Protein 5N8B (pdb70)

Nearest PDB structures (foldseek):
  5n8b-assembly1_E  TM=1.091E+00  e=6.071E-01  synthetic construct
  5n8b-assembly1_F  TM=1.086E+00  e=6.071E-01  synthetic construct
  5n8b-assembly1_C  TM=1.079E+00  e=6.071E-01  synthetic construct
  5n8b-assembly1_H  TM=1.079E+00  e=6.071E-01  synthetic construct
  1nbx-assembly1_B  TM=9.968E-01  e=8.217E-20  Streptomyces avidinii

B-factor: mean 16.3, std 10.22, range [6.27, 87.44]

InterPro domains:
  IPR005468 Avidin/streptavidin [PF01382] (38-156)
  IPR005468 Avidin/streptavidin [PS51326] (37-159)
  IPR005469 Avidin [PR00709] (41-55)
  IPR005469 Avidin [PR00709] (61-69)
  IPR005469 Avidin [PR00709] (90-102)
  IPR005469 Avidin [PR00709] (112-122)
  IPR005469 Avidin [PR00709] (128-139)
  IPR005469 Avidin [PR00709] (144-160)
  IPR017889 Avidin-like, conserved site [PS00577] (142-156)
  IPR036896 Avidin-like superfamily [G3DSA:2.40.128.30] (25-167)
  IPR036896 Avidin-like superfamily [SSF50876] (41-161)
  IPR051764 Avidin/Streptavidin-related [PTHR34399] (16-161)

Secondary structure (DSSP, 8-state):
----EEEE-TT--EEEEEE-TTSEEEEEEE-SS--GGG-EEEEEEE-SS--SSS--EEEEEEEEEE-SS-EEEEEEEEEEEEE-SSS-EEEEEEEEEE---GGGGGG-EEEEEEEEESS--/---EEEE-TT--EEEEEE-TTSEEEEEEE-SS--GGG-EEEEEEE-SS--SSS--EEEEEEEEEE-SS-EEEEEEEEEEEEE-STT-EEEEEEEEEE---GGGGGG-EEEEEEEEESS--/---GGGTGGGT-/--S-EEEE-TT--EEEEEE-TTSEEEEEEE-SS--GGG-EEEEEEE-SS--SSS--EEEEEEEEEE-SS-EEEEEEEEEEEEE-SSS-EEEEEEEEEE---GGGGGG-EEEEEEEEESS-GGG--/---GGGTGGGT-/---GGGTGGGT-/--S-EEEE-TT--EEEEEE-TTSEEEEEEE-SS--GGG-EEEEEEE-SS--SSS--EEEEEEEEEE-SS-EEEEEEEEEEEEE-STT-EEEEEEEEEE---GGGGGG-EEEEEEEEESS--/---GGGTGGGT-

Structure (mmCIF, N/CA/C/O backbone):
data_5N8B
#
_entry.id   5N8B
#
_cell.length_a   51.319
_cell.length_b   65.763
_cell.length_c   78.133
_cell.angle_alpha   90.00
_cell.angle_beta   103.72
_cell.angle_gamma   90.00
#
_symmetry.space_group_name_H-M   'P 1 21 1'
#
loop_
_entity.id
_entity.type
_entity.pdbx_description
1 polymer Streptavidin
2 polymer ALA-PHE-PRO-ASP-TYR-LEU-ALA-GLU-TYR-HIS-GLY-GLY-NH2
3 water water
#
loop_
_atom_site.group_PDB
_atom_site.id
_atom_site.type_symbol
_atom_site.label_atom_id
_atom_site.label_alt_id
_atom_site.label_comp_id
_atom_site.label_asym_id
_atom_site.label_entity_id
_atom_site.label_seq_id
_atom_site.pdbx_PDB_ins_code
_atom_site.Cartn_x
_atom_site.Cartn_y
_atom_site.Cartn_z
_atom_site.occupancy
_atom_site.B_iso_or_equiv
_atom_site.auth_seq_id
_atom_site.auth_comp_id
_atom_site.auth_asym_id
_atom_site.auth_atom_id
_atom_site.pdbx_PDB_model_num
ATOM 1 N N . ALA A 1 39 ? 4.430 -2.945 22.450 1.00 29.22 15 ALA A N 1
ATOM 2 C CA . ALA A 1 39 ? 4.377 -1.515 22.006 1.00 26.34 15 ALA A CA 1
ATOM 3 C C . ALA A 1 39 ? 5.543 -1.105 21.099 1.00 21.04 15 ALA A C 1
ATOM 4 O O . ALA A 1 39 ? 5.392 -0.212 20.259 1.00 23.39 15 ALA A O 1
ATOM 6 N N . GLY A 1 40 ? 6.709 -1.728 21.293 0.50 13.76 16 GLY A N 1
ATOM 7 C CA . GLY A 1 40 ? 7.910 -1.421 20.507 1.00 14.77 16 GLY A CA 1
ATOM 8 C C . GLY A 1 40 ? 8.744 -0.274 21.049 1.00 13.30 16 GLY A C 1
ATOM 9 O O . GLY A 1 40 ? 9.860 -0.037 20.591 1.00 15.37 16 GLY A O 1
ATOM 10 N N . ILE A 1 41 ? 8.200 0.448 22.013 1.00 13.48 17 ILE A N 1
ATOM 11 C CA . ILE A 1 41 ? 8.873 1.613 22.585 1.00 12.53 17 ILE A CA 1
ATOM 12 C C . ILE A 1 41 ? 9.963 1.202 23.575 1.00 11.34 17 ILE A C 1
ATOM 13 O O . ILE A 1 41 ? 10.995 1.870 23.681 1.00 11.84 17 ILE A O 1
ATOM 18 N N . THR A 1 42 ? 9.757 0.107 24.307 1.00 11.24 18 THR A N 1
ATOM 19 C CA . THR A 1 42 ? 10.761 -0.338 25.271 1.00 11.11 18 THR A CA 1
ATOM 20 C C . THR A 1 42 ? 12.079 -0.614 24.556 1.00 11.24 18 THR A C 1
ATOM 21 O O . THR A 1 42 ? 12.101 -1.322 23.545 1.00 12.86 18 THR A O 1
ATOM 25 N N . GLY A 1 43 ? 13.163 -0.046 25.073 1.00 10.33 19 GLY A N 1
ATOM 26 C CA . GLY A 1 43 ? 14.466 -0.235 24.471 1.00 10.18 19 GLY A CA 1
ATOM 27 C C . GLY A 1 43 ? 15.372 0.950 24.676 1.00 9.75 19 GLY A C 1
ATOM 28 O O . GLY A 1 43 ? 15.108 1.838 25.500 1.00 10.20 19 GLY A O 1
ATOM 29 N N . THR A 1 44 ? 16.468 0.931 23.922 1.00 10.09 20 THR A N 1
ATOM 30 C CA . THR A 1 44 ? 17.499 1.956 23.977 1.00 10.37 20 THR A CA 1
ATOM 31 C C . THR A 1 44 ? 17.443 2.752 22.679 1.00 10.31 20 THR A C 1
ATOM 32 O O . THR A 1 44 ? 17.492 2.177 21.582 1.00 11.74 20 THR A O 1
ATOM 36 N N . TRP A 1 45 ? 17.324 4.074 22.815 1.00 9.68 21 TRP A N 1
ATOM 37 C CA . TRP A 1 45 ? 17.124 4.986 21.700 1.00 9.65 21 TRP A CA 1
ATOM 38 C C . TRP A 1 45 ? 18.248 6.011 21.670 1.00 9.46 21 TRP A C 1
ATOM 39 O O . TRP A 1 45 ? 18.779 6.370 22.717 1.00 10.62 21 TRP A O 1
ATOM 50 N N . TYR A 1 46 ? 18.545 6.497 20.469 1.00 9.28 22 TYR A N 1
ATOM 51 C CA A TYR A 1 46 ? 19.637 7.429 20.227 0.50 9.68 22 TYR A CA 1
ATOM 52 C CA B TYR A 1 46 ? 19.630 7.440 20.246 0.50 9.65 22 TYR A CA 1
ATOM 53 C C . TYR A 1 46 ? 19.196 8.535 19.302 1.00 8.94 22 TYR A C 1
ATOM 54 O O . TYR A 1 46 ? 18.497 8.265 18.328 1.00 9.50 22 TYR A O 1
ATOM 71 N N . ASN A 1 47 ? 19.652 9.760 19.552 1.00 9.24 23 ASN A N 1
ATOM 72 C CA . ASN A 1 47 ? 19.550 10.795 18.517 1.00 9.50 23 ASN A CA 1
ATOM 73 C C . ASN A 1 47 ? 20.829 10.800 17.676 1.00 10.83 23 ASN A C 1
ATOM 74 O O . ASN A 1 47 ? 21.730 9.973 17.886 1.00 11.99 23 ASN A O 1
ATOM 79 N N . GLN A 1 48 ? 20.904 11.721 16.716 1.00 12.29 24 GLN A N 1
ATOM 80 C CA . GLN A 1 48 ? 22.026 11.747 15.773 1.00 14.14 24 GLN A CA 1
ATOM 81 C C . GLN A 1 48 ? 23.357 12.077 16.422 1.00 14.53 24 GLN A C 1
ATOM 82 O O . GLN A 1 48 ? 24.415 11.739 15.888 1.00 18.13 24 GLN A O 1
ATOM 88 N N . LEU A 1 49 ? 23.301 12.730 17.574 1.00 13.24 25 LEU A N 1
ATOM 89 C CA . LEU A 1 49 ? 24.506 13.052 18.347 1.00 13.87 25 LEU A CA 1
ATOM 90 C C . LEU A 1 49 ? 24.922 11.965 19.321 1.00 13.01 25 LEU A C 1
ATOM 91 O O . LEU A 1 49 ? 25.959 12.073 19.964 1.00 14.95 25 LEU A O 1
ATOM 96 N N . GLY A 1 50 ? 24.122 10.908 19.414 1.00 12.00 26 GLY A N 1
ATOM 97 C CA . GLY A 1 50 ? 24.436 9.794 20.287 1.00 11.92 26 GLY A CA 1
ATOM 98 C C . GLY A 1 50 ? 23.925 9.942 21.709 1.00 11.05 26 GLY A C 1
ATOM 99 O O . GLY A 1 50 ? 24.174 9.065 22.521 1.00 11.63 26 GLY A O 1
ATOM 100 N N . SER A 1 51 ? 23.203 11.022 22.023 1.00 10.26 27 SER A N 1
ATOM 101 C CA . SER A 1 51 ? 22.519 11.084 23.305 1.00 10.21 27 SER A CA 1
ATOM 102 C C . SER A 1 51 ? 21.518 9.934 23.323 1.00 10.18 27 SER A C 1
ATOM 103 O O . SER A 1 51 ? 20.932 9.613 22.294 1.00 10.86 27 SER A O 1
ATOM 106 N N . THR A 1 52 ? 21.378 9.295 24.480 1.00 10.25 28 THR A N 1
ATOM 107 C CA A THR A 1 52 ? 20.648 8.052 24.507 0.50 10.60 28 THR A CA 1
ATOM 108 C CA B THR A 1 52 ? 20.759 7.960 24.580 0.50 11.05 28 THR A CA 1
ATOM 109 C C . THR A 1 52 ? 19.786 7.883 25.740 1.00 9.81 28 THR A C 1
ATOM 110 O O . THR A 1 52 ? 20.184 8.174 26.870 1.00 9.92 28 THR A O 1
ATOM 117 N N . PHE A 1 53 ? 18.557 7.441 25.491 1.00 9.55 29 PHE A N 1
ATOM 118 C CA . PHE A 1 53 ? 17.671 7.078 26.583 1.00 9.78 29 PHE A CA 1
ATOM 119 C C . PHE A 1 53 ? 17.320 5.620 26.520 1.00 9.97 29 PHE A C 1
ATOM 120 O O . PHE A 1 53 ? 17.228 5.020 25.449 1.00 11.00 29 PHE A O 1
ATOM 128 N N . ILE A 1 54 ? 17.184 5.055 27.707 1.00 10.13 30 ILE A N 1
ATOM 129 C CA A ILE A 1 54 ? 16.767 3.668 27.863 0.50 10.89 30 ILE A CA 1
ATOM 130 C CA B ILE A 1 54 ? 16.781 3.660 27.896 0.50 10.92 30 ILE A CA 1
ATOM 131 C C . ILE A 1 54 ? 15.457 3.712 28.644 1.00 10.09 30 ILE A C 1
ATOM 132 O O . ILE A 1 54 ? 15.388 4.294 29.734 1.00 11.02 30 ILE A O 1
ATOM 141 N N . VAL A 1 55 ? 14.413 3.148 28.046 1.00 9.80 31 VAL A N 1
ATOM 142 C CA . VAL A 1 55 ? 13.058 3.348 28.544 1.00 10.03 31 VAL A CA 1
ATOM 143 C C . VAL A 1 55 ? 12.267 2.061 28.527 1.00 9.79 31 VAL A C 1
ATOM 144 O O . VAL A 1 55 ? 12.429 1.221 27.634 1.00 9.88 31 VAL A O 1
ATOM 148 N N . THR A 1 56 ? 11.385 1.936 29.514 1.00 9.61 32 THR A N 1
ATOM 149 C CA . THR A 1 56 ? 10.365 0.898 29.544 1.00 10.25 32 THR A CA 1
ATOM 150 C C . THR A 1 56 ? 9.001 1.531 29.355 1.00 9.70 32 THR A C 1
ATOM 151 O O . THR A 1 56 ? 8.643 2.504 30.046 1.00 9.92 32 THR A O 1
ATOM 155 N N . ALA A 1 57 ? 8.252 0.965 28.408 1.00 10.10 33 ALA A N 1
ATOM 156 C CA . ALA A 1 57 ? 6.862 1.322 28.170 1.00 10.12 33 ALA A CA 1
ATOM 157 C C . ALA A 1 57 ? 6.006 0.288 28.881 1.00 10.98 33 ALA A C 1
ATOM 158 O O . ALA A 1 57 ? 5.877 -0.844 28.419 1.00 13.69 33 ALA A O 1
ATOM 160 N N . GLY A 1 58 ? 5.450 0.664 30.025 1.00 11.73 34 GLY A N 1
ATOM 161 C CA . GLY A 1 58 ? 4.684 -0.267 30.847 1.00 12.92 34 GLY A CA 1
ATOM 162 C C . GLY A 1 58 ? 3.294 -0.500 30.312 1.00 13.57 34 GLY A C 1
ATOM 163 O O . GLY A 1 58 ? 2.743 0.309 29.567 1.00 12.80 34 GLY A O 1
ATOM 164 N N . ALA A 1 59 ? 2.705 -1.611 30.733 1.00 15.19 35 ALA A N 1
ATOM 165 C CA . ALA A 1 59 ? 1.344 -1.946 30.322 1.00 16.18 35 ALA A CA 1
ATOM 166 C C . ALA A 1 59 ? 0.297 -0.902 30.767 1.00 18.44 35 ALA A C 1
ATOM 167 O O . ALA A 1 59 ? -0.770 -0.804 30.162 1.00 21.10 35 ALA A O 1
ATOM 169 N N . ASP A 1 60 ? 0.625 -0.142 31.815 1.00 18.31 36 ASP A N 1
ATOM 170 C CA . ASP A 1 60 ? -0.228 0.925 32.367 1.00 18.70 36 ASP A CA 1
ATOM 171 C C . ASP A 1 60 ? -0.111 2.281 31.650 1.00 17.67 36 ASP A C 1
ATOM 172 O O . ASP A 1 60 ? -0.676 3.265 32.143 1.00 20.58 36 ASP A O 1
ATOM 177 N N . GLY A 1 61 ? 0.628 2.356 30.534 1.00 13.82 37 GLY A N 1
ATOM 178 C CA . GLY A 1 61 ? 0.815 3.608 29.805 1.00 11.57 37 GLY A CA 1
ATOM 179 C C . GLY A 1 61 ? 1.999 4.437 30.257 1.00 10.35 37 GLY A C 1
ATOM 180 O O . GLY A 1 61 ? 2.198 5.522 29.738 1.00 10.27 37 GLY A O 1
ATOM 181 N N . ALA A 1 62 ? 2.769 3.938 31.221 1.00 10.60 38 ALA A N 1
ATOM 182 C CA . ALA A 1 62 ? 3.895 4.712 31.753 1.00 11.05 38 ALA A CA 1
ATOM 183 C C . ALA A 1 62 ? 5.150 4.553 30.901 1.00 10.09 38 ALA A C 1
ATOM 184 O O . ALA A 1 62 ? 5.424 3.461 30.377 1.00 11.88 38 ALA A O 1
ATOM 186 N N . LEU A 1 63 ? 5.930 5.626 30.815 1.00 9.31 39 LEU A N 1
ATOM 187 C CA . LEU A 1 63 ? 7.299 5.590 30.307 1.00 9.20 39 LEU A CA 1
ATOM 188 C C . LEU A 1 63 ? 8.202 5.892 31.491 1.00 9.25 39 LEU A C 1
ATOM 189 O O . LEU A 1 63 ? 7.991 6.881 32.201 1.00 9.59 39 LEU A O 1
ATOM 194 N N . THR A 1 64 ? 9.206 5.041 31.702 1.00 9.58 40 THR A N 1
ATOM 195 C CA A THR A 1 64 ? 10.186 5.239 32.777 0.50 9.91 40 THR A CA 1
ATOM 196 C CA B THR A 1 64 ? 10.155 5.177 32.799 0.50 9.86 40 THR A CA 1
ATOM 197 C C . THR A 1 64 ? 11.560 4.876 32.267 1.00 9.76 40 THR A C 1
ATOM 198 O O . THR A 1 64 ? 11.736 3.865 31.583 1.00 12.14 40 THR A O 1
ATOM 205 N N . GLY A 1 65 ? 12.557 5.675 32.623 1.00 9.58 41 GLY A N 1
ATOM 206 C CA . GLY A 1 65 ? 13.909 5.359 32.213 1.00 9.38 41 GLY A CA 1
ATOM 207 C C . GLY A 1 65 ? 14.897 6.434 32.545 1.00 8.64 41 GLY A C 1
ATOM 208 O O . GLY A 1 65 ? 14.668 7.248 33.448 1.00 8.88 41 GLY A O 1
ATOM 209 N N . THR A 1 66 ? 16.012 6.392 31.812 1.00 8.79 42 THR A N 1
ATOM 210 C CA . THR A 1 66 ? 17.173 7.244 32.044 1.00 9.20 42 THR A CA 1
ATOM 211 C C . THR A 1 66 ? 17.595 7.866 30.720 1.00 8.81 42 THR A C 1
ATOM 212 O O . THR A 1 66 ? 17.679 7.154 29.721 1.00 10.00 42 THR A O 1
ATOM 216 N N . TYR A 1 67 ? 17.904 9.160 30.726 1.00 8.76 43 TYR A N 1
ATOM 217 C CA . TYR A 1 67 ? 18.459 9.845 29.552 1.00 8.49 43 TYR A CA 1
ATOM 218 C C . TYR A 1 67 ? 19.885 10.276 29.897 1.00 8.97 43 TYR A C 1
ATOM 219 O O . TYR A 1 67 ? 20.119 10.871 30.950 1.00 9.65 43 TYR A O 1
ATOM 228 N N . GLU A 1 68 ? 20.846 9.960 29.028 1.00 9.32 44 GLU A N 1
ATOM 229 C CA . GLU A 1 68 ? 22.245 10.291 29.273 1.00 10.17 44 GLU A CA 1
ATOM 230 C C . GLU A 1 68 ? 22.917 10.807 28.018 1.00 9.68 44 GLU A C 1
ATOM 231 O O . GLU A 1 68 ? 22.396 10.712 26.917 1.00 9.53 44 GLU A O 1
ATOM 237 N N . SER A 1 69 ? 24.117 11.341 28.193 1.00 9.99 45 SER A N 1
ATOM 238 C CA . SER A 1 69 ? 24.891 11.846 27.062 1.00 10.62 45 SER A CA 1
ATOM 239 C C . SER A 1 69 ? 25.506 10.699 26.260 1.00 10.68 45 SER A C 1
ATOM 240 O O . SER A 1 69 ? 25.496 9.540 26.686 1.00 11.00 45 SER A O 1
ATOM 243 N N . ALA A 1 70 ? 26.066 11.047 25.111 1.00 11.25 46 ALA A N 1
ATOM 244 C CA . ALA A 1 70 ? 26.805 10.082 24.304 1.00 12.39 46 ALA A CA 1
ATOM 245 C C . ALA A 1 70 ? 27.960 9.445 25.080 1.00 13.00 46 ALA A C 1
ATOM 246 O O . ALA A 1 70 ? 28.198 8.249 24.945 1.00 15.49 46 ALA A O 1
ATOM 248 N N . VAL A 1 71 ? 28.650 10.224 25.912 1.00 13.11 47 VAL A N 1
ATOM 249 C CA . VAL A 1 71 ? 29.710 9.655 26.750 1.00 14.16 47 VAL A CA 1
ATOM 250 C C . VAL A 1 71 ? 29.086 8.758 27.831 1.00 14.10 47 VAL A C 1
ATOM 251 O O . VAL A 1 71 ? 29.581 7.666 28.117 1.00 16.20 47 VAL A O 1
ATOM 255 N N . GLY A 1 72 ? 28.000 9.227 28.437 1.00 13.47 48 GLY A N 1
ATOM 256 C CA . GLY A 1 72 ? 27.222 8.387 29.345 1.00 13.92 48 GLY A CA 1
ATOM 257 C C . GLY A 1 72 ? 27.759 8.238 30.762 1.00 13.72 48 GLY A C 1
ATOM 258 O O . GLY A 1 72 ? 27.325 7.342 31.502 1.00 16.12 48 GLY A O 1
ATOM 259 N N . ASN A 1 73 ? 28.665 9.129 31.163 1.00 13.36 49 ASN A N 1
ATOM 260 C CA . ASN A 1 73 ? 29.159 9.158 32.534 1.00 12.95 49 ASN A CA 1
ATOM 261 C C . ASN A 1 73 ? 28.023 9.488 33.504 1.00 12.63 49 ASN A C 1
ATOM 262 O O . ASN A 1 73 ? 26.990 10.050 33.122 1.00 11.83 49 ASN A O 1
ATOM 267 N N . ALA A 1 74 ? 28.211 9.135 34.766 1.00 13.52 50 ALA A N 1
ATOM 268 C CA . ALA A 1 74 ? 27.148 9.272 35.776 1.00 13.36 50 ALA A CA 1
ATOM 269 C C . ALA A 1 74 ? 26.599 10.693 35.892 1.00 11.81 50 ALA A C 1
ATOM 270 O O . ALA A 1 74 ? 25.390 10.856 36.078 1.00 12.65 50 ALA A O 1
ATOM 272 N N . GLU A 1 75 ? 27.460 11.710 35.742 1.00 12.13 51 GLU A N 1
ATOM 273 C CA . GLU A 1 75 ? 27.059 13.117 35.851 1.00 12.14 51 GLU A CA 1
ATOM 274 C C . GLU A 1 75 ? 26.109 13.532 34.731 1.00 11.40 51 GLU A C 1
ATOM 275 O O . GLU A 1 75 ? 25.456 14.577 34.831 1.00 12.31 51 GLU A O 1
ATOM 281 N N . SER A 1 76 ? 26.050 12.716 33.671 1.00 10.72 52 SER A N 1
ATOM 282 C CA . SER A 1 76 ? 25.250 13.004 32.483 1.00 10.40 52 SER A CA 1
ATOM 283 C C . SER A 1 76 ? 23.859 12.368 32.516 1.00 9.68 52 SER A C 1
ATOM 284 O O . SER A 1 76 ? 23.113 12.534 31.548 1.00 9.71 52 SER A O 1
ATOM 287 N N . ARG A 1 77 ? 23.532 11.613 33.564 1.00 9.20 53 ARG A N 1
ATOM 288 C CA . ARG A 1 77 ? 22.312 10.801 33.585 1.00 9.09 53 ARG A CA 1
ATOM 289 C C . ARG A 1 77 ? 21.201 11.490 34.347 1.00 8.43 53 ARG A C 1
ATOM 290 O O . ARG A 1 77 ? 21.416 11.998 35.449 1.00 8.97 53 ARG A O 1
ATOM 298 N N . TYR A 1 78 ? 20.001 11.444 33.764 1.00 8.16 54 TYR A N 1
ATOM 299 C CA . TYR A 1 78 ? 18.809 12.056 34.347 1.00 8.11 54 TYR A CA 1
ATOM 300 C C . TYR A 1 78 ? 17.634 11.116 34.274 1.00 8.26 54 TYR A C 1
ATOM 301 O O . TYR A 1 78 ? 17.510 10.332 33.324 1.00 8.89 54 TYR A O 1
ATOM 310 N N . VAL A 1 79 ? 16.734 11.256 35.237 1.00 8.42 55 VAL A N 1
ATOM 311 C CA . VAL A 1 79 ? 15.475 10.520 35.253 1.00 8.41 55 VAL A CA 1
ATOM 312 C C . VAL A 1 79 ? 14.533 11.051 34.171 1.00 8.11 55 VAL A C 1
ATOM 313 O O . VAL A 1 79 ? 14.371 12.264 34.006 1.00 8.37 55 VAL A O 1
ATOM 317 N N . LEU A 1 80 ? 13.895 10.121 33.454 1.00 8.84 56 LEU A N 1
ATOM 318 C CA . LEU A 1 80 ? 12.892 10.417 32.434 1.00 9.62 56 LEU A CA 1
ATOM 319 C C . LEU A 1 80 ? 11.586 9.756 32.856 1.00 9.55 56 LEU A C 1
ATOM 320 O O . LEU A 1 80 ? 11.595 8.599 33.280 1.00 10.44 56 LEU A O 1
ATOM 325 N N . THR A 1 81 ? 10.469 10.476 32.757 1.00 8.96 57 THR A N 1
ATOM 326 C CA A THR A 1 81 ? 9.146 9.904 33.005 0.50 8.65 57 THR A CA 1
ATOM 327 C CA B THR A 1 81 ? 9.146 9.891 32.995 0.50 9.06 57 THR A CA 1
ATOM 328 C C . THR A 1 81 ? 8.151 10.469 32.010 1.00 8.28 57 THR A C 1
ATOM 329 O O . THR A 1 81 ? 8.235 11.654 31.650 1.00 8.22 57 THR A O 1
ATOM 336 N N . GLY A 1 82 ? 7.211 9.638 31.569 1.00 8.35 58 GLY A N 1
ATOM 337 C CA . GLY A 1 82 ? 6.218 10.098 30.615 1.00 8.08 58 GLY A CA 1
ATOM 338 C C . GLY A 1 82 ? 5.060 9.137 30.493 1.00 8.03 58 GLY A C 1
ATOM 339 O O . GLY A 1 82 ? 4.860 8.262 31.344 1.00 8.69 58 GLY A O 1
ATOM 340 N N . ARG A 1 83 ? 4.307 9.323 29.418 1.00 7.89 59 ARG A N 1
ATOM 341 C CA . ARG A 1 83 ? 3.109 8.516 29.149 1.00 8.51 59 ARG A CA 1
ATOM 342 C C . ARG A 1 83 ? 3.036 8.220 27.669 1.00 8.73 59 ARG A C 1
ATOM 343 O O . ARG A 1 83 ? 3.542 8.998 26.844 1.00 8.90 59 ARG A O 1
ATOM 351 N N . TYR A 1 84 ? 2.389 7.111 27.312 1.00 8.68 60 TYR A N 1
ATOM 352 C CA . TYR A 1 84 ? 2.149 6.811 25.910 1.00 8.66 60 TYR A CA 1
ATOM 353 C C . TYR A 1 84 ? 0.801 6.132 25.773 1.00 9.00 60 TYR A C 1
ATOM 354 O O . TYR A 1 84 ? 0.279 5.583 26.732 1.00 9.80 60 TYR A O 1
ATOM 363 N N . ASP A 1 85 ? 0.276 6.140 24.553 1.00 9.05 61 ASP A N 1
ATOM 364 C CA . ASP A 1 85 ? -0.996 5.476 24.251 1.00 9.63 61 ASP A CA 1
ATOM 365 C C . ASP A 1 85 ? -0.748 3.973 24.170 1.00 10.27 61 ASP A C 1
ATOM 366 O O . ASP A 1 85 ? -0.129 3.491 23.215 1.00 10.27 61 ASP A O 1
ATOM 371 N N . SER A 1 86 ? -1.256 3.229 25.155 1.00 10.79 62 SER A N 1
ATOM 372 C CA . SER A 1 86 ? -1.036 1.784 25.225 1.00 11.68 62 SER A CA 1
ATOM 373 C C . SER A 1 86 ? -1.954 0.979 24.320 1.00 12.09 62 SER A C 1
ATOM 374 O O . SER A 1 86 ? -1.827 -0.242 24.266 1.00 14.14 62 SER A O 1
ATOM 377 N N . ALA A 1 87 ? -2.879 1.639 23.625 1.00 11.53 63 ALA A N 1
ATOM 378 C CA . ALA A 1 87 ? -3.756 0.951 22.672 1.00 12.45 63 ALA A CA 1
ATOM 379 C C . ALA A 1 87 ? -3.952 1.813 21.430 1.00 11.98 63 ALA A C 1
ATOM 380 O O . ALA A 1 87 ? -5.029 2.347 21.203 1.00 12.51 63 ALA A O 1
ATOM 382 N N . PRO A 1 88 ? -2.881 1.974 20.629 1.00 12.17 64 PRO A N 1
ATOM 383 C CA . PRO A 1 88 ? -2.973 2.849 19.464 1.00 12.17 64 PRO A CA 1
ATOM 384 C C . PRO A 1 88 ? -3.943 2.349 18.402 1.00 12.30 64 PRO A C 1
ATOM 385 O O . PRO A 1 88 ? -4.356 1.177 18.407 1.00 13.26 64 PRO A O 1
ATOM 389 N N . ALA A 1 89 ? -4.299 3.237 17.484 1.00 12.16 65 ALA A N 1
ATOM 390 C CA . ALA A 1 89 ? -5.133 2.854 16.360 1.00 13.29 65 ALA A CA 1
ATOM 391 C C . ALA A 1 89 ? -4.408 1.807 15.514 1.00 13.53 65 ALA A C 1
ATOM 392 O O . ALA A 1 89 ? -3.184 1.673 15.564 1.00 14.63 65 ALA A O 1
ATOM 394 N N . THR A 1 90 ? -5.182 1.062 14.737 1.00 14.56 66 THR A N 1
ATOM 395 C CA . THR A 1 90 ? -4.654 -0.006 13.881 1.00 15.11 66 THR A CA 1
ATOM 396 C C . THR A 1 90 ? -4.846 0.338 12.399 1.00 15.08 66 THR A C 1
ATOM 397 O O . THR A 1 90 ? -5.096 -0.529 11.576 1.00 17.15 66 THR A O 1
ATOM 401 N N . ASP A 1 91 ? -4.666 1.614 12.071 1.00 14.60 67 ASP A N 1
ATOM 402 C CA . ASP A 1 91 ? -4.890 2.127 10.722 1.00 14.61 67 ASP A CA 1
ATOM 403 C C . ASP A 1 91 ? -3.623 2.681 10.073 1.00 14.60 67 ASP A C 1
ATOM 404 O O . ASP A 1 91 ? -3.709 3.359 9.050 1.00 16.03 67 ASP A O 1
ATOM 409 N N . GLY A 1 92 ? -2.464 2.390 10.658 1.00 13.52 68 GLY A N 1
ATOM 410 C CA . GLY A 1 92 ? -1.194 2.941 10.205 1.00 12.98 68 GLY A CA 1
ATOM 411 C C . GLY A 1 92 ? -0.737 4.157 10.994 1.00 12.07 68 GLY A C 1
ATOM 412 O O . GLY A 1 92 ? 0.375 4.635 10.785 1.00 12.49 68 GLY A O 1
ATOM 413 N N . SER A 1 93 ? -1.577 4.671 11.887 1.00 11.22 69 SER A N 1
ATOM 414 C CA . SER A 1 93 ? -1.180 5.798 12.723 1.00 11.08 69 SER A CA 1
ATOM 415 C C . SER A 1 93 ? -0.072 5.412 13.688 1.00 10.05 69 SER A C 1
ATOM 416 O O . SER A 1 93 ? -0.001 4.271 14.152 1.00 10.66 69 SER A O 1
ATOM 419 N N . GLY A 1 94 ? 0.754 6.397 14.014 1.00 9.85 70 GLY A N 1
ATOM 420 C CA . GLY A 1 94 ? 1.743 6.265 15.065 1.00 9.12 70 GLY A CA 1
ATOM 421 C C . GLY A 1 94 ? 1.124 6.193 16.444 1.00 8.90 70 GLY A C 1
ATOM 422 O O . GLY A 1 94 ? -0.090 6.311 16.616 1.00 9.66 70 GLY A O 1
ATOM 423 N N . THR A 1 95 ? 1.992 6.025 17.440 1.00 8.85 71 THR A N 1
ATOM 424 C CA . THR A 1 95 ? 1.616 5.925 18.837 1.00 8.84 71 THR A CA 1
ATOM 425 C C . THR A 1 95 ? 2.013 7.203 19.566 1.00 8.19 71 THR A C 1
ATOM 426 O O . THR A 1 95 ? 3.201 7.506 19.693 1.00 8.58 71 THR A O 1
ATOM 430 N N . ALA A 1 96 ? 1.019 7.961 20.010 1.00 8.27 72 ALA A N 1
ATOM 431 C CA . ALA A 1 96 ? 1.272 9.234 20.707 1.00 7.92 72 ALA A CA 1
ATOM 432 C C . ALA A 1 96 ? 1.960 9.011 22.043 1.00 8.04 72 ALA A C 1
ATOM 433 O O . ALA A 1 96 ? 1.664 8.051 22.764 1.00 8.62 72 ALA A O 1
ATOM 435 N N . LEU A 1 97 ? 2.888 9.911 22.359 1.00 7.76 73 LEU A N 1
ATOM 436 C CA . LEU A 1 97 ? 3.641 9.817 23.598 1.00 7.73 73 LEU A CA 1
ATOM 437 C C . LEU A 1 97 ? 4.173 11.179 24.006 1.00 7.51 73 LEU A C 1
ATOM 438 O O . LEU A 1 97 ? 4.156 12.146 23.223 1.00 8.29 73 LEU A O 1
ATOM 443 N N . GLY A 1 98 ? 4.631 11.255 25.245 1.00 7.36 74 GLY A N 1
ATOM 444 C CA . GLY A 1 98 ? 5.376 12.412 25.723 1.00 7.12 74 GLY A CA 1
ATOM 445 C C . GLY A 1 98 ? 6.187 12.047 26.930 1.00 7.15 74 GLY A C 1
ATOM 446 O O . GLY A 1 98 ? 5.885 11.081 27.620 1.00 7.52 74 GLY A O 1
ATOM 447 N N . TRP A 1 99 ? 7.248 12.806 27.178 1.00 6.88 75 TRP A N 1
ATOM 448 C CA . TRP A 1 99 ? 8.011 12.606 28.400 1.00 6.83 75 TRP A CA 1
ATOM 449 C C . TRP A 1 99 ? 8.683 13.901 28.832 1.00 6.60 75 TRP A C 1
ATOM 450 O O . TRP A 1 99 ? 8.769 14.867 28.060 1.00 6.97 75 TRP A O 1
ATOM 461 N N . THR A 1 100 ? 9.139 13.897 30.083 1.00 6.65 76 THR A N 1
ATOM 462 C CA . THR A 1 100 ? 9.815 15.044 30.684 1.00 6.92 76 THR A CA 1
ATOM 463 C C . THR A 1 100 ? 11.138 14.592 31.289 1.00 6.95 76 THR A C 1
ATOM 464 O O . THR A 1 100 ? 11.223 13.505 31.861 1.00 7.47 76 THR A O 1
ATOM 468 N N . VAL A 1 101 ? 12.136 15.474 31.191 1.00 6.86 77 VAL A N 1
ATOM 469 C CA . VAL A 1 101 ? 13.371 15.381 31.977 1.00 7.07 77 VAL A CA 1
ATOM 470 C C . VAL A 1 101 ? 13.578 16.750 32.637 1.00 7.14 77 VAL A C 1
ATOM 471 O O . VAL A 1 101 ? 13.640 17.767 31.945 1.00 8.03 77 VAL A O 1
ATOM 475 N N . ALA A 1 102 ? 13.694 16.760 33.966 1.00 7.24 78 ALA A N 1
ATOM 476 C CA . ALA A 1 102 ? 14.193 17.936 34.686 1.00 7.56 78 ALA A CA 1
ATOM 477 C C . ALA A 1 102 ? 15.705 17.795 34.769 1.00 7.49 78 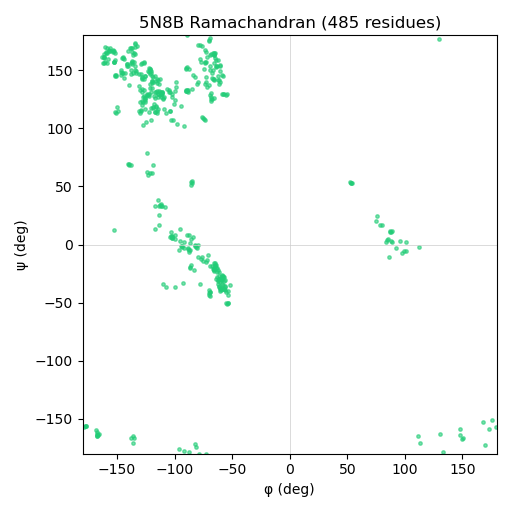ALA A C 1
ATOM 478 O O . ALA A 1 102 ? 16.223 16.745 35.172 1.00 8.31 78 ALA A O 1
ATOM 480 N N . TRP A 1 103 ? 16.407 18.869 34.423 1.00 7.36 79 TRP A N 1
ATOM 481 C CA . TRP A 1 103 ? 17.867 18.841 34.264 1.00 7.55 79 TRP A CA 1
ATOM 482 C C . TRP A 1 103 ? 18.583 19.039 35.596 1.00 8.05 79 TRP A C 1
ATOM 483 O O . TRP A 1 103 ? 19.461 19.906 35.746 1.00 8.56 79 TRP A O 1
ATOM 494 N N . LYS A 1 104 ? 18.204 18.203 36.562 1.00 8.47 80 LYS A N 1
ATOM 495 C CA A LYS A 1 104 ? 18.832 18.132 37.879 0.50 8.61 80 LYS A CA 1
ATOM 496 C CA B LYS A 1 104 ? 18.850 18.132 37.864 0.50 8.62 80 LYS A CA 1
ATOM 497 C C . LYS A 1 104 ? 19.190 16.685 38.152 1.00 8.47 80 LYS A C 1
ATOM 498 O O . LYS A 1 104 ? 18.355 15.786 37.986 1.00 8.56 80 LYS A O 1
ATOM 509 N N . ASN A 1 105 ? 20.429 16.462 38.574 1.00 8.46 81 ASN A N 1
ATOM 510 C CA . ASN A 1 105 ? 20.809 15.202 39.189 1.00 9.03 81 ASN A CA 1
ATOM 511 C C . ASN A 1 105 ? 21.666 15.571 40.407 1.00 9.49 81 ASN A C 1
ATOM 512 O O . ASN A 1 105 ? 21.740 16.750 40.759 1.00 9.98 81 ASN A O 1
ATOM 517 N N . ASN A 1 106 ? 22.304 14.613 41.067 1.00 10.17 82 ASN A N 1
ATOM 518 C CA . ASN A 1 106 ? 23.034 14.982 42.285 1.00 10.93 82 ASN A CA 1
ATOM 519 C C . ASN A 1 106 ? 24.313 15.750 41.988 1.00 11.32 82 ASN A C 1
ATOM 520 O O . ASN A 1 106 ? 24.869 16.390 42.889 1.00 14.10 82 ASN A O 1
ATOM 525 N N . TYR A 1 107 ? 24.758 15.724 40.737 1.00 10.73 83 TYR A N 1
ATOM 526 C CA . TYR A 1 107 ? 26.010 16.343 40.349 1.00 11.29 83 TYR A CA 1
ATOM 527 C C . TYR A 1 107 ? 25.856 17.773 39.854 1.00 11.31 83 TYR A C 1
ATOM 528 O O . TYR A 1 107 ? 26.763 18.583 40.057 1.00 13.26 83 TYR A O 1
ATOM 537 N N . ARG A 1 108 ? 24.742 18.086 39.193 1.00 11.10 84 ARG A N 1
ATOM 538 C CA . ARG A 1 108 ? 24.584 19.380 38.559 1.00 11.09 84 ARG A CA 1
ATOM 539 C C . ARG A 1 108 ? 23.114 19.688 38.365 1.00 9.86 84 ARG A C 1
ATOM 540 O O . ARG A 1 108 ? 22.267 18.795 38.372 1.00 9.96 84 ARG A O 1
ATOM 548 N N . ASN A 1 109 ? 22.831 20.971 38.192 1.00 9.59 85 ASN A N 1
ATOM 549 C CA . ASN A 1 109 ? 21.459 21.434 38.083 1.00 9.19 85 ASN A CA 1
ATOM 550 C C . ASN A 1 109 ? 21.416 22.656 37.186 1.00 9.25 85 ASN A C 1
ATOM 551 O O . ASN A 1 109 ? 21.998 23.696 37.521 1.00 11.03 85 ASN A O 1
ATOM 556 N N . ALA A 1 110 ? 20.760 22.518 36.038 1.00 8.65 86 ALA A N 1
ATOM 557 C CA . ALA A 1 110 ? 20.611 23.610 35.085 1.00 8.63 86 ALA A CA 1
ATOM 558 C C . ALA A 1 110 ? 19.410 24.495 35.368 1.00 8.75 86 ALA A C 1
ATOM 559 O O . ALA A 1 110 ? 19.221 25.478 34.670 1.00 9.96 86 ALA A O 1
ATOM 561 N N . HIS A 1 111 ? 18.583 24.145 36.355 1.00 8.29 87 HIS A N 1
ATOM 562 C CA . HIS A 1 111 ? 17.359 24.908 36.668 1.00 8.32 87 HIS A CA 1
ATOM 563 C C . HIS A 1 111 ? 16.492 25.060 35.433 1.00 8.33 87 HIS A C 1
ATOM 564 O O . HIS A 1 111 ? 16.098 26.166 35.043 1.00 9.80 87 HIS A O 1
ATOM 571 N N . SER A 1 112 ? 16.219 23.921 34.816 1.00 7.94 88 SER A N 1
ATOM 572 C CA . SER A 1 112 ? 15.424 23.848 33.609 1.00 7.79 88 SER A CA 1
ATOM 573 C C . SER A 1 112 ? 14.879 22.432 33.449 1.00 7.32 88 SER A C 1
ATOM 574 O O . SER A 1 112 ? 15.326 21.500 34.112 1.00 7.74 88 SER A O 1
ATOM 577 N N . ALA A 1 113 ? 13.894 22.306 32.561 1.00 7.02 89 ALA A N 1
ATOM 578 C CA . ALA A 1 113 ? 13.273 21.020 32.292 1.00 7.02 89 ALA A CA 1
ATOM 579 C C . ALA A 1 113 ? 12.766 21.025 30.875 1.00 6.65 89 ALA A C 1
ATOM 580 O O . ALA A 1 113 ? 12.286 22.063 30.399 1.00 7.06 89 ALA A O 1
ATOM 582 N N . THR A 1 114 ? 12.814 19.860 30.220 1.00 6.46 90 THR A N 1
ATOM 583 C CA . THR A 1 114 ? 12.364 19.717 28.842 1.00 6.50 90 THR A CA 1
ATOM 584 C C . THR A 1 114 ? 11.232 18.715 28.767 1.00 6.55 90 THR A C 1
ATOM 585 O O . THR A 1 114 ? 11.297 17.671 29.424 1.00 7.18 90 THR A O 1
ATOM 589 N N . THR A 1 115 ? 10.240 19.015 27.918 1.00 6.29 91 THR A N 1
ATOM 590 C CA . THR A 1 115 ? 9.234 18.036 27.547 1.00 6.82 91 THR A CA 1
ATOM 591 C C . THR A 1 115 ? 9.334 17.738 26.068 1.00 6.70 91 THR A C 1
ATOM 592 O O . THR A 1 115 ? 9.536 18.649 25.263 1.00 7.99 91 THR A O 1
ATOM 596 N N . TRP A 1 116 ? 9.151 16.465 25.720 1.00 6.73 92 TRP A N 1
ATOM 597 C CA . TRP A 1 116 ? 9.086 16.020 24.333 1.00 6.72 92 TRP A CA 1
ATOM 598 C C . TRP A 1 116 ? 7.690 15.489 24.086 1.00 6.85 92 TRP A C 1
ATOM 599 O O . TRP A 1 116 ? 7.200 14.652 24.846 1.00 7.28 92 TRP A O 1
ATOM 610 N N . SER A 1 117 ? 7.097 15.926 22.978 1.00 6.77 93 SER A N 1
ATOM 611 C CA . SER A 1 117 ? 5.776 15.488 22.548 1.00 7.25 93 SER A CA 1
ATOM 612 C C . SER A 1 117 ? 5.908 14.911 21.151 1.00 7.38 93 SER A C 1
ATOM 613 O O . SER A 1 117 ? 6.485 15.558 20.264 1.00 7.83 93 SER A O 1
ATOM 616 N N . GLY A 1 118 ? 5.408 13.703 20.915 1.00 7.31 94 GLY A N 1
ATOM 617 C CA . GLY A 1 118 ? 5.615 13.128 19.600 1.00 7.60 94 GLY A CA 1
ATOM 618 C C . GLY A 1 118 ? 4.938 11.802 19.426 1.00 7.71 94 GLY A C 1
ATOM 619 O O . GLY A 1 118 ? 3.940 11.506 20.085 1.00 7.89 94 GLY A O 1
ATOM 620 N N . GLN A 1 119 ? 5.462 11.014 18.491 1.00 7.94 95 GLN A N 1
ATOM 621 C CA . GLN A 1 119 ? 4.888 9.705 18.235 1.00 8.59 95 GLN A CA 1
ATOM 622 C C . GLN A 1 119 ? 5.967 8.713 17.870 1.00 8.24 95 GLN A C 1
ATOM 623 O O . GLN A 1 119 ? 6.979 9.050 17.262 1.00 8.68 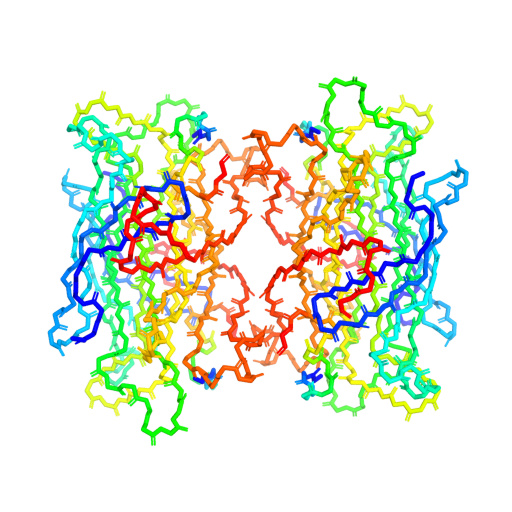95 GLN A O 1
ATOM 629 N N . TYR A 1 120 ? 5.708 7.474 18.271 1.00 8.08 96 TYR A N 1
ATOM 630 C CA . TYR A 1 120 ? 6.452 6.308 17.835 1.00 8.36 96 TYR A CA 1
ATOM 631 C C . TYR A 1 120 ? 5.873 5.807 16.516 1.00 8.26 96 TYR A C 1
ATOM 632 O O . TYR A 1 120 ? 4.660 5.682 16.382 1.00 8.63 96 TYR A O 1
ATOM 641 N N A VAL A 1 121 ? 6.768 5.516 15.583 1.00 8.24 97 VAL A N 1
ATOM 642 C CA A VAL A 1 121 ? 6.421 5.073 14.243 1.00 8.96 97 VAL A CA 1
ATOM 643 C C A VAL A 1 121 ? 7.051 3.695 14.068 1.00 8.94 97 VAL A C 1
ATOM 644 O O A VAL A 1 121 ? 8.265 3.565 13.912 1.00 9.57 97 VAL A O 1
ATOM 648 N N . GLY A 1 122 ? 6.223 2.653 14.078 1.00 9.63 98 GLY A N 1
ATOM 649 C CA . GLY A 1 122 ? 6.715 1.301 13.913 1.00 10.39 98 GLY A CA 1
ATOM 650 C C . GLY A 1 122 ? 7.117 1.032 12.479 1.00 10.32 98 GLY A C 1
ATOM 651 O O . GLY A 1 122 ? 6.651 1.682 11.538 1.00 11.07 98 GLY A O 1
ATOM 652 N N . GLY A 1 123 ? 8.000 0.069 12.309 1.00 10.87 99 GLY A N 1
ATOM 653 C CA . GLY A 1 123 ? 8.461 -0.290 10.976 1.00 11.18 99 GLY A CA 1
ATOM 654 C C . GLY A 1 123 ? 9.634 -1.229 11.065 1.00 12.21 99 GLY A C 1
ATOM 655 O O . GLY A 1 123 ? 9.985 -1.707 12.154 1.00 14.07 99 GLY A O 1
ATOM 656 N N . ALA A 1 124 ? 10.234 -1.504 9.911 1.00 12.94 100 ALA A N 1
ATOM 657 C CA . ALA A 1 124 ? 11.478 -2.263 9.881 1.00 14.12 100 ALA A CA 1
ATOM 658 C C . ALA A 1 124 ? 12.537 -1.585 10.743 1.00 14.42 100 ALA A C 1
ATOM 659 O O . ALA A 1 124 ? 13.293 -2.269 11.419 1.00 17.47 100 ALA A O 1
ATOM 661 N N . GLU A 1 125 ? 12.570 -0.255 10.703 1.00 12.42 101 GLU A N 1
ATOM 662 C CA . GLU A 1 125 ? 13.401 0.546 11.596 1.00 14.91 101 GLU A CA 1
ATOM 663 C C . GLU A 1 125 ? 12.499 1.539 12.322 1.00 14.34 101 GLU A C 1
ATOM 664 O O . GLU A 1 125 ? 12.034 2.518 11.723 1.00 15.95 101 GLU A O 1
ATOM 670 N N . ALA A 1 126 ? 12.230 1.273 13.593 1.00 12.63 102 ALA A N 1
ATOM 671 C CA . ALA A 1 126 ? 11.326 2.132 14.362 1.00 11.94 102 ALA A CA 1
ATOM 672 C C . ALA A 1 126 ? 11.962 3.503 14.619 1.00 10.76 102 ALA A C 1
ATOM 673 O O . ALA A 1 126 ? 13.185 3.642 14.666 1.00 11.26 102 ALA A O 1
ATOM 675 N N . ARG A 1 127 ? 11.118 4.508 14.802 1.00 9.68 103 ARG A N 1
ATOM 676 C CA . ARG A 1 127 ? 11.569 5.875 15.012 1.00 9.30 103 ARG A CA 1
ATOM 677 C C . ARG A 1 127 ? 10.613 6.553 15.971 1.00 8.87 103 ARG A C 1
ATOM 678 O O . ARG A 1 127 ? 9.413 6.252 15.998 1.00 10.31 103 ARG A O 1
ATOM 686 N N . ILE A 1 128 ? 11.142 7.472 16.775 1.00 8.44 104 ILE A N 1
ATOM 687 C CA . ILE A 1 128 ? 10.308 8.379 17.567 1.00 8.24 104 ILE A CA 1
ATOM 688 C C . ILE A 1 128 ? 10.603 9.798 17.093 1.00 8.23 104 ILE A C 1
ATOM 689 O O . ILE A 1 128 ? 11.756 10.238 17.132 1.00 9.03 104 ILE A O 1
ATOM 694 N N . ASN A 1 129 ? 9.566 10.488 16.623 1.00 7.94 105 ASN A N 1
ATOM 695 C CA . ASN A 1 129 ? 9.698 11.866 16.169 1.00 8.01 105 ASN A CA 1
ATOM 696 C C . ASN A 1 129 ? 9.071 12.786 17.196 1.00 7.54 105 ASN A C 1
ATOM 697 O O . ASN A 1 129 ? 7.959 12.521 17.663 1.00 8.83 105 ASN A O 1
ATOM 702 N N . THR A 1 130 ? 9.768 13.867 17.545 1.00 7.73 106 THR A N 1
ATOM 703 C CA . THR A 1 130 ? 9.340 14.765 18.613 1.00 7.55 106 THR A CA 1
ATOM 704 C C . THR A 1 130 ? 9.498 16.237 18.284 1.00 7.50 106 THR A C 1
ATOM 705 O O . THR A 1 130 ? 10.332 16.641 17.460 1.00 8.10 106 THR A O 1
ATOM 709 N N . GLN A 1 131 ? 8.692 17.012 19.006 1.00 7.34 107 GLN A N 1
ATOM 710 C CA A GLN A 1 131 ? 8.846 18.460 19.216 0.50 7.11 107 GLN A CA 1
ATOM 711 C CA B GLN A 1 131 ? 8.961 18.422 19.203 0.50 7.32 107 GLN A CA 1
ATOM 712 C C . GLN A 1 131 ? 9.132 18.609 20.697 1.00 6.95 107 GLN A C 1
ATOM 713 O O . GLN A 1 131 ? 8.545 17.875 21.497 1.00 8.12 107 GLN A O 1
ATOM 724 N N . TRP A 1 132 ? 9.993 19.551 21.076 1.00 6.56 108 TRP A N 1
ATOM 725 C CA . TRP A 1 132 ? 10.309 19.757 22.480 1.00 6.53 108 TRP A CA 1
ATOM 726 C C . TRP A 1 132 ? 10.159 21.204 22.894 1.00 6.27 108 TRP A C 1
ATOM 727 O O . TRP A 1 132 ? 10.248 22.134 22.079 1.00 6.86 108 TRP A O 1
ATOM 738 N N . LEU A 1 133 ? 9.946 21.370 24.198 1.00 6.49 109 LEU A N 1
ATOM 739 C CA . LEU A 1 133 ? 9.911 22.670 24.890 1.00 6.80 109 LEU A CA 1
ATOM 740 C C . LEU A 1 133 ? 10.870 22.566 26.057 1.00 6.81 109 LEU A C 1
ATOM 741 O O . LEU A 1 133 ? 10.781 21.641 26.851 1.00 8.08 109 LEU A O 1
ATOM 746 N N . LEU A 1 134 ? 11.799 23.510 26.148 1.00 6.85 110 LEU A N 1
ATOM 747 C CA . LEU A 1 134 ? 12.802 23.575 27.215 1.00 7.29 110 LEU A CA 1
ATOM 748 C C . LEU A 1 134 ? 12.555 24.860 27.990 1.00 7.43 110 LEU A C 1
ATOM 749 O O . LEU A 1 134 ? 12.719 25.959 27.440 1.00 7.83 110 LEU A O 1
ATOM 754 N N . THR A 1 135 ? 12.149 24.723 29.252 1.00 7.55 111 THR A N 1
ATOM 755 C CA . THR A 1 135 ? 11.841 25.878 30.092 1.00 7.46 111 THR A CA 1
ATOM 756 C C . THR A 1 135 ? 12.825 26.006 31.233 1.00 7.55 111 THR A C 1
ATOM 757 O O . THR A 1 135 ? 13.095 25.050 31.951 1.00 8.25 111 THR A O 1
ATOM 761 N N . SER A 1 136 ? 13.324 27.231 31.394 1.00 7.90 112 SER A N 1
ATOM 762 C CA A SER A 1 136 ? 14.149 27.608 32.545 0.50 8.54 112 SER A CA 1
ATOM 763 C CA B SER A 1 136 ? 14.175 27.613 32.509 0.50 8.19 112 SER A CA 1
ATOM 764 C C . SER A 1 136 ? 13.341 28.239 33.639 1.00 8.72 112 SER A C 1
ATOM 765 O O . SER A 1 136 ? 12.363 28.950 33.383 1.00 9.58 112 SER A O 1
ATOM 770 N N . GLY A 1 137 ? 13.773 28.021 34.885 1.00 9.18 113 GLY A N 1
ATOM 771 C CA . GLY A 1 137 ? 13.285 28.858 35.972 1.00 9.75 113 GLY A CA 1
ATOM 772 C C . GLY A 1 137 ? 13.859 30.257 35.791 1.00 10.15 113 GLY A C 1
ATOM 773 O O . GLY A 1 137 ? 15.059 30.418 35.623 1.00 12.76 113 GLY A O 1
ATOM 774 N N . THR A 1 138 ? 13.002 31.265 35.816 1.00 10.07 114 THR A N 1
ATOM 775 C CA . THR A 1 138 ? 13.392 32.661 35.590 1.00 10.53 114 THR A CA 1
ATOM 776 C C . THR A 1 138 ? 12.684 33.543 36.601 1.00 10.58 114 THR A C 1
ATOM 777 O O . THR A 1 138 ? 11.680 33.160 37.200 1.00 10.64 114 THR A O 1
ATOM 781 N N . THR A 1 139 ? 13.152 34.775 36.722 1.00 10.39 115 THR A N 1
ATOM 782 C CA . THR A 1 139 ? 12.360 35.795 37.392 1.00 11.00 115 THR A CA 1
ATOM 783 C C . THR A 1 139 ? 11.104 36.071 36.577 1.00 10.50 115 THR A C 1
ATOM 784 O O . THR A 1 139 ? 11.048 35.741 35.379 1.00 9.95 115 THR A O 1
ATOM 788 N N . GLU A 1 140 ? 10.104 36.708 37.186 1.00 11.51 116 GLU A N 1
ATOM 789 C CA . GLU A 1 140 ? 8.918 37.110 36.425 1.00 12.83 116 GLU A CA 1
ATOM 790 C C . GLU A 1 140 ? 9.301 38.036 35.283 1.00 10.93 116 GLU A C 1
ATOM 791 O O . GLU A 1 140 ? 8.762 37.917 34.191 1.00 11.59 116 GLU A O 1
ATOM 797 N N . ALA A 1 141 ? 10.263 38.934 35.509 1.00 10.42 117 ALA A N 1
ATOM 798 C CA . ALA A 1 141 ? 10.660 39.857 34.455 1.00 10.41 117 ALA A CA 1
ATOM 799 C C . ALA A 1 141 ? 11.246 39.164 33.234 1.00 9.23 117 ALA A C 1
ATOM 800 O O . ALA A 1 141 ? 11.121 39.673 32.127 1.00 9.76 117 ALA A O 1
ATOM 802 N N . ASN A 1 142 ? 11.853 37.994 33.424 1.00 9.06 118 ASN A N 1
ATOM 803 C CA . ASN A 1 142 ? 12.455 37.246 32.324 1.00 9.01 118 ASN A CA 1
ATOM 804 C C . ASN A 1 142 ? 11.609 36.076 31.836 1.00 8.76 118 ASN A C 1
ATOM 805 O O . ASN A 1 142 ? 12.045 35.326 30.966 1.00 9.09 118 ASN A O 1
ATOM 810 N N . ALA A 1 143 ? 10.387 35.931 32.338 1.00 8.55 119 ALA A N 1
ATOM 811 C CA . ALA A 1 143 ? 9.573 34.754 32.019 1.00 9.01 119 ALA A CA 1
ATOM 812 C C . ALA A 1 143 ? 9.218 34.685 30.535 1.00 8.58 119 ALA A C 1
ATOM 813 O O . ALA A 1 143 ? 9.054 33.598 29.978 1.00 9.32 119 ALA A O 1
ATOM 815 N N . TRP A 1 144 ? 9.102 35.839 29.880 1.00 8.84 120 TRP A N 1
ATOM 816 C CA . TRP A 1 144 ? 8.811 35.874 28.452 1.00 9.05 120 TRP A CA 1
ATOM 817 C C . TRP A 1 144 ? 9.838 35.117 27.626 1.00 8.81 120 TRP A C 1
ATOM 818 O O . TRP A 1 144 ? 9.491 34.635 26.549 1.00 9.48 120 TRP A O 1
ATOM 829 N N . LYS A 1 145 ? 11.077 35.031 28.117 1.00 8.66 121 LYS A N 1
ATOM 830 C CA . LYS A 1 145 ? 12.151 34.338 27.428 1.00 9.13 121 LYS A CA 1
ATOM 831 C C . LYS A 1 145 ? 12.575 33.071 28.165 1.00 8.70 121 LYS A C 1
ATOM 832 O O . LYS A 1 145 ? 13.728 32.648 28.082 1.00 9.76 121 LYS A O 1
ATOM 838 N N . SER A 1 146 ? 11.612 32.428 28.816 1.00 8.36 122 SER A N 1
ATOM 839 C CA . SER A 1 146 ? 11.877 31.213 29.585 1.00 9.01 122 SER A CA 1
ATOM 840 C C . SER A 1 146 ? 11.843 29.914 28.793 1.00 7.68 122 SER A C 1
ATOM 841 O O . SER A 1 146 ? 12.359 28.925 29.300 1.00 8.07 122 SER A O 1
ATOM 844 N N . THR A 1 147 ? 11.238 29.899 27.598 1.00 7.32 123 THR A N 1
ATOM 845 C CA . THR A 1 147 ? 10.916 28.634 26.936 1.00 7.22 123 THR A CA 1
ATOM 846 C C . THR A 1 147 ? 11.377 28.605 25.491 1.00 7.00 123 THR A C 1
ATOM 847 O O . THR A 1 147 ? 10.875 29.344 24.646 1.00 7.83 123 THR A O 1
ATOM 851 N N . LEU A 1 148 ? 12.332 27.714 25.230 1.00 7.15 124 LEU A N 1
ATOM 852 C CA . LEU A 1 148 ? 12.805 27.413 23.888 1.00 7.43 124 LEU A CA 1
ATOM 853 C C . LEU A 1 148 ? 12.004 26.279 23.256 1.00 7.13 124 LEU A C 1
ATOM 854 O O . LEU A 1 148 ? 11.504 25.404 23.960 1.00 7.82 124 LEU A O 1
ATOM 859 N N . VAL A 1 149 ? 11.917 26.293 21.931 1.00 7.42 125 VAL A N 1
ATOM 860 C CA . VAL A 1 149 ? 11.255 25.228 21.186 1.00 7.41 125 VAL A CA 1
ATOM 861 C C . VAL A 1 149 ? 12.232 24.597 20.195 1.00 7.02 125 VAL A C 1
ATOM 862 O O . VAL A 1 149 ? 13.148 25.258 19.682 1.00 7.63 125 VAL A O 1
ATOM 866 N N . GLY A 1 150 ? 12.032 23.313 19.930 1.00 6.94 126 GLY A N 1
ATOM 867 C CA . GLY A 1 150 ? 12.838 22.613 18.955 1.00 7.52 126 GLY A CA 1
ATOM 868 C C . GLY A 1 150 ? 12.239 21.274 18.619 1.00 7.36 126 GLY A C 1
ATOM 869 O O . GLY A 1 150 ? 11.063 21.009 18.890 1.00 7.53 126 GLY A O 1
ATOM 870 N N . HIS A 1 151 ? 13.059 20.421 18.024 1.00 7.60 127 HIS A N 1
ATOM 871 C CA . HIS A 1 151 ? 12.599 19.124 17.542 1.00 8.12 127 HIS A CA 1
ATOM 872 C C . HIS A 1 151 ? 13.768 18.160 17.544 1.00 8.10 127 HIS A C 1
ATOM 873 O O . HIS A 1 151 ? 14.934 18.562 17.475 1.00 9.16 127 HIS A O 1
ATOM 880 N N . ASP A 1 152 ? 13.457 16.871 17.598 1.00 7.94 128 ASP A N 1
ATOM 881 C CA . ASP A 1 152 ? 14.484 15.841 17.495 1.00 8.19 128 ASP A CA 1
ATOM 882 C C . ASP A 1 152 ? 13.836 14.522 17.120 1.00 8.36 128 ASP A C 1
ATOM 883 O O . ASP A 1 152 ? 12.636 14.327 17.318 1.00 9.10 128 ASP A O 1
ATOM 888 N N . THR A 1 153 ? 14.657 13.604 16.630 1.00 8.74 129 THR A N 1
ATOM 889 C CA A THR A 1 153 ? 14.206 12.293 16.245 0.50 8.65 129 THR A CA 1
ATOM 890 C CA B THR A 1 153 ? 14.219 12.282 16.203 0.50 9.02 129 THR A CA 1
ATOM 891 C C . THR A 1 153 ? 15.185 11.246 16.776 1.00 8.58 129 THR A C 1
ATOM 892 O O . THR A 1 153 ? 16.386 11.485 16.851 1.00 9.29 129 THR A O 1
ATOM 899 N N . PHE A 1 154 ? 14.647 10.091 17.152 1.00 8.60 130 PHE A N 1
ATOM 900 C CA . PHE A 1 154 ? 15.403 9.027 17.793 1.00 8.63 130 PHE A CA 1
ATOM 901 C C . PHE A 1 154 ? 15.157 7.717 17.063 1.00 9.00 130 PHE A C 1
ATOM 902 O O . PHE A 1 154 ? 14.057 7.461 16.560 1.00 9.20 130 PHE A O 1
ATOM 910 N N . THR A 1 155 ? 16.191 6.878 17.027 1.00 9.72 131 THR A N 1
ATOM 911 C CA . THR A 1 155 ? 16.075 5.502 16.529 1.00 10.60 131 THR A CA 1
ATOM 912 C C . THR A 1 155 ? 16.772 4.548 17.485 1.00 10.71 131 THR A C 1
ATOM 913 O O . THR A 1 155 ? 17.445 4.977 18.408 1.00 10.76 131 THR A O 1
ATOM 917 N N . LYS A 1 156 ? 16.624 3.244 17.267 1.00 12.32 132 LYS A N 1
ATOM 918 C CA . LYS A 1 156 ? 17.328 2.245 18.085 1.00 13.63 132 LYS A CA 1
ATOM 919 C C . LYS A 1 156 ? 18.741 1.893 17.573 1.00 15.09 132 LYS A C 1
ATOM 920 O O . LYS A 1 156 ? 19.367 0.978 18.099 1.00 16.24 132 LYS A O 1
ATOM 926 N N . VAL A 1 157 ? 19.243 2.629 16.580 1.00 15.01 133 VAL A N 1
ATOM 927 C CA . VAL A 1 157 ? 20.567 2.382 16.005 1.00 17.75 133 VAL A CA 1
ATOM 928 C C . VAL A 1 157 ? 21.563 3.380 16.596 1.00 17.95 133 VAL A C 1
ATOM 929 O O . VAL A 1 157 ? 21.380 4.594 16.477 1.00 18.84 133 VAL A O 1
ATOM 933 N N . LYS A 1 158 ? 22.605 2.864 17.246 1.00 19.54 134 LYS A N 1
ATOM 934 C CA . LYS A 1 158 ? 23.662 3.712 17.795 1.00 22.42 134 LYS A CA 1
ATOM 935 C C . LYS A 1 158 ? 24.450 4.341 16.643 1.00 23.63 134 LYS A C 1
ATOM 936 O O . LYS A 1 158 ? 24.940 3.612 15.781 1.00 25.90 134 LYS A O 1
ATOM 942 N N . PRO A 1 159 ? 24.567 5.686 16.611 1.00 23.44 135 PRO A N 1
ATOM 943 C CA . PRO A 1 159 ? 25.335 6.327 15.531 1.00 26.17 135 PRO A CA 1
ATOM 944 C C . PRO A 1 159 ? 26.851 6.175 15.699 1.00 29.79 135 PRO A C 1
ATOM 945 O O . PRO A 1 159 ? 27.338 5.978 16.815 1.00 31.36 135 PRO A O 1
ATOM 949 N N . ALA B 2 1 ? 18.454 27.759 33.384 1.00 11.54 1 ALA E N 1
ATOM 950 C CA . ALA B 2 1 ? 19.506 28.083 32.377 1.00 11.46 1 ALA E CA 1
ATOM 951 C C . ALA B 2 1 ? 19.524 27.078 31.241 1.00 10.44 1 ALA E C 1
ATOM 952 O O . ALA B 2 1 ? 18.943 25.994 31.346 1.00 10.68 1 ALA E O 1
ATOM 954 N N . PHE B 2 2 ? 20.238 27.440 30.171 1.00 10.55 2 PHE E N 1
ATOM 955 C CA . PHE B 2 2 ? 20.364 26.618 28.970 1.00 10.84 2 PHE E CA 1
ATOM 956 C C . PHE B 2 2 ? 21.862 26.363 28.696 1.00 10.93 2 PHE E C 1
ATOM 957 O O . PHE B 2 2 ? 22.411 26.774 27.663 1.00 11.82 2 PHE E O 1
ATOM 965 N N . PRO B 2 3 ? 22.554 25.688 29.625 1.00 11.03 3 PRO E N 1
ATOM 966 C CA . PRO B 2 3 ? 24.002 25.521 29.437 1.00 11.25 3 PRO E CA 1
ATOM 967 C C . PRO B 2 3 ? 24.365 24.664 28.234 1.00 11.18 3 PRO E C 1
ATOM 968 O O . PRO B 2 3 ? 23.588 23.810 27.804 1.00 11.23 3 PRO E O 1
ATOM 972 N N . ASP B 2 4 ? 25.575 24.876 27.732 1.00 12.11 4 ASP E N 1
ATOM 973 C CA . ASP B 2 4 ? 26.018 24.211 26.516 1.00 13.00 4 ASP E CA 1
ATOM 974 C C . ASP B 2 4 ? 26.008 22.687 26.609 1.00 11.84 4 ASP E C 1
ATOM 975 O O . ASP B 2 4 ? 25.764 22.031 25.600 1.00 12.07 4 ASP E O 1
ATOM 980 N N . TYR B 2 5 ? 26.223 22.120 27.800 1.00 11.57 5 TYR E N 1
ATOM 981 C CA . TYR B 2 5 ? 26.226 20.662 27.928 1.00 11.83 5 TYR E CA 1
ATOM 982 C C . TYR B 2 5 ? 24.851 20.061 27.625 1.00 10.75 5 TYR E C 1
ATOM 983 O O . TYR B 2 5 ? 24.769 18.872 27.333 1.00 11.59 5 TYR E O 1
ATOM 992 N N . LEU B 2 6 ? 23.787 20.868 27.669 1.00 9.69 6 LEU E N 1
ATOM 993 C CA . LEU B 2 6 ? 22.474 20.363 27.287 1.00 9.52 6 LEU E CA 1
ATOM 994 C C . LEU B 2 6 ? 22.259 20.245 25.785 1.00 8.86 6 LEU E C 1
ATOM 995 O O . LEU B 2 6 ? 21.291 19.614 25.365 1.00 8.85 6 LEU E O 1
ATOM 1000 N N . ALA B 2 7 ? 23.134 20.831 24.971 1.00 9.09 7 ALA E N 1
ATOM 1001 C CA . ALA B 2 7 ? 22.860 20.897 23.538 1.00 9.00 7 ALA E CA 1
ATOM 1002 C C . ALA B 2 7 ? 22.593 19.527 22.924 1.00 9.01 7 ALA E C 1
ATOM 1003 O O . ALA B 2 7 ? 21.608 19.323 22.208 1.00 8.99 7 ALA E O 1
ATOM 1005 N N . GLU B 2 8 ? 23.480 18.565 23.191 1.00 9.09 8 GLU E N 1
ATOM 1006 C CA . GLU B 2 8 ? 23.342 17.249 22.546 1.00 9.18 8 GLU E CA 1
ATOM 1007 C C . GLU B 2 8 ? 21.999 16.581 22.848 1.00 8.63 8 GLU E C 1
ATOM 1008 O O . GLU B 2 8 ? 21.401 15.965 21.966 1.00 9.12 8 GLU E O 1
ATOM 1014 N N . TYR B 2 9 ? 21.521 16.755 24.077 1.00 8.43 9 TYR E N 1
ATOM 1015 C CA . TYR B 2 9 ? 20.271 16.124 24.507 1.00 8.16 9 TYR E CA 1
ATOM 1016 C C . TYR B 2 9 ? 19.068 16.666 23.745 1.00 7.86 9 TYR E C 1
ATOM 1017 O O . TYR B 2 9 ? 18.010 16.032 23.744 1.00 8.41 9 TYR E O 1
ATOM 1026 N N . HIS B 2 10 ? 19.234 17.858 23.165 1.00 7.92 10 HIS E N 1
ATOM 1027 C CA . HIS B 2 10 ? 18.214 18.545 22.383 1.00 7.87 10 HIS E CA 1
ATOM 1028 C C . HIS B 2 10 ? 18.430 18.437 20.878 1.00 8.45 10 HIS E C 1
ATOM 1029 O O . HIS B 2 10 ? 17.725 19.065 20.105 1.00 9.32 10 HIS E O 1
ATOM 1036 N N . GLY B 2 11 ? 19.430 17.652 20.469 1.00 8.87 11 GLY E N 1
ATOM 1037 C CA . GLY B 2 11 ? 19.712 17.431 19.050 1.00 9.62 11 GLY E CA 1
ATOM 1038 C C . GLY B 2 11 ? 20.669 18.427 18.418 1.00 10.79 11 GLY E C 1
ATOM 1039 O O . GLY B 2 11 ? 20.778 18.454 17.194 1.00 12.21 11 GLY E O 1
ATOM 1040 N N . GLY B 2 12 ? 21.344 19.251 19.218 1.00 10.83 12 GLY E N 1
ATOM 1041 C CA . GLY B 2 12 ? 22.200 20.319 18.690 1.00 12.36 12 GLY E CA 1
ATOM 1042 C C . GLY B 2 12 ? 23.576 20.396 19.292 1.00 12.42 12 GLY E C 1
ATOM 1043 O O . GLY B 2 12 ? 24.284 21.379 19.079 1.00 14.92 12 GLY E O 1
ATOM 1045 N N . GLY C 1 40 ? -11.658 45.595 9.490 0.50 22.50 16 GLY B N 1
ATOM 1046 C CA . GLY C 1 40 ? -11.541 45.227 10.930 1.00 20.46 16 GLY B CA 1
ATOM 1047 C C . GLY C 1 40 ? -10.126 45.234 11.479 1.00 17.33 16 GLY B C 1
ATOM 1048 O O . GLY C 1 40 ? -9.866 45.761 12.562 1.00 18.08 16 GLY B O 1
ATOM 1049 N N . ILE C 1 41 ? -9.210 44.621 10.744 1.00 15.10 17 ILE B N 1
ATOM 1050 C CA . ILE C 1 41 ? -7.819 44.522 11.173 1.00 14.09 17 ILE B CA 1
ATOM 1051 C C . ILE C 1 41 ? -7.115 45.876 11.150 1.00 13.14 17 ILE B C 1
ATOM 1052 O O . ILE C 1 41 ? -6.331 46.178 12.048 1.00 13.73 17 ILE B O 1
ATOM 1057 N N . THR C 1 42 ? -7.363 46.675 10.122 1.00 12.39 18 THR B N 1
ATOM 1058 C CA . THR C 1 42 ? -6.696 47.962 10.013 1.00 12.23 18 THR B CA 1
ATOM 1059 C C . THR C 1 42 ? -6.953 48.826 11.237 1.00 12.54 18 THR B C 1
ATOM 1060 O O . THR C 1 42 ? -8.100 49.017 11.653 1.00 13.76 18 THR B O 1
ATOM 1064 N N . GLY C 1 43 ? -5.882 49.363 11.806 1.00 12.68 19 GLY B N 1
ATOM 1065 C CA . GLY C 1 43 ? -5.998 50.247 12.944 1.00 12.83 19 GLY B CA 1
ATOM 1066 C C . GLY C 1 43 ? -4.824 50.152 13.880 1.00 12.39 19 GLY B C 1
ATOM 1067 O O . GLY C 1 43 ? -3.732 49.711 13.494 1.00 13.43 19 GLY B O 1
ATOM 1068 N N . THR C 1 44 ? -5.062 50.583 15.115 1.00 12.71 20 THR B N 1
ATOM 1069 C CA . THR C 1 44 ? -4.032 50.668 16.136 1.00 12.62 20 THR B CA 1
ATOM 1070 C C . THR C 1 44 ? -4.350 49.680 17.237 1.00 12.61 20 THR B C 1
ATOM 1071 O O . THR C 1 44 ? -5.452 49.674 17.787 1.00 13.63 20 THR B O 1
ATOM 1075 N N . TRP C 1 45 ? -3.367 48.837 17.542 1.00 11.74 21 TRP B N 1
ATOM 1076 C CA . TRP C 1 45 ? -3.524 47.719 18.467 1.00 11.74 21 TRP B CA 1
ATOM 1077 C C . TRP C 1 45 ? -2.533 47.834 19.620 1.00 11.68 21 TRP B C 1
ATOM 1078 O O . TRP C 1 45 ? -1.437 48.365 19.437 1.00 12.39 21 TRP B O 1
ATOM 1089 N N . TYR C 1 46 ? -2.914 47.287 20.778 1.00 11.26 22 TYR B N 1
ATOM 1090 C CA A TYR C 1 46 ? -2.110 47.345 21.994 0.50 11.55 22 TYR B CA 1
ATOM 1091 C CA B TYR C 1 46 ? -2.107 47.336 21.997 0.50 11.42 22 TYR B CA 1
ATOM 1092 C C . TYR C 1 46 ? -2.095 45.992 22.676 1.00 10.76 22 TYR B C 1
ATOM 1093 O O . TYR C 1 46 ? -3.103 45.299 22.678 1.00 11.82 22 TYR B O 1
ATOM 1110 N N . ASN C 1 47 ? -0.978 45.643 23.302 1.00 10.68 23 ASN B N 1
ATOM 1111 C CA . ASN C 1 47 ? -1.001 44.530 24.248 1.00 10.65 23 ASN B CA 1
ATOM 1112 C C . ASN C 1 47 ? -1.163 45.089 25.670 1.00 11.52 23 ASN B C 1
ATOM 1113 O O . ASN C 1 47 ? -1.311 46.309 25.841 1.00 12.73 23 ASN B O 1
ATOM 1118 N N . GLN C 1 48 ? -1.123 44.219 26.675 1.00 12.77 24 GLN B N 1
ATOM 1119 C CA . GLN C 1 48 ? -1.397 44.636 28.057 1.00 14.75 24 GLN B CA 1
ATOM 1120 C C . GLN C 1 48 ? -0.309 45.528 28.647 1.00 14.43 24 GLN B C 1
ATOM 1121 O O . GLN C 1 48 ? -0.543 46.191 29.665 1.00 17.58 24 GLN B O 1
ATOM 1127 N N . LEU C 1 49 ? 0.881 45.519 28.039 1.00 13.25 25 LEU B N 1
ATOM 1128 C CA A LEU C 1 49 ? 1.951 46.410 28.474 0.50 13.84 25 LEU B CA 1
ATOM 1129 C CA B LEU C 1 49 ? 2.006 46.386 28.432 0.50 13.78 25 LEU B CA 1
ATOM 1130 C C . LEU C 1 49 ? 1.954 47.752 27.743 1.00 13.39 25 LEU B C 1
ATOM 1131 O O . LEU C 1 49 ? 2.763 48.630 28.045 1.00 14.52 25 LEU B O 1
ATOM 1140 N N . GLY C 1 50 ? 1.036 47.929 26.793 1.00 12.43 26 GLY B N 1
ATOM 1141 C CA . GLY C 1 50 ? 0.964 49.167 26.037 1.00 12.89 26 GLY B CA 1
ATOM 1142 C C . GLY C 1 50 ? 1.882 49.231 24.828 1.00 12.23 26 GLY B C 1
ATOM 1143 O O . GLY C 1 50 ? 1.927 50.263 24.161 1.00 13.18 26 GLY B O 1
ATOM 1144 N N . SER C 1 51 ? 2.593 48.151 24.502 1.00 11.71 27 SER B N 1
ATOM 1145 C CA . SER C 1 51 ? 3.296 48.083 23.222 1.00 10.97 27 SER B CA 1
ATOM 1146 C C . SER C 1 51 ? 2.219 48.160 22.148 1.00 11.15 27 SER B C 1
ATOM 1147 O O . SER C 1 51 ? 1.114 47.633 22.343 1.00 11.93 27 SER B O 1
ATOM 1150 N N . THR C 1 52 ? 2.510 48.868 21.068 1.00 11.26 28 THR B N 1
ATOM 1151 C CA A THR C 1 52 ? 1.477 49.307 20.133 0.50 11.98 28 THR B CA 1
ATOM 1152 C CA B THR C 1 52 ? 1.473 49.218 20.130 0.50 11.68 28 THR B CA 1
ATOM 1153 C C . THR C 1 52 ? 1.946 49.145 18.699 1.00 11.06 28 THR B C 1
ATOM 1154 O O . THR C 1 52 ? 3.034 49.603 18.363 1.00 11.31 28 THR B O 1
ATOM 1161 N N . PHE C 1 53 ? 1.122 48.536 17.851 1.00 11.53 29 PHE B N 1
ATOM 1162 C CA . PHE C 1 53 ? 1.392 48.594 16.418 1.00 11.99 29 PHE B CA 1
ATOM 1163 C C . PHE C 1 53 ? 0.249 49.222 15.672 1.00 12.25 29 PHE B C 1
ATOM 1164 O O . PHE C 1 53 ? -0.914 49.105 16.084 1.00 13.35 29 PHE B O 1
ATOM 1172 N N . ILE C 1 54 ? 0.604 49.926 14.605 1.00 13.07 30 ILE B N 1
ATOM 1173 C CA . ILE C 1 54 ? -0.348 50.335 13.597 1.00 13.33 30 ILE B CA 1
ATOM 1174 C C . ILE C 1 54 ? -0.217 49.335 12.470 1.00 12.45 30 ILE B C 1
ATOM 1175 O O . ILE C 1 54 ? 0.887 48.908 12.133 1.00 13.27 30 ILE B O 1
ATOM 1180 N N . VAL C 1 55 ? -1.342 48.941 11.897 1.00 12.45 31 VAL B N 1
ATOM 1181 C CA . VAL C 1 55 ? -1.323 47.989 10.797 1.00 12.17 31 VAL B CA 1
ATOM 1182 C C . VAL C 1 55 ? -2.407 48.352 9.811 1.00 12.27 31 VAL B C 1
ATOM 1183 O O . VAL C 1 55 ? -3.504 48.759 10.188 1.00 12.64 31 VAL B O 1
ATOM 1187 N N . THR C 1 56 ? -2.084 48.159 8.543 1.00 12.65 32 THR B N 1
ATOM 1188 C CA . THR C 1 56 ? -3.050 48.272 7.477 1.00 12.96 32 THR B CA 1
ATOM 1189 C C . THR C 1 56 ? -3.182 46.910 6.816 1.00 12.94 32 THR B C 1
ATOM 1190 O O . THR C 1 56 ? -2.177 46.309 6.418 1.00 13.36 32 THR B O 1
ATOM 1194 N N . ALA C 1 57 ? -4.423 46.435 6.733 1.00 13.12 33 ALA B N 1
ATOM 1195 C CA . ALA C 1 57 ? -4.785 45.216 6.024 1.00 13.36 33 ALA B CA 1
ATOM 1196 C C . ALA C 1 57 ? -5.158 45.628 4.601 1.00 13.60 33 ALA B C 1
ATOM 1197 O O . ALA C 1 57 ? -6.235 46.188 4.368 1.00 16.78 33 ALA B O 1
ATOM 1199 N N . GLY C 1 58 ? -4.215 45.401 3.686 1.00 13.34 34 GLY B N 1
ATOM 1200 C CA . GLY C 1 58 ? -4.322 45.816 2.297 1.00 15.20 34 GLY B CA 1
ATOM 1201 C C . GLY C 1 58 ? -5.309 45.001 1.506 1.00 15.45 34 GLY B C 1
ATOM 1202 O O . GLY C 1 58 ? -5.735 43.910 1.913 1.00 15.07 34 GLY B O 1
ATOM 1203 N N . ALA C 1 59 ? -5.654 45.514 0.331 1.00 17.46 35 ALA B N 1
ATOM 1204 C CA . ALA C 1 59 ? -6.734 44.931 -0.463 1.00 18.76 35 ALA B CA 1
ATOM 1205 C C . ALA C 1 59 ? -6.490 43.479 -0.897 1.00 19.09 35 ALA B C 1
ATOM 1206 O O . ALA C 1 59 ? -7.437 42.703 -1.025 1.00 22.26 35 ALA B O 1
ATOM 1208 N N . ASP C 1 60 ? -5.219 43.121 -1.075 1.00 16.68 36 ASP B N 1
ATOM 1209 C CA . ASP C 1 60 ? -4.811 41.831 -1.608 1.00 17.12 36 ASP B CA 1
ATOM 1210 C C . ASP C 1 60 ? -4.003 41.012 -0.591 1.00 16.05 36 ASP B C 1
ATOM 1211 O O . ASP C 1 60 ? -3.108 40.251 -0.973 1.00 18.81 36 ASP B O 1
ATOM 1216 N N . GLY C 1 61 ? -4.326 41.154 0.700 1.00 13.86 37 GLY B N 1
ATOM 1217 C CA . GLY C 1 61 ? -3.841 40.251 1.727 1.00 11.95 37 GLY B CA 1
ATOM 1218 C C . GLY C 1 61 ? -2.606 40.697 2.481 1.00 10.82 37 GLY B C 1
ATOM 1219 O O . GLY C 1 61 ? -2.131 39.973 3.337 1.00 10.79 37 GLY B O 1
ATOM 1220 N N . ALA C 1 62 ? -2.097 41.888 2.188 1.00 11.25 38 ALA B N 1
ATOM 1221 C CA . ALA C 1 62 ? -0.894 42.356 2.852 1.00 12.58 38 ALA B CA 1
ATOM 1222 C C . ALA C 1 62 ? -1.198 42.955 4.216 1.00 11.60 38 ALA B C 1
ATOM 1223 O O . ALA C 1 62 ? -2.229 43.597 4.408 1.00 12.43 38 ALA B O 1
ATOM 1225 N N . LEU C 1 63 ? -0.291 42.731 5.161 1.00 10.84 39 LEU B N 1
ATOM 1226 C CA . LEU C 1 63 ? -0.242 43.490 6.409 1.00 10.81 39 LEU B CA 1
ATOM 1227 C C . LEU C 1 63 ? 1.016 44.326 6.386 1.00 10.76 39 LEU B C 1
ATOM 1228 O O . LEU C 1 63 ? 2.096 43.801 6.118 1.00 11.78 39 LEU B O 1
ATOM 1233 N N . THR C 1 64 ? 0.879 45.628 6.654 1.00 11.02 40 THR B N 1
ATOM 1234 C CA A THR C 1 64 ? 2.019 46.542 6.709 0.50 11.41 40 THR B CA 1
ATOM 1235 C CA B THR C 1 64 ? 2.020 46.540 6.701 0.50 11.56 40 THR B CA 1
ATOM 1236 C C . THR C 1 64 ? 1.835 47.498 7.866 1.00 11.27 40 THR B C 1
ATOM 1237 O O . THR C 1 64 ? 0.732 48.023 8.082 1.00 12.90 40 THR B O 1
ATOM 1244 N N . GLY C 1 65 ? 2.903 47.760 8.595 1.00 11.09 41 GLY B N 1
ATOM 1245 C CA . GLY C 1 65 ? 2.791 48.699 9.683 1.00 11.50 41 GLY B CA 1
ATOM 1246 C C . GLY C 1 65 ? 4.073 48.890 10.446 1.00 10.71 41 GLY B C 1
ATOM 1247 O O . GLY C 1 65 ? 5.177 48.623 9.939 1.00 10.74 41 GLY B O 1
ATOM 1248 N N . THR C 1 66 ? 3.906 49.345 11.680 1.00 11.24 42 THR B N 1
ATOM 1249 C CA A THR C 1 66 ? 5.002 49.734 12.564 0.50 11.98 42 THR B CA 1
ATOM 1250 C CA B THR C 1 66 ? 5.033 49.628 12.554 0.50 12.26 42 THR B CA 1
ATOM 1251 C C . THR C 1 66 ? 4.652 49.275 13.968 1.00 11.98 42 THR B C 1
ATOM 1252 O O . THR C 1 66 ? 3.538 49.557 14.406 1.00 14.18 42 THR B O 1
ATOM 1259 N N . TYR C 1 67 ? 5.593 48.646 14.665 1.00 10.63 43 TYR B N 1
ATOM 1260 C CA . TYR C 1 67 ? 5.414 48.209 16.048 1.00 10.42 43 TYR B CA 1
ATOM 1261 C C . TYR C 1 67 ? 6.369 49.010 16.921 1.00 10.95 43 TYR B C 1
ATOM 1262 O O . TYR C 1 67 ? 7.566 49.111 16.608 1.00 11.45 43 TYR B O 1
ATOM 1271 N N . GLU C 1 68 ? 5.850 49.590 17.993 1.00 11.36 44 GLU B N 1
ATOM 1272 C CA . GLU C 1 68 ? 6.663 50.422 18.882 1.00 11.60 44 GLU B CA 1
ATOM 1273 C C . GLU C 1 68 ? 6.370 50.129 20.348 1.00 11.20 44 GLU B C 1
ATOM 1274 O O . GLU C 1 68 ? 5.387 49.466 20.696 1.00 11.12 44 GLU B O 1
ATOM 1280 N N . SER C 1 69 ? 7.213 50.666 21.218 1.00 11.45 45 SER B N 1
ATOM 1281 C CA . SER C 1 69 ? 7.050 50.457 22.646 1.00 11.96 45 SER B CA 1
ATOM 1282 C C . SER C 1 69 ? 5.976 51.372 23.204 1.00 12.48 45 SER B C 1
ATOM 1283 O O . SER C 1 69 ? 5.477 52.274 22.517 1.00 13.57 45 SER B O 1
ATOM 1286 N N . ALA C 1 70 ? 5.644 51.136 24.467 1.00 12.87 46 ALA B N 1
ATOM 1287 C CA . ALA C 1 70 ? 4.738 52.013 25.184 1.00 14.29 46 ALA B CA 1
ATOM 1288 C C . ALA C 1 70 ? 5.252 53.462 25.234 1.00 15.08 46 ALA B C 1
ATOM 1289 O O . ALA C 1 70 ? 4.451 54.392 25.159 1.00 18.13 46 ALA B O 1
ATOM 1291 N N . VAL C 1 71 ? 6.568 53.655 25.329 1.00 16.03 47 VAL B N 1
ATOM 1292 C CA . VAL C 1 71 ? 7.155 55.009 25.283 1.00 17.56 47 VAL B CA 1
ATOM 1293 C C . VAL C 1 71 ? 7.032 55.573 23.866 1.00 17.83 47 VAL B C 1
ATOM 1294 O O . VAL C 1 71 ? 6.705 56.738 23.688 1.00 19.49 47 VAL B O 1
ATOM 1298 N N . GLY C 1 72 ? 7.280 54.745 22.856 1.00 17.36 48 GLY B N 1
ATOM 1299 C CA . GLY C 1 72 ? 7.018 55.116 21.466 1.00 17.99 48 GLY B CA 1
ATOM 1300 C C . GLY C 1 72 ? 8.011 56.086 20.855 1.00 19.26 48 GLY B C 1
ATOM 1301 O O . GLY C 1 72 ? 7.703 56.730 19.845 1.00 22.85 48 GLY B O 1
ATOM 1302 N N . ASN C 1 73 ? 9.201 56.173 21.453 1.00 18.74 49 ASN B N 1
ATOM 1303 C CA . ASN C 1 73 ? 10.307 56.980 20.897 1.00 20.75 49 ASN B CA 1
ATOM 1304 C C . ASN C 1 73 ? 10.842 56.348 19.609 1.00 19.94 49 ASN B C 1
ATOM 1305 O O . ASN C 1 73 ? 10.583 55.176 19.338 1.00 18.50 49 ASN B O 1
ATOM 1310 N N . ALA C 1 74 ? 11.588 57.120 18.821 1.00 21.34 50 ALA B N 1
ATOM 1311 C CA . ALA C 1 74 ? 12.082 56.676 17.500 1.00 21.22 50 ALA B CA 1
ATOM 1312 C C . ALA C 1 74 ? 12.849 55.355 17.548 1.00 19.53 50 ALA B C 1
ATOM 1313 O O . ALA C 1 74 ? 12.661 54.464 16.701 1.00 18.81 50 ALA B O 1
ATOM 1315 N N . GLU C 1 75 ? 13.660 55.216 18.590 1.00 18.35 51 GLU B N 1
ATOM 1316 C CA . GLU C 1 75 ? 14.511 54.055 18.802 1.00 18.50 51 GLU B CA 1
ATOM 1317 C C . GLU C 1 75 ? 13.688 52.773 19.005 1.00 15.69 51 GLU B C 1
ATOM 1318 O O . GLU C 1 75 ? 14.212 51.677 18.863 1.00 16.30 51 GLU B O 1
ATOM 1324 N N . SER C 1 76 ? 12.418 52.932 19.382 1.00 14.64 52 SER B N 1
ATOM 1325 C CA . SER C 1 76 ? 11.536 51.822 19.708 1.00 13.65 52 SER B CA 1
ATOM 1326 C C . SER C 1 76 ? 10.685 51.327 18.546 1.00 12.60 52 SER B C 1
ATOM 1327 O O . SER C 1 76 ? 9.941 50.362 18.738 1.00 12.30 52 SER B O 1
ATOM 1330 N N . ARG C 1 77 ? 10.778 51.949 17.373 1.00 12.70 53 ARG B N 1
ATOM 1331 C CA . ARG C 1 77 ? 9.863 51.681 16.267 1.00 12.82 53 ARG B CA 1
ATOM 1332 C C . ARG C 1 77 ? 10.487 50.737 15.271 1.00 11.99 53 ARG B C 1
ATOM 1333 O O . ARG C 1 77 ? 11.624 50.950 14.849 1.00 12.93 53 ARG B O 1
ATOM 1341 N N . TYR C 1 78 ? 9.739 49.710 14.872 1.00 11.29 54 TYR B N 1
ATOM 1342 C CA . TYR C 1 78 ? 10.214 48.713 13.922 1.00 10.91 54 TYR B CA 1
ATOM 1343 C C . TYR C 1 78 ? 9.155 48.446 12.856 1.00 11.04 54 TYR B C 1
ATOM 1344 O O . TYR C 1 78 ? 7.952 48.479 13.129 1.00 11.37 54 TYR B O 1
ATOM 1353 N N . VAL C 1 79 ? 9.618 48.132 11.656 1.00 11.15 55 VAL B N 1
ATOM 1354 C CA . VAL C 1 79 ? 8.744 47.758 10.553 1.00 10.90 55 VAL B CA 1
ATOM 1355 C C . VAL C 1 79 ? 8.122 46.380 10.797 1.00 10.64 55 VAL B C 1
ATOM 1356 O O . VAL C 1 79 ? 8.797 45.442 11.232 1.00 10.11 55 VAL B O 1
ATOM 1360 N N . LEU C 1 80 ? 6.834 46.259 10.498 1.00 10.38 56 LEU B N 1
ATOM 1361 C CA . LEU C 1 80 ? 6.080 45.010 10.586 1.00 11.08 56 LEU B CA 1
ATOM 1362 C C . LEU C 1 80 ? 5.526 44.714 9.189 1.00 10.71 56 LEU B C 1
ATOM 1363 O O . LEU C 1 80 ? 4.975 45.597 8.535 1.00 11.65 56 LEU B O 1
ATOM 1368 N N . THR C 1 81 ? 5.655 43.460 8.738 1.00 10.62 57 THR B N 1
ATOM 1369 C CA A THR C 1 81 ? 5.069 43.037 7.481 0.50 10.57 57 THR B CA 1
ATOM 1370 C CA B THR C 1 81 ? 4.988 43.042 7.483 0.50 10.46 57 THR B CA 1
ATOM 1371 C C . THR C 1 81 ? 4.502 41.620 7.619 1.00 9.74 57 THR B C 1
ATOM 1372 O O . THR C 1 81 ? 5.119 40.786 8.289 1.00 9.39 57 THR B O 1
ATOM 1379 N N . GLY C 1 82 ? 3.367 41.354 6.983 1.00 9.38 58 GLY B N 1
ATOM 1380 C CA . GLY C 1 82 ? 2.788 40.034 7.033 1.00 9.31 58 GLY B CA 1
ATOM 1381 C C . GLY C 1 82 ? 1.673 39.861 6.035 1.00 9.32 58 GLY B C 1
ATOM 1382 O O . GLY C 1 82 ? 1.590 40.578 5.028 1.00 9.74 58 GLY B O 1
ATOM 1383 N N . ARG C 1 83 ? 0.837 38.862 6.306 1.00 9.41 59 ARG B N 1
ATOM 1384 C CA . ARG C 1 83 ? -0.249 38.473 5.410 1.00 9.30 59 ARG B CA 1
ATOM 1385 C C . ARG C 1 83 ? -1.471 38.105 6.229 1.00 9.12 59 ARG B C 1
ATOM 1386 O O . ARG C 1 83 ? -1.347 37.650 7.379 1.00 9.54 59 ARG B O 1
ATOM 1394 N N . TYR C 1 84 ? -2.651 38.231 5.616 1.00 9.62 60 TYR B N 1
ATOM 1395 C CA . TYR C 1 84 ? -3.887 37.793 6.265 1.00 9.94 60 TYR B CA 1
ATOM 1396 C C . TYR C 1 84 ? -4.834 37.235 5.208 1.00 10.22 60 TYR B C 1
ATOM 1397 O O . TYR C 1 84 ? -4.706 37.559 4.023 1.00 10.66 60 TYR B O 1
ATOM 1406 N N . ASP C 1 85 ? -5.801 36.437 5.649 1.00 10.47 61 ASP B N 1
ATOM 1407 C CA . ASP C 1 85 ? -6.850 35.904 4.776 1.00 10.73 61 ASP B CA 1
ATOM 1408 C C . ASP C 1 85 ? -7.837 37.019 4.484 1.00 11.54 61 ASP B C 1
ATOM 1409 O O . ASP C 1 85 ? -8.605 37.424 5.352 1.00 11.83 61 ASP B O 1
ATOM 1414 N N . SER C 1 86 ? -7.837 37.508 3.244 1.00 12.36 62 SER B N 1
ATOM 1415 C CA . SER C 1 86 ? -8.706 38.630 2.862 1.00 13.89 62 SER B CA 1
ATOM 1416 C C . SER C 1 86 ? -10.133 38.216 2.525 1.00 14.84 62 SER B C 1
ATOM 1417 O O . SER C 1 86 ? -10.960 39.078 2.219 1.00 17.11 62 SER B O 1
ATOM 1420 N N . ALA C 1 87 ? -10.424 36.918 2.583 1.00 13.92 63 ALA B N 1
ATOM 1421 C CA . ALA C 1 87 ? -11.791 36.428 2.395 1.00 15.00 63 ALA B CA 1
ATOM 1422 C C . ALA C 1 87 ? -12.069 35.304 3.386 1.00 15.17 63 ALA B C 1
ATOM 1423 O O . ALA C 1 87 ? -12.211 34.142 2.991 1.00 15.47 63 ALA B O 1
ATOM 1425 N N . PRO C 1 88 ? -12.155 35.648 4.684 1.00 15.24 64 PRO B N 1
ATOM 1426 C CA . PRO C 1 88 ? -12.359 34.613 5.699 1.00 14.99 64 PRO B CA 1
ATOM 1427 C C . PRO C 1 88 ? -13.735 33.965 5.617 1.00 15.30 64 PRO B C 1
ATOM 1428 O O . PRO C 1 88 ? -14.645 34.490 4.964 1.00 16.97 64 PRO B O 1
ATOM 1432 N N . ALA C 1 89 ? -13.863 32.818 6.275 1.00 16.35 65 ALA B N 1
ATOM 1433 C CA . ALA C 1 89 ? -15.160 32.157 6.410 1.00 17.85 65 ALA B CA 1
ATOM 1434 C C . ALA C 1 89 ? -16.147 33.056 7.151 1.00 19.93 65 ALA B C 1
ATOM 1435 O O . ALA C 1 89 ? -15.759 33.916 7.940 1.00 20.74 65 ALA B O 1
ATOM 1437 N N . THR C 1 90 ? -17.430 32.834 6.872 1.00 22.56 66 THR B N 1
ATOM 1438 C CA . THR C 1 90 ? -18.540 33.633 7.410 1.00 24.46 66 THR B CA 1
ATOM 1439 C C . THR C 1 90 ? -19.283 32.920 8.548 1.00 24.49 66 THR B C 1
ATOM 1440 O O . THR C 1 90 ? -20.334 33.383 8.997 1.00 28.78 66 THR B O 1
ATOM 1444 N N . ASP C 1 91 ? -18.722 31.818 9.036 1.00 22.82 67 ASP B N 1
ATOM 1445 C CA . ASP C 1 91 ? -19.390 30.925 9.987 1.00 23.10 67 ASP B CA 1
ATOM 1446 C C . ASP C 1 91 ? -19.057 31.191 11.463 1.00 20.02 67 ASP B C 1
ATOM 1447 O O . ASP C 1 91 ? -19.372 30.365 12.325 1.00 23.40 67 ASP B O 1
ATOM 1452 N N . GLY C 1 92 ? -18.439 32.335 11.764 1.00 17.15 68 GLY B N 1
ATOM 1453 C CA . GLY C 1 92 ? -18.011 32.640 13.119 1.00 16.62 68 GLY B CA 1
ATOM 1454 C C . GLY C 1 92 ? -16.522 32.398 13.318 1.00 15.79 68 GLY B C 1
ATOM 1455 O O . GLY C 1 92 ? -15.987 32.709 14.378 1.00 16.60 68 GLY B O 1
ATOM 1456 N N . SER C 1 93 ? -15.847 31.845 12.312 1.00 14.70 69 SER B N 1
ATOM 1457 C CA . SER C 1 93 ? -14.407 31.657 12.382 1.00 13.99 69 SER B CA 1
ATOM 1458 C C . SER C 1 93 ? -13.663 32.980 12.380 1.00 13.11 69 SER B C 1
ATOM 1459 O O . SER C 1 93 ? -14.077 33.936 11.718 1.00 13.50 69 SER B O 1
ATOM 1462 N N . GLY C 1 94 ? -12.529 33.010 13.072 1.00 11.82 70 GLY B N 1
ATOM 1463 C CA . GLY C 1 94 ? -11.616 34.134 12.987 1.00 11.57 70 GLY B CA 1
ATOM 1464 C C . GLY C 1 94 ? -10.916 34.201 11.640 1.00 10.95 70 GLY B C 1
ATOM 1465 O O . GLY C 1 94 ? -11.088 33.330 10.768 1.00 11.39 70 GLY B O 1
ATOM 1466 N N . THR C 1 95 ? -10.133 35.265 11.478 1.00 10.52 71 THR B N 1
ATOM 1467 C CA . THR C 1 95 ? -9.374 35.528 10.259 1.00 10.20 71 THR B CA 1
ATOM 1468 C C . THR C 1 95 ? -7.907 35.197 10.491 1.00 9.42 71 THR B C 1
ATOM 1469 O O . THR C 1 95 ? -7.243 35.847 11.304 1.00 9.86 71 THR B O 1
ATOM 1473 N N . ALA C 1 96 ? -7.411 34.190 9.783 1.00 9.29 72 ALA B N 1
ATOM 1474 C CA . ALA C 1 96 ? -6.014 33.782 9.933 1.00 9.03 72 ALA B CA 1
ATOM 1475 C C . ALA C 1 96 ? -5.058 34.863 9.445 1.00 8.85 72 ALA B C 1
ATOM 1476 O O . ALA C 1 96 ? -5.297 35.519 8.424 1.00 9.56 72 ALA B O 1
ATOM 1478 N N . LEU C 1 97 ? -3.939 35.010 10.158 1.00 8.73 73 LEU B N 1
ATOM 1479 C CA . LEU C 1 97 ? -2.952 36.013 9.808 1.00 9.10 73 LEU B CA 1
ATOM 1480 C C . LEU C 1 97 ? -1.593 35.643 10.399 1.00 8.61 73 LEU B C 1
ATOM 1481 O O . LEU C 1 97 ? -1.456 34.719 11.218 1.00 9.04 73 LEU B O 1
ATOM 1486 N N . GLY C 1 98 ? -0.582 36.367 9.948 1.00 8.31 74 GLY B N 1
ATOM 1487 C CA . GLY C 1 98 ? 0.749 36.296 10.547 1.00 8.12 74 GLY B CA 1
ATOM 1488 C C . GLY C 1 98 ? 1.553 37.520 10.173 1.00 7.93 74 GLY B C 1
ATOM 1489 O O . GLY C 1 98 ? 1.274 38.160 9.155 1.00 8.67 74 GLY B O 1
ATOM 1490 N N . TRP C 1 99 ? 2.555 37.842 10.980 1.00 7.78 75 TRP B N 1
ATOM 1491 C CA . TRP C 1 99 ? 3.461 38.916 10.612 1.00 7.85 75 TRP B CA 1
ATOM 1492 C C . TRP C 1 99 ? 4.818 38.704 11.253 1.00 7.58 75 TRP B C 1
ATOM 1493 O O . TRP C 1 99 ? 4.972 37.883 12.154 1.00 7.52 75 TRP B O 1
ATOM 1504 N N . THR C 1 100 ? 5.792 39.462 10.759 1.00 7.84 76 THR B N 1
ATOM 1505 C CA . THR C 1 100 ? 7.175 39.412 11.212 1.00 7.79 76 THR B CA 1
ATOM 1506 C C . THR C 1 100 ? 7.660 40.811 11.558 1.00 7.74 76 THR B C 1
ATOM 1507 O O . THR C 1 100 ? 7.345 41.768 10.857 1.00 8.72 76 THR B O 1
ATOM 1511 N N . VAL C 1 101 ? 8.460 40.893 12.618 1.00 7.84 77 VAL B N 1
ATOM 1512 C CA . VAL C 1 101 ? 9.277 42.071 12.904 1.00 8.38 77 VAL B CA 1
ATOM 1513 C C . VAL C 1 101 ? 10.718 41.585 13.060 1.00 8.54 77 VAL B C 1
ATOM 1514 O O . VAL C 1 101 ? 10.991 40.718 13.902 1.00 9.16 77 VAL B O 1
ATOM 1518 N N . ALA C 1 102 ? 11.639 42.125 12.258 1.00 8.98 78 ALA B N 1
ATOM 1519 C CA . ALA C 1 102 ? 13.076 41.984 12.516 1.00 9.47 78 ALA B CA 1
ATOM 1520 C C . ALA C 1 102 ? 13.492 43.134 13.433 1.00 9.57 78 ALA B C 1
ATOM 1521 O O . ALA C 1 102 ? 13.166 44.293 13.158 1.00 10.08 78 ALA B O 1
ATOM 1523 N N . TRP C 1 103 ? 14.209 42.813 14.507 1.00 9.33 79 TRP B N 1
ATOM 1524 C CA . TRP C 1 103 ? 14.495 43.779 15.575 1.00 9.67 79 TRP B CA 1
ATOM 1525 C C . TRP C 1 103 ? 15.735 44.620 15.252 1.00 10.17 79 TRP B C 1
ATOM 1526 O O . TRP C 1 103 ? 16.666 44.747 16.059 1.00 10.74 79 TRP B O 1
ATOM 1537 N N . LYS C 1 104 ? 15.696 45.230 14.065 1.00 10.71 80 LYS B N 1
ATOM 1538 C CA . LYS C 1 104 ? 16.684 46.193 13.615 1.00 11.99 80 LYS B CA 1
ATOM 1539 C C . LYS C 1 104 ? 15.939 47.432 13.156 1.00 12.34 80 LYS B C 1
ATOM 1540 O O . LYS C 1 104 ? 14.978 47.339 12.395 1.00 12.33 80 LYS B O 1
ATOM 1546 N N . ASN C 1 105 ? 16.425 48.594 13.584 1.00 13.05 81 ASN B N 1
ATOM 1547 C CA . ASN C 1 105 ? 15.998 49.865 13.002 1.00 14.30 81 ASN B CA 1
ATOM 1548 C C . ASN C 1 105 ? 17.247 50.730 12.838 1.00 15.89 81 ASN B C 1
ATOM 1549 O O . ASN C 1 105 ? 18.362 50.207 12.939 1.00 16.32 81 ASN B O 1
ATOM 1554 N N . ASN C 1 106 ? 17.093 52.030 12.583 1.00 16.79 82 ASN B N 1
ATOM 1555 C CA . ASN C 1 106 ? 18.265 52.890 12.390 1.00 18.65 82 ASN B CA 1
ATOM 1556 C C . ASN C 1 106 ? 19.062 53.164 13.673 1.00 19.58 82 ASN B C 1
ATOM 1557 O O . ASN C 1 106 ? 20.153 53.745 13.600 1.00 22.18 82 ASN B O 1
ATOM 1562 N N . TYR C 1 107 ? 18.519 52.770 14.826 1.00 18.35 83 TYR B N 1
ATOM 1563 C CA . TYR C 1 107 ? 19.086 53.081 16.139 1.00 19.37 83 TYR B CA 1
ATOM 1564 C C . TYR C 1 107 ? 19.681 51.892 16.882 1.00 18.65 83 TYR B C 1
ATOM 1565 O O . TYR C 1 107 ? 20.656 52.048 17.624 1.00 20.66 83 TYR B O 1
ATOM 1574 N N . ARG C 1 108 ? 19.102 50.706 16.714 1.00 17.73 84 ARG B N 1
ATOM 1575 C CA . ARG C 1 108 ? 19.637 49.533 17.382 1.00 17.89 84 ARG B CA 1
ATOM 1576 C C . ARG C 1 108 ? 19.313 48.268 16.622 1.00 15.51 84 ARG B C 1
ATOM 1577 O O . ARG C 1 108 ? 18.515 48.270 15.675 1.00 14.56 84 ARG B O 1
ATOM 1585 N N . ASN C 1 109 ? 19.981 47.197 17.020 1.00 13.89 85 ASN B N 1
ATOM 1586 C CA . ASN C 1 109 ? 19.856 45.924 16.323 1.00 12.85 85 ASN B CA 1
ATOM 1587 C C . ASN C 1 109 ? 20.094 44.785 17.297 1.00 12.28 85 ASN B C 1
ATOM 1588 O O . ASN C 1 109 ? 21.197 44.622 17.816 1.00 13.89 85 ASN B O 1
ATOM 1593 N N . ALA C 1 110 ? 19.049 44.014 17.564 1.00 11.34 86 ALA B N 1
ATOM 1594 C CA . ALA C 1 110 ? 19.139 42.877 18.479 1.00 11.07 86 ALA B CA 1
ATOM 1595 C C . ALA C 1 110 ? 19.587 41.580 17.800 1.00 11.05 86 ALA B C 1
ATOM 1596 O O . ALA C 1 110 ? 19.735 40.563 18.477 1.00 12.14 86 ALA B O 1
ATOM 1598 N N . HIS C 1 111 ? 19.740 41.594 16.474 1.00 10.70 87 HIS B N 1
ATOM 1599 C CA . HIS C 1 111 ? 20.086 40.395 15.694 1.00 10.94 87 HIS B CA 1
ATOM 1600 C C . HIS C 1 111 ? 19.122 39.258 15.979 1.00 10.40 87 HIS B C 1
ATOM 1601 O O . HIS C 1 111 ? 19.505 38.146 16.375 1.00 11.00 87 HIS B O 1
ATOM 1608 N N . SER C 1 112 ? 17.846 39.586 15.823 1.00 9.86 88 SER B N 1
ATOM 1609 C CA . SER C 1 112 ? 16.761 38.652 16.073 1.00 9.14 88 SER B CA 1
ATOM 1610 C C . SER C 1 112 ? 15.518 39.107 15.342 1.00 8.86 88 SER B C 1
ATOM 1611 O O . SER C 1 112 ? 15.447 40.260 14.887 1.00 9.34 88 SER B O 1
ATOM 1614 N N . ALA C 1 113 ? 14.555 38.199 15.222 1.00 8.64 89 ALA B N 1
ATOM 1615 C CA . ALA C 1 113 ? 13.307 38.488 14.533 1.00 8.63 89 ALA B CA 1
ATOM 1616 C C . ALA C 1 113 ? 12.211 37.634 15.134 1.00 7.79 89 ALA B C 1
ATOM 1617 O O . ALA C 1 113 ? 12.456 36.479 15.486 1.00 8.09 89 ALA B O 1
ATOM 1619 N N . THR C 1 114 ? 11.006 38.183 15.203 1.00 7.64 90 THR B N 1
ATOM 1620 C CA . THR C 1 114 ? 9.841 37.480 15.753 1.00 7.36 90 THR B CA 1
ATOM 1621 C C . THR C 1 114 ? 8.759 37.354 14.706 1.00 7.45 90 THR B C 1
ATOM 1622 O O . THR C 1 114 ? 8.508 38.294 13.946 1.00 7.74 90 THR B O 1
ATOM 1626 N N . THR C 1 115 ? 8.128 36.177 14.680 1.00 7.06 91 THR B N 1
ATOM 1627 C CA . THR C 1 115 ? 6.911 35.968 13.910 1.00 7.13 91 THR B CA 1
ATOM 1628 C C . THR C 1 115 ? 5.736 35.702 14.843 1.00 7.09 91 THR B C 1
ATOM 1629 O O . THR C 1 115 ? 5.876 34.956 15.813 1.00 8.40 91 THR B O 1
ATOM 1633 N N . TRP C 1 116 ? 4.598 36.302 14.533 1.00 7.14 92 TRP B N 1
ATOM 1634 C CA . TRP C 1 116 ? 3.341 36.069 15.228 1.00 7.10 92 TRP B CA 1
ATOM 1635 C C . TRP C 1 116 ? 2.399 35.363 14.262 1.00 7.23 92 TRP B C 1
ATOM 1636 O O . TRP C 1 116 ? 2.214 35.816 13.135 1.00 7.86 92 TRP B O 1
ATOM 1647 N N . SER C 1 117 ? 1.789 34.274 14.735 1.00 7.40 93 SER B N 1
ATOM 1648 C CA . SER C 1 117 ? 0.822 33.493 13.981 1.00 7.63 93 SER B CA 1
ATOM 1649 C C . SER C 1 117 ? -0.472 33.455 14.789 1.00 7.54 93 SER B C 1
ATOM 1650 O O . SER C 1 117 ? -0.438 33.119 15.969 1.00 8.17 93 SER B O 1
ATOM 1653 N N . GLY C 1 118 ? -1.604 33.808 14.190 1.00 8.16 94 GLY B N 1
ATOM 1654 C CA . GLY C 1 118 ? -2.819 33.840 14.964 1.00 8.44 94 GLY B CA 1
ATOM 1655 C C . GLY C 1 118 ? -4.031 34.193 14.153 1.00 8.28 94 GLY B C 1
ATOM 1656 O O . GLY C 1 118 ? -4.070 33.976 12.934 1.00 8.65 94 GLY B O 1
ATOM 1657 N N . GLN C 1 119 ? -5.043 34.709 14.845 1.00 9.16 95 GLN B N 1
ATOM 1658 C CA . GLN C 1 119 ? -6.269 35.093 14.192 1.00 9.98 95 GLN B CA 1
ATOM 1659 C C . GLN C 1 119 ? -6.856 36.343 14.798 1.00 9.93 95 GLN B C 1
ATOM 1660 O O . GLN C 1 119 ? -6.742 36.605 15.997 1.00 10.67 95 GLN B O 1
ATOM 1666 N N . TYR C 1 120 ? -7.494 37.096 13.913 1.00 9.99 96 TYR B N 1
ATOM 1667 C CA . TYR C 1 120 ? -8.316 38.239 14.263 1.00 10.03 96 TYR B CA 1
ATOM 1668 C C . TYR C 1 120 ? -9.748 37.770 14.513 1.00 10.51 96 TYR B C 1
ATOM 1669 O O . TYR C 1 120 ? -10.306 37.008 13.717 1.00 11.18 96 TYR B O 1
ATOM 1678 N N A VAL C 1 121 ? -10.318 38.247 15.611 1.00 11.76 97 VAL B N 1
ATOM 1679 C CA A VAL C 1 121 ? -11.686 37.962 16.005 1.00 14.52 97 VAL B CA 1
ATOM 1680 C C A VAL C 1 121 ? -12.364 39.326 16.112 1.00 14.79 97 VAL B C 1
ATOM 1681 O O A VAL C 1 121 ? -11.981 40.147 16.945 1.00 15.32 97 VAL B O 1
ATOM 1685 N N . GLY C 1 122 ? -13.336 39.587 15.244 1.00 16.48 98 GLY B N 1
ATOM 1686 C CA . GLY C 1 122 ? -13.988 40.891 15.197 1.00 18.13 98 GLY B CA 1
ATOM 1687 C C . GLY C 1 122 ? -15.072 41.083 16.240 1.00 20.34 98 GLY B C 1
ATOM 1688 O O . GLY C 1 122 ? -15.282 40.235 17.111 1.00 22.29 98 GLY B O 1
ATOM 1689 N N . GLY C 1 123 ? -15.753 42.220 16.137 1.00 23.70 99 GLY B N 1
ATOM 1690 C CA . GLY C 1 123 ? -16.859 42.571 17.021 1.00 24.62 99 GLY B CA 1
ATOM 1691 C C . GLY C 1 123 ? -16.525 43.753 17.905 1.00 25.91 99 GLY B C 1
ATOM 1692 O O . GLY C 1 123 ? -15.500 44.420 17.718 1.00 26.04 99 GLY B O 1
ATOM 1693 N N . ALA C 1 124 ? -17.408 44.006 18.867 1.00 27.44 100 ALA B N 1
ATOM 1694 C CA . ALA C 1 124 ? -17.308 45.171 19.752 1.00 28.12 100 ALA B CA 1
ATOM 1695 C C . ALA C 1 124 ? -16.005 45.214 20.541 1.00 28.61 100 ALA B C 1
ATOM 1696 O O . ALA C 1 124 ? -15.480 46.300 20.815 1.00 32.26 100 ALA B O 1
ATOM 1698 N N . GLU C 1 125 ? -15.500 44.037 20.910 1.00 26.52 101 GLU B N 1
ATOM 1699 C CA . GLU C 1 125 ? -14.198 43.905 21.568 1.00 25.18 101 GLU B CA 1
ATOM 1700 C C . GLU C 1 125 ? -13.264 43.058 20.706 1.00 22.58 101 GLU B C 1
ATOM 1701 O O . GLU C 1 125 ? -12.881 41.937 21.066 1.00 23.69 101 GLU B O 1
ATOM 1707 N N . ALA C 1 126 ? -12.893 43.631 19.566 1.00 18.20 102 ALA B N 1
ATOM 1708 C CA . ALA C 1 126 ? -12.031 42.952 18.598 1.00 15.93 102 ALA B CA 1
ATOM 1709 C C . ALA C 1 126 ? -10.697 42.582 19.234 1.00 14.13 102 ALA B C 1
ATOM 1710 O O . ALA C 1 126 ? -10.172 43.306 20.080 1.00 15.68 102 ALA B O 1
ATOM 1712 N N . ARG C 1 127 ? -10.150 41.454 18.816 1.00 13.05 103 ARG B N 1
ATOM 1713 C CA . ARG C 1 127 ? -8.915 40.947 19.402 1.00 12.56 103 ARG B CA 1
ATOM 1714 C C . ARG C 1 127 ? -8.095 40.234 18.350 1.00 11.34 103 ARG B C 1
ATOM 1715 O O . ARG C 1 127 ? -8.652 39.693 17.387 1.00 12.29 103 ARG B O 1
ATOM 1723 N N . ILE C 1 128 ? -6.775 40.263 18.508 1.00 10.54 104 ILE B N 1
ATOM 1724 C CA . ILE C 1 128 ? -5.896 39.395 17.735 1.00 10.23 104 ILE B CA 1
ATOM 1725 C C . ILE C 1 128 ? -5.173 38.508 18.729 1.00 9.89 104 ILE B C 1
ATOM 1726 O O . ILE C 1 128 ? -4.447 39.007 19.591 1.00 10.64 104 ILE B O 1
ATOM 1731 N N . ASN C 1 129 ? -5.402 37.197 18.619 1.00 9.81 105 ASN B N 1
ATOM 1732 C CA . ASN C 1 129 ? -4.770 36.205 19.496 1.00 10.03 105 ASN B CA 1
ATOM 1733 C C . ASN C 1 129 ? -3.640 35.542 18.748 1.00 9.10 105 ASN B C 1
ATOM 1734 O O . ASN C 1 129 ? -3.839 35.107 17.614 1.00 9.85 105 ASN B O 1
ATOM 1739 N N . THR C 1 130 ? -2.452 35.485 19.363 1.00 8.86 106 THR B N 1
ATOM 1740 C CA . THR C 1 130 ? -1.264 35.007 18.685 1.00 8.65 106 THR B CA 1
ATOM 1741 C C . THR C 1 130 ? -0.444 34.049 19.513 1.00 8.18 106 THR B C 1
ATOM 1742 O O . THR C 1 130 ? -0.453 34.051 20.753 1.00 8.43 106 THR B O 1
ATOM 1746 N N . GLN C 1 131 ? 0.331 33.260 18.769 1.00 7.99 107 GLN B N 1
ATOM 1747 C CA A GLN C 1 131 ? 1.510 32.510 19.242 0.50 8.06 107 GLN B CA 1
ATOM 1748 C CA B GLN C 1 131 ? 1.511 32.609 19.317 0.50 8.09 107 GLN B CA 1
ATOM 1749 C C . GLN C 1 131 ? 2.697 33.117 18.512 1.00 7.53 107 GLN B C 1
ATOM 1750 O O . GLN C 1 131 ? 2.556 33.449 17.335 1.00 8.48 107 GLN B O 1
ATOM 1761 N N . TRP C 1 132 ? 3.847 33.259 19.175 1.00 7.16 108 TRP B N 1
ATOM 1762 C CA . TRP C 1 132 ? 5.022 33.807 18.524 1.00 6.94 108 TRP B CA 1
ATOM 1763 C C . TRP C 1 132 ? 6.238 32.924 18.649 1.00 6.85 108 TRP B C 1
ATOM 1764 O O . TRP C 1 132 ? 6.344 32.111 19.578 1.00 6.96 108 TRP B O 1
ATOM 1775 N N . LEU C 1 133 ? 7.157 33.118 17.705 1.00 7.07 109 LEU B N 1
ATOM 1776 C CA . LEU C 1 133 ? 8.492 32.529 17.701 1.00 7.17 109 LEU B CA 1
ATOM 1777 C C . LEU C 1 133 ? 9.489 33.654 17.548 1.00 7.11 109 LEU B C 1
ATOM 1778 O O . LEU C 1 133 ? 9.361 34.457 16.633 1.00 8.25 109 LEU B O 1
ATOM 1783 N N . LEU C 1 134 ? 10.475 33.705 18.441 1.00 7.36 110 LEU B N 1
ATOM 1784 C CA . LEU C 1 134 ? 11.519 34.730 18.425 1.00 7.53 110 LEU B CA 1
ATOM 1785 C C . LEU C 1 134 ? 12.833 34.003 18.187 1.00 7.91 110 LEU B C 1
ATOM 1786 O O . LEU C 1 134 ? 13.259 33.207 19.034 1.00 8.19 110 LEU B O 1
ATOM 1791 N N . THR C 1 135 ? 13.460 34.261 17.041 1.00 8.12 111 THR B N 1
ATOM 1792 C CA . THR C 1 135 ? 14.723 33.619 16.684 1.00 8.19 111 THR B CA 1
ATOM 1793 C C . THR C 1 135 ? 15.860 34.628 16.668 1.00 8.53 111 THR B C 1
ATOM 1794 O O . THR C 1 135 ? 15.768 35.679 16.052 1.00 9.43 111 THR B O 1
ATOM 1798 N N . SER C 1 136 ? 16.937 34.255 17.362 1.00 9.08 112 SER B N 1
ATOM 1799 C CA A SER C 1 136 ? 18.209 34.980 17.314 0.50 9.99 112 SER B CA 1
ATOM 1800 C CA B SER C 1 136 ? 18.184 35.000 17.329 0.50 9.55 112 SER B CA 1
ATOM 1801 C C . SER C 1 136 ? 19.115 34.438 16.239 1.00 10.34 112 SER B C 1
ATOM 1802 O O . SER C 1 136 ? 19.139 33.241 15.983 1.00 11.49 112 SER B O 1
ATOM 1807 N N . GLY C 1 137 ? 19.902 35.322 15.630 1.00 10.89 113 GLY B N 1
ATOM 1808 C CA . GLY C 1 137 ? 21.042 34.881 14.853 1.00 11.41 113 GLY B CA 1
ATOM 1809 C C . GLY C 1 137 ? 22.041 34.277 15.822 1.00 11.86 113 GLY B C 1
ATOM 1810 O O . GLY C 1 137 ? 22.413 34.917 16.793 1.00 14.50 113 GLY B O 1
ATOM 1811 N N . THR C 1 138 ? 22.458 33.039 15.577 1.00 11.61 114 THR B N 1
ATOM 1812 C CA . THR C 1 138 ? 23.395 32.331 16.457 1.00 11.98 114 THR B CA 1
ATOM 1813 C C . THR C 1 138 ? 24.449 31.645 15.625 1.00 12.67 114 THR B C 1
ATOM 1814 O O . THR C 1 138 ? 24.291 31.443 14.417 1.00 13.25 114 THR B O 1
ATOM 1818 N N . THR C 1 139 ? 25.517 31.239 16.292 1.00 13.44 115 THR B N 1
ATOM 1819 C CA . THR C 1 139 ? 26.433 30.286 15.697 1.00 13.96 115 THR B CA 1
ATOM 1820 C C . THR C 1 139 ? 25.729 28.937 15.513 1.00 13.37 115 THR B C 1
ATOM 1821 O O . THR C 1 139 ? 24.680 28.667 16.121 1.00 13.14 115 THR B O 1
ATOM 1825 N N . GLU C 1 140 ? 26.308 28.079 14.686 1.00 15.04 116 GLU B N 1
ATOM 1826 C CA . GLU C 1 140 ? 25.758 26.738 14.502 1.00 16.09 116 GLU B CA 1
ATOM 1827 C C . GLU C 1 140 ? 25.730 25.961 15.819 1.00 14.68 116 GLU B C 1
ATOM 1828 O O . GLU C 1 140 ? 24.752 25.266 16.103 1.00 15.25 116 GLU B O 1
ATOM 1834 N N . ALA C 1 141 ? 26.770 26.111 16.637 1.00 14.15 117 ALA B N 1
ATOM 1835 C CA . ALA C 1 141 ? 26.824 25.434 17.930 1.00 14.21 117 ALA B CA 1
ATOM 1836 C C . ALA C 1 141 ? 25.669 25.820 18.857 1.00 13.43 117 ALA B C 1
ATOM 1837 O O . ALA C 1 141 ? 25.269 25.027 19.692 1.00 14.02 117 ALA B O 1
ATOM 1839 N N . ASN C 1 142 ? 25.162 27.042 18.719 1.00 12.32 118 ASN B N 1
ATOM 1840 C CA . ASN C 1 142 ? 24.085 27.534 19.573 1.00 11.79 118 ASN B CA 1
ATOM 1841 C C . ASN C 1 142 ? 22.716 27.523 18.913 1.00 11.09 118 ASN B C 1
ATOM 1842 O O . ASN C 1 142 ? 21.755 27.986 19.514 1.00 10.90 118 ASN B O 1
ATOM 1847 N N . ALA C 1 143 ? 22.606 26.980 17.701 1.00 10.92 119 ALA B N 1
ATOM 1848 C CA . ALA C 1 143 ? 21.345 27.048 16.956 1.00 11.20 119 ALA B CA 1
ATOM 1849 C C . ALA C 1 143 ? 20.215 26.330 17.663 1.00 10.33 119 ALA B C 1
ATOM 1850 O O . ALA C 1 143 ? 19.060 26.727 17.539 1.00 10.36 119 ALA B O 1
ATOM 1852 N N . TRP C 1 144 ? 20.533 25.275 18.406 1.00 10.25 120 TRP B N 1
ATOM 1853 C CA . TRP C 1 144 ? 19.512 24.533 19.152 1.00 10.39 120 TRP B CA 1
ATOM 1854 C C . TRP C 1 144 ? 18.746 25.413 20.137 1.00 9.39 120 TRP B C 1
ATOM 1855 O O . TRP C 1 144 ? 17.585 25.118 20.445 1.00 9.81 120 TRP B O 1
ATOM 1866 N N . LYS C 1 145 ? 19.390 26.484 20.619 1.00 9.59 121 LYS B N 1
ATOM 1867 C CA . LYS C 1 145 ? 18.773 27.416 21.557 1.00 9.48 121 LYS B CA 1
ATOM 1868 C C . LYS C 1 145 ? 18.543 28.790 20.914 1.00 9.13 121 LYS B C 1
ATOM 1869 O O . LYS C 1 145 ? 18.556 29.810 21.590 1.00 10.47 121 LYS B O 1
ATOM 1875 N N . SER C 1 146 ? 18.231 28.797 19.621 1.00 9.36 122 SER B N 1
ATOM 1876 C CA . SER C 1 146 ? 18.015 30.034 18.885 1.00 9.81 122 SER B CA 1
ATOM 1877 C C . SER C 1 146 ? 16.594 30.569 18.956 1.00 8.29 122 SER B C 1
ATOM 1878 O O . SER C 1 146 ? 16.399 31.747 18.640 1.00 8.82 122 SER B O 1
ATOM 1881 N N . THR C 1 147 ? 15.603 29.737 19.306 1.00 7.86 123 THR B N 1
ATOM 1882 C CA . THR C 1 147 ? 14.200 30.101 19.102 1.00 7.82 123 THR B CA 1
ATOM 1883 C C . THR C 1 147 ? 13.353 29.910 20.351 1.00 7.54 123 THR B C 1
ATOM 1884 O O . THR C 1 147 ? 13.138 28.786 20.807 1.00 7.93 123 THR B O 1
ATOM 1888 N N . LEU C 1 148 ? 12.857 31.036 20.855 1.00 7.37 124 LEU B N 1
ATOM 1889 C CA . LEU C 1 148 ? 11.889 31.080 21.941 1.00 7.47 124 LEU B CA 1
ATOM 1890 C C . LEU C 1 148 ? 10.474 31.026 21.417 1.00 6.96 124 LEU B C 1
ATOM 1891 O O . LEU C 1 148 ? 10.205 31.500 20.315 1.00 7.76 124 LEU B O 1
ATOM 1896 N N . VAL C 1 149 ? 9.565 30.503 22.229 1.00 7.44 125 VAL B N 1
ATOM 1897 C CA . VAL C 1 149 ? 8.139 30.467 21.915 1.00 7.57 125 VAL B CA 1
ATOM 1898 C C . VAL C 1 149 ? 7.361 31.196 23.003 1.00 7.19 125 VAL B C 1
ATOM 1899 O O . VAL C 1 149 ? 7.732 31.189 24.190 1.00 7.42 125 VAL B O 1
ATOM 1903 N N . GLY C 1 150 ? 6.256 31.810 22.596 1.00 7.31 126 GLY B N 1
ATOM 1904 C CA . GLY C 1 150 ? 5.375 32.468 23.537 1.00 7.62 126 GLY B CA 1
ATOM 1905 C C . GLY C 1 150 ? 4.050 32.809 22.890 1.00 7.62 126 GLY B C 1
ATOM 1906 O O . GLY C 1 150 ? 3.695 32.272 21.836 1.00 7.68 126 GLY B O 1
ATOM 1907 N N . HIS C 1 151 ? 3.309 33.692 23.550 1.00 8.19 127 HIS B N 1
ATOM 1908 C CA . HIS C 1 151 ? 1.968 34.066 23.101 1.00 8.50 127 HIS B CA 1
ATOM 1909 C C . HIS C 1 151 ? 1.646 35.468 23.560 1.00 8.57 127 HIS B C 1
ATOM 1910 O O . HIS C 1 151 ? 2.221 35.963 24.516 1.00 9.52 127 HIS B O 1
ATOM 1917 N N . ASP C 1 152 ? 0.709 36.098 22.858 1.00 8.55 128 ASP B N 1
ATOM 1918 C CA . ASP C 1 152 ? 0.230 37.413 23.272 1.00 8.94 128 ASP B CA 1
ATOM 1919 C C . ASP C 1 152 ? -1.115 37.677 22.608 1.00 9.17 128 ASP B C 1
ATOM 1920 O O . ASP C 1 152 ? -1.442 37.079 21.585 1.00 9.87 128 ASP B O 1
ATOM 1925 N N . THR C 1 153 ? -1.860 38.616 23.188 1.00 9.74 129 THR B N 1
ATOM 1926 C CA A THR C 1 153 ? -3.143 39.037 22.645 0.50 10.25 129 THR B CA 1
ATOM 1927 C CA B THR C 1 153 ? -3.152 39.058 22.667 0.50 10.19 129 THR B CA 1
ATOM 1928 C C . THR C 1 153 ? -3.163 40.564 22.576 1.00 9.84 129 THR B C 1
ATOM 1929 O O . THR C 1 153 ? -2.655 41.255 23.478 1.00 10.85 129 THR B O 1
ATOM 1936 N N . PHE C 1 154 ? -3.737 41.062 21.492 1.00 10.22 130 PHE B N 1
ATOM 1937 C CA . PHE C 1 154 ? -3.820 42.488 21.218 1.00 10.31 130 PHE B CA 1
ATOM 1938 C C . PHE C 1 154 ? -5.276 42.917 21.121 1.00 10.94 130 PHE B C 1
ATOM 1939 O O . PHE C 1 154 ? -6.116 42.160 20.641 1.00 11.34 130 PHE B O 1
ATOM 1947 N N . THR C 1 155 ? -5.558 44.129 21.579 1.00 11.61 131 THR B N 1
ATOM 1948 C CA . THR C 1 155 ? -6.890 44.734 21.407 1.00 13.18 131 THR B CA 1
ATOM 1949 C C . THR C 1 155 ? -6.728 46.158 20.905 1.00 13.59 131 THR B C 1
ATOM 1950 O O . THR C 1 155 ? -5.630 46.704 20.876 1.00 13.49 131 THR B O 1
ATOM 1954 N N . LYS C 1 156 ? -7.841 46.768 20.519 1.00 15.72 132 LYS B N 1
ATOM 1955 C CA . LYS C 1 156 ? -7.827 48.179 20.106 1.00 17.12 132 LYS B CA 1
ATOM 1956 C C . LYS C 1 156 ? -7.975 49.182 21.276 1.00 18.95 132 LYS B C 1
ATOM 1957 O O . LYS C 1 156 ? -8.050 50.382 21.034 1.00 19.92 132 LYS B O 1
ATOM 1963 N N . VAL C 1 157 ? -8.005 48.708 22.526 1.00 20.44 133 VAL B N 1
ATOM 1964 C CA . VAL C 1 157 ? -8.129 49.584 23.712 1.00 23.74 133 VAL B CA 1
ATOM 1965 C C . VAL C 1 157 ? -6.774 49.758 24.408 1.00 25.17 133 VAL B C 1
ATOM 1966 O O . VAL C 1 157 ? -6.109 48.774 24.737 1.00 25.28 133 VAL B O 1
ATOM 1970 N N . LYS C 1 158 ? -6.375 51.017 24.615 1.00 27.58 134 LYS B N 1
ATOM 1971 C CA . LYS C 1 158 ? -5.210 51.365 25.443 1.00 30.75 134 LYS B CA 1
ATOM 1972 C C . LYS C 1 158 ? -5.348 50.832 26.872 1.00 30.25 134 LYS B C 1
ATOM 1973 O O . LYS C 1 158 ? -6.367 51.104 27.512 1.00 32.14 134 LYS B O 1
ATOM 1979 N N . PRO C 1 159 ? -4.323 50.123 27.393 1.00 30.26 135 PRO B N 1
ATOM 1980 C CA . PRO C 1 159 ? -4.372 49.715 28.808 1.00 30.93 135 PRO B CA 1
ATOM 1981 C C . PRO C 1 159 ? -4.236 50.890 29.781 1.00 32.17 135 PRO B C 1
ATOM 1982 O O . PRO C 1 159 ? -3.649 51.914 29.432 1.00 36.82 135 PRO B O 1
ATOM 1986 N N . ALA D 2 1 ? 20.232 38.141 19.578 1.00 13.46 1 ALA C N 1
ATOM 1987 C CA . ALA D 2 1 ? 20.108 38.269 21.059 1.00 12.99 1 ALA C CA 1
ATOM 1988 C C . ALA D 2 1 ? 18.659 38.485 21.468 1.00 12.02 1 ALA C C 1
ATOM 1989 O O . ALA D 2 1 ? 17.812 38.828 20.636 1.00 12.72 1 ALA C O 1
ATOM 1991 N N . PHE D 2 2 ? 18.417 38.352 22.772 1.00 12.05 2 PHE C N 1
ATOM 1992 C CA . PHE D 2 2 ? 17.088 38.531 23.369 1.00 11.97 2 PHE C CA 1
ATOM 1993 C C . PHE D 2 2 ? 17.161 39.618 24.456 1.00 12.35 2 PHE C C 1
ATOM 1994 O O . PHE D 2 2 ? 16.911 39.345 25.631 1.00 12.68 2 PHE C O 1
ATOM 2002 N N . PRO D 2 3 ? 17.552 40.853 24.089 1.00 12.31 3 PRO C N 1
ATOM 2003 C CA . PRO D 2 3 ? 17.718 41.880 25.130 1.00 12.81 3 PRO C CA 1
ATOM 2004 C C . PRO D 2 3 ? 16.423 42.217 25.864 1.00 12.31 3 PRO C C 1
ATOM 2005 O O . PRO D 2 3 ? 15.312 42.050 25.330 1.00 12.46 3 PRO C O 1
ATOM 2009 N N . ASP D 2 4 ? 16.585 42.683 27.098 1.00 13.13 4 ASP C N 1
ATOM 2010 C CA . ASP D 2 4 ? 15.446 42.933 27.975 1.00 12.82 4 ASP C CA 1
ATOM 2011 C C . ASP D 2 4 ? 14.444 43.958 27.428 1.00 12.16 4 ASP C C 1
ATOM 2012 O O . ASP D 2 4 ? 13.245 43.858 27.717 1.00 12.76 4 ASP C O 1
ATOM 2017 N N . TYR D 2 5 ? 14.896 44.919 26.619 1.00 12.53 5 TYR C N 1
ATOM 2018 C CA . TYR D 2 5 ? 13.960 45.890 26.040 1.00 12.13 5 TYR C CA 1
ATOM 2019 C C . TYR D 2 5 ? 12.947 45.253 25.090 1.00 11.44 5 TYR C C 1
ATOM 2020 O O . TYR D 2 5 ? 11.914 45.861 24.796 1.00 12.40 5 TYR C O 1
ATOM 2029 N N . LEU D 2 6 ? 13.212 44.033 24.616 1.00 10.65 6 LEU C N 1
ATOM 2030 C CA . LEU D 2 6 ? 12.221 43.321 23.801 1.00 10.48 6 LEU C CA 1
ATOM 2031 C C . LEU D 2 6 ? 11.055 42.740 24.581 1.00 9.66 6 LEU C C 1
ATOM 2032 O O . LEU D 2 6 ? 10.060 42.348 23.969 1.00 9.56 6 LEU C O 1
ATOM 2037 N N . ALA D 2 7 ? 11.160 42.663 25.906 1.00 9.10 7 ALA C N 1
ATOM 2038 C CA . ALA D 2 7 ? 10.147 41.960 26.691 1.00 8.98 7 ALA C CA 1
ATOM 2039 C C . ALA D 2 7 ? 8.729 42.436 26.423 1.00 8.77 7 ALA C C 1
ATOM 2040 O O . ALA D 2 7 ? 7.838 41.630 26.138 1.00 9.18 7 ALA C O 1
ATOM 2042 N N . GLU D 2 8 ? 8.524 43.746 26.481 1.00 9.08 8 GLU C N 1
ATOM 2043 C CA . GLU D 2 8 ? 7.169 44.268 26.359 1.00 9.05 8 GLU C CA 1
ATOM 2044 C C . GLU D 2 8 ? 6.538 43.902 25.031 1.00 9.11 8 GLU C C 1
ATOM 2045 O O . GLU D 2 8 ? 5.343 43.596 24.964 1.00 9.46 8 GLU C O 1
ATOM 2051 N N . TYR D 2 9 ? 7.334 43.907 23.972 1.00 8.88 9 TYR C N 1
ATOM 2052 C CA . TYR D 2 9 ? 6.827 43.623 22.635 1.00 9.09 9 TYR C CA 1
ATOM 2053 C C . TYR D 2 9 ? 6.339 42.179 22.516 1.00 8.43 9 TYR C C 1
ATOM 2054 O O . TYR D 2 9 ? 5.582 41.863 21.602 1.00 9.22 9 TYR C O 1
ATOM 2063 N N . HIS D 2 10 ? 6.841 41.323 23.405 1.00 8.36 10 HIS C N 1
ATOM 2064 C CA . HIS D 2 10 ? 6.486 39.910 23.465 1.00 8.44 10 HIS C CA 1
ATOM 2065 C C . HIS D 2 10 ? 5.450 39.589 24.534 1.00 8.75 10 HIS C C 1
ATOM 2066 O O . HIS D 2 10 ? 5.169 38.417 24.787 1.00 9.44 10 HIS C O 1
ATOM 2073 N N . GLY D 2 11 ? 4.877 40.618 25.158 1.00 8.76 11 GLY C N 1
ATOM 2074 C CA . GLY D 2 11 ? 3.812 40.423 26.134 1.00 9.62 11 GLY C CA 1
ATOM 2075 C C . GLY D 2 11 ? 4.301 40.201 27.549 1.00 10.06 11 GLY C C 1
ATOM 2076 O O . GLY D 2 11 ? 3.505 39.842 28.409 1.00 11.94 11 GLY C O 1
ATOM 2077 N N . GLY D 2 12 ? 5.585 40.423 27.813 1.00 9.57 12 GLY C N 1
ATOM 2078 C CA . GLY D 2 12 ? 6.130 40.206 29.151 1.00 10.22 12 GLY C CA 1
ATOM 2079 C C . GLY D 2 12 ? 7.088 41.257 29.635 1.00 10.41 12 GLY C C 1
ATOM 2080 O O . GLY D 2 12 ? 7.882 41.008 30.566 1.00 11.83 12 GLY C O 1
ATOM 2082 N N . ALA E 1 39 ? 2.113 25.786 51.010 1.00 33.03 15 ALA D N 1
ATOM 2083 C CA . ALA E 1 39 ? 2.759 26.394 49.802 1.00 31.21 15 ALA D CA 1
ATOM 2084 C C . ALA E 1 39 ? 3.648 25.383 49.082 1.00 28.96 15 ALA D C 1
ATOM 2085 O O . ALA E 1 39 ? 4.330 24.584 49.724 1.00 32.72 15 ALA D O 1
ATOM 2087 N N . GLY E 1 40 ? 3.636 25.436 47.752 0.50 21.10 16 GLY D N 1
ATOM 2088 C CA . GLY E 1 40 ? 4.444 24.556 46.915 1.00 18.27 16 GLY D CA 1
ATOM 2089 C C . GLY E 1 40 ? 3.634 23.948 45.783 1.00 15.91 16 GLY D C 1
ATOM 2090 O O . GLY E 1 40 ? 2.442 24.221 45.622 1.00 16.43 16 GLY D O 1
ATOM 2091 N N . ILE E 1 41 ? 4.288 23.106 44.992 1.00 14.56 17 ILE D N 1
ATOM 2092 C CA . ILE E 1 41 ? 3.642 22.482 43.830 1.00 13.42 17 ILE D CA 1
ATOM 2093 C C . ILE E 1 41 ? 2.566 21.469 44.229 1.00 13.15 17 ILE D C 1
ATOM 2094 O O . ILE E 1 41 ? 1.513 21.402 43.602 1.00 13.35 17 ILE D O 1
ATOM 2099 N N . THR E 1 42 ? 2.833 20.672 45.259 1.00 13.16 18 THR D N 1
ATOM 2100 C CA . THR E 1 42 ? 1.865 19.687 45.706 1.00 13.21 18 THR D CA 1
ATOM 2101 C C . THR E 1 42 ? 0.542 20.362 46.021 1.00 13.15 18 THR D C 1
ATOM 2102 O O . THR E 1 42 ? 0.504 21.345 46.765 1.00 14.43 18 THR D O 1
ATOM 2106 N N . GLY E 1 43 ? -0.536 19.843 45.451 1.00 12.94 19 GLY D N 1
ATOM 2107 C CA . GLY E 1 43 ? -1.866 20.367 45.719 1.00 13.06 19 GLY D CA 1
ATOM 2108 C C . GLY E 1 43 ? -2.800 20.177 44.557 1.00 12.47 19 GLY D C 1
ATOM 2109 O O . GLY E 1 43 ? -2.525 19.410 43.633 1.00 12.75 19 GLY D O 1
ATOM 2110 N N . THR E 1 44 ? -3.922 20.880 44.626 1.00 12.88 20 THR D N 1
ATOM 2111 C CA . THR E 1 44 ? -4.957 20.829 43.611 1.00 13.16 20 THR D CA 1
ATOM 2112 C C . THR E 1 44 ? -4.983 22.153 42.866 1.00 12.89 20 THR D C 1
ATOM 2113 O O . THR E 1 44 ? -5.096 23.221 43.472 1.00 13.97 20 THR D O 1
ATOM 2117 N N . TRP E 1 45 ? -4.861 22.061 41.548 1.00 12.36 21 TRP D N 1
ATOM 2118 C CA . TRP E 1 45 ? -4.724 23.205 40.667 1.00 12.18 21 TRP D CA 1
ATOM 2119 C C . TRP E 1 45 ? -5.849 23.212 39.650 1.00 12.13 21 TRP D C 1
ATOM 2120 O O . TRP E 1 45 ? -6.360 22.151 39.264 1.00 13.00 21 TRP D O 1
ATOM 2131 N N . TYR E 1 46 ? -6.210 24.417 39.213 1.00 11.98 22 TYR D N 1
ATOM 2132 C CA A TYR E 1 46 ? -7.307 24.624 38.274 0.50 12.18 22 TYR D CA 1
ATOM 2133 C CA B TYR E 1 46 ? -7.308 24.623 38.277 0.50 12.14 22 TYR D CA 1
ATOM 2134 C C . TYR E 1 46 ? -6.886 25.561 37.166 1.00 11.77 22 TYR D C 1
ATOM 2135 O O . TYR E 1 46 ? -6.195 26.548 37.422 1.00 12.08 22 TYR D O 1
ATOM 2152 N N . ASN E 1 47 ? -7.328 25.287 35.945 1.00 11.87 23 ASN D N 1
ATOM 2153 C CA . ASN E 1 47 ? -7.281 26.328 34.918 1.00 12.21 23 ASN D CA 1
ATOM 2154 C C . ASN E 1 47 ? -8.588 27.145 34.962 1.00 13.30 23 ASN D C 1
ATOM 2155 O O . ASN E 1 47 ? -9.476 26.900 35.796 1.00 15.01 23 ASN D O 1
ATOM 2160 N N . GLN E 1 48 ? -8.700 28.139 34.082 1.00 14.54 24 GLN D N 1
ATOM 2161 C CA . GLN E 1 48 ? -9.851 29.044 34.114 1.00 16.67 24 GLN D CA 1
ATOM 2162 C C . GLN E 1 48 ? -11.172 28.372 33.789 1.00 17.26 24 GLN D C 1
ATOM 2163 O O . GLN E 1 48 ? -12.228 28.891 34.157 1.00 20.04 24 GLN D O 1
ATOM 2169 N N . LEU E 1 49 ? -11.120 27.226 33.116 1.00 16.11 25 LEU D N 1
ATOM 2170 C CA . LEU E 1 49 ? -12.314 26.446 32.804 1.00 17.73 25 LEU D CA 1
ATOM 2171 C C . LEU E 1 49 ? -12.644 25.394 33.856 1.00 16.95 25 LEU D C 1
ATOM 2172 O O . LEU E 1 49 ? -13.626 24.665 33.717 1.00 19.63 25 LEU D O 1
ATOM 2177 N N . GLY E 1 50 ? -11.853 25.343 34.922 1.00 15.25 26 GLY D N 1
ATOM 2178 C CA . GLY E 1 50 ? -12.091 24.438 36.026 1.00 15.46 26 GLY D CA 1
ATOM 2179 C C . GLY E 1 50 ? -11.533 23.044 35.842 1.00 14.53 26 GLY D C 1
ATOM 2180 O O . GLY E 1 50 ? -11.748 22.204 36.710 1.00 14.89 26 GLY D O 1
ATOM 2181 N N . SER E 1 51 ? -10.807 22.776 34.750 1.00 13.76 27 SER D N 1
ATOM 2182 C CA . SER E 1 51 ? -10.093 21.507 34.643 1.00 13.37 27 SER D CA 1
ATOM 2183 C C . SER E 1 51 ? -9.103 21.454 35.806 1.00 12.65 27 SER D C 1
ATOM 2184 O O . SER E 1 51 ? -8.495 22.465 36.152 1.00 13.31 27 SER D O 1
ATOM 2187 N N . THR E 1 52 ? -8.970 20.284 36.418 1.00 12.44 28 THR D N 1
ATOM 2188 C CA . THR E 1 52 ? -8.423 20.159 37.762 1.00 13.66 28 THR D CA 1
ATOM 2189 C C . THR E 1 52 ? -7.323 19.129 37.769 1.00 12.38 28 THR D C 1
ATOM 2190 O O . THR E 1 52 ? -7.575 17.974 37.428 1.00 12.84 28 THR D O 1
ATOM 2194 N N . PHE E 1 53 ? -6.103 19.515 38.140 1.00 12.66 29 PHE D N 1
ATOM 2195 C CA . PHE E 1 53 ? -5.101 18.491 38.405 1.00 14.47 29 PHE D CA 1
ATOM 2196 C C . PHE E 1 53 ? -4.652 18.470 39.828 1.00 14.04 29 PHE D C 1
ATOM 2197 O O . PHE E 1 53 ? -4.464 19.500 40.483 1.00 15.30 29 PHE D O 1
ATOM 2205 N N . ILE E 1 54 ? -4.521 17.245 40.288 1.00 13.90 30 ILE D N 1
ATOM 2206 C CA . ILE E 1 54 ? -4.182 16.953 41.634 1.00 14.50 30 ILE D CA 1
ATOM 2207 C C . ILE E 1 54 ? -2.815 16.309 41.526 1.00 13.85 30 ILE D C 1
ATOM 2208 O O . ILE E 1 54 ? -2.669 15.272 40.890 1.00 15.24 30 ILE D O 1
ATOM 2213 N N . VAL E 1 55 ? -1.811 16.953 42.111 1.00 13.21 31 VAL D N 1
ATOM 2214 C CA . VAL E 1 55 ? -0.426 16.554 41.915 1.00 12.94 31 VAL D CA 1
ATOM 2215 C C . VAL E 1 55 ? 0.306 16.442 43.241 1.00 12.55 31 VAL D C 1
ATOM 2216 O O . VAL E 1 55 ? 0.038 17.187 44.190 1.00 12.62 31 VAL D O 1
ATOM 2220 N N . THR E 1 56 ? 1.240 15.496 43.279 1.00 12.55 32 THR D N 1
ATOM 2221 C CA . THR E 1 56 ? 2.196 15.375 44.358 1.00 13.18 32 THR D CA 1
ATOM 2222 C C . THR E 1 56 ? 3.585 15.574 43.777 1.00 12.02 32 THR D C 1
ATOM 2223 O O . THR E 1 56 ? 3.953 14.918 42.803 1.00 12.72 32 THR D O 1
ATOM 2227 N N . ALA E 1 57 ? 4.332 16.491 44.384 1.00 11.72 33 ALA D N 1
ATOM 2228 C CA . ALA E 1 57 ? 5.708 16.777 44.004 1.00 12.08 33 ALA D CA 1
ATOM 2229 C C . ALA E 1 57 ? 6.600 16.075 45.016 1.00 12.61 33 ALA D C 1
ATOM 2230 O O . ALA E 1 57 ? 6.684 16.504 46.168 1.00 15.77 33 ALA D O 1
ATOM 2232 N N . GLY E 1 58 ? 7.250 14.991 44.591 1.00 13.09 34 GLY D N 1
ATOM 2233 C CA . GLY E 1 58 ? 8.126 14.201 45.460 1.00 14.23 34 GLY D CA 1
ATOM 2234 C C . GLY E 1 58 ? 9.423 14.938 45.732 1.00 14.23 34 GLY D C 1
ATOM 2235 O O . GLY E 1 58 ? 9.813 15.801 44.955 1.00 13.92 34 GLY D O 1
ATOM 2236 N N . ALA E 1 59 ? 10.105 14.604 46.826 1.00 15.71 35 ALA D N 1
ATOM 2237 C CA . ALA E 1 59 ? 11.267 15.397 47.270 1.00 16.86 35 ALA D CA 1
ATOM 2238 C C . ALA E 1 59 ? 12.455 15.430 46.303 1.00 17.08 35 ALA D C 1
ATOM 2239 O O . ALA E 1 59 ? 13.279 16.356 46.359 1.00 19.81 35 ALA D O 1
ATOM 2241 N N . ASP E 1 60 ? 12.560 14.428 45.436 1.00 16.86 36 ASP D N 1
ATOM 2242 C CA . ASP E 1 60 ? 13.667 14.362 44.486 1.00 17.11 36 ASP D CA 1
ATOM 2243 C C . ASP E 1 60 ? 13.220 14.512 43.033 1.00 15.43 36 ASP D C 1
ATOM 2244 O O . ASP E 1 60 ? 13.894 14.018 42.129 1.00 18.08 36 ASP D O 1
ATOM 2249 N N . GLY E 1 61 ? 12.088 15.172 42.810 1.00 12.47 37 GLY D N 1
ATOM 2250 C CA . GLY E 1 61 ? 11.766 15.672 41.504 1.00 10.63 37 GLY D CA 1
ATOM 2251 C C . GLY E 1 61 ? 10.608 15.056 40.751 1.00 9.81 37 GLY D C 1
ATOM 2252 O O . GLY E 1 61 ? 10.317 15.500 39.661 1.00 9.79 37 GLY D O 1
ATOM 2253 N N . ALA E 1 62 ? 9.937 14.046 41.294 1.00 10.08 38 ALA D N 1
ATOM 2254 C CA . ALA E 1 62 ? 8.808 13.446 40.594 1.00 10.26 38 ALA D CA 1
ATOM 2255 C C . ALA E 1 62 ? 7.531 14.270 40.733 1.00 9.91 38 ALA D C 1
ATOM 2256 O O . ALA E 1 62 ? 7.240 14.790 41.812 1.00 12.14 38 ALA D O 1
ATOM 2258 N N . LEU E 1 63 ? 6.775 14.366 39.639 1.00 9.24 39 LEU D N 1
ATOM 2259 C CA . LEU E 1 63 ? 5.385 14.805 39.684 1.00 9.39 39 LEU D CA 1
ATOM 2260 C C . LEU E 1 63 ? 4.505 13.613 39.349 1.00 9.79 39 LEU D C 1
ATOM 2261 O O . LEU E 1 63 ? 4.727 12.944 38.342 1.00 9.70 39 LEU D O 1
ATOM 2266 N N . THR E 1 64 ? 3.485 13.380 40.182 1.00 10.06 40 THR D N 1
ATOM 2267 C CA A THR E 1 64 ? 2.517 12.303 39.961 0.50 10.64 40 THR D CA 1
ATOM 2268 C CA B THR E 1 64 ? 2.545 12.280 40.000 0.50 10.70 40 THR D CA 1
ATOM 2269 C C . THR E 1 64 ? 1.142 12.788 40.325 1.00 10.77 40 THR D C 1
ATOM 2270 O O . THR E 1 64 ? 0.970 13.514 41.298 1.00 13.56 40 THR D O 1
ATOM 2277 N N . GLY E 1 65 ? 0.145 12.364 39.564 1.00 10.43 41 GLY D N 1
ATOM 2278 C CA . GLY E 1 65 ? -1.216 12.712 39.910 1.00 11.14 41 GLY D CA 1
ATOM 2279 C C . GLY E 1 65 ? -2.192 12.413 38.807 1.00 10.40 41 GLY D C 1
ATOM 2280 O O . GLY E 1 65 ? -2.008 11.485 38.015 1.00 10.26 41 GLY D O 1
ATOM 2281 N N . THR E 1 66 ? -3.275 13.186 38.797 1.00 11.07 42 THR D N 1
ATOM 2282 C CA . THR E 1 66 ? -4.370 12.991 37.862 1.00 11.90 42 THR D CA 1
ATOM 2283 C C . THR E 1 66 ? -4.840 14.343 37.350 1.00 11.63 42 THR D C 1
ATOM 2284 O O . THR E 1 66 ? -4.734 15.359 38.039 1.00 14.05 42 THR D O 1
ATOM 2288 N N . TYR E 1 67 ? -5.344 14.348 36.129 1.00 10.69 43 TYR D N 1
ATOM 2289 C CA . TYR E 1 67 ? -5.940 15.540 35.522 1.00 10.84 43 TYR D CA 1
ATOM 2290 C C . TYR E 1 67 ? -7.343 15.176 35.096 1.00 11.18 43 TYR D C 1
ATOM 2291 O O . TYR E 1 67 ? -7.545 14.155 34.445 1.00 11.72 43 TYR D O 1
ATOM 2300 N N . GLU E 1 68 ? -8.318 15.987 35.490 1.00 12.01 44 GLU D N 1
ATOM 2301 C CA . GLU E 1 68 ? -9.720 15.680 35.231 1.00 12.59 44 GLU D CA 1
ATOM 2302 C C . GLU E 1 68 ? -10.467 16.941 34.819 1.00 12.36 44 GLU D C 1
ATOM 2303 O O . GLU E 1 68 ? -9.955 18.059 34.949 1.00 12.14 44 GLU D O 1
ATOM 2309 N N . SER E 1 69 ? -11.692 16.762 34.336 1.00 13.06 45 SER D N 1
ATOM 2310 C CA . SER E 1 69 ? -12.519 17.892 33.931 1.00 14.09 45 SER D CA 1
ATOM 2311 C C . SER E 1 69 ? -13.113 18.573 35.153 1.00 14.05 45 SER D C 1
ATOM 2312 O O . SER E 1 69 ? -13.027 18.069 36.283 1.00 14.97 45 SER D O 1
ATOM 2315 N N . ALA E 1 70 ? -13.748 19.718 34.912 1.00 15.77 46 ALA D N 1
ATOM 2316 C CA . ALA E 1 70 ? -14.490 20.425 35.958 1.00 16.98 46 ALA D CA 1
ATOM 2317 C C . ALA E 1 70 ? -15.600 19.546 36.561 1.00 17.30 46 ALA D C 1
ATOM 2318 O O . ALA E 1 70 ? -15.916 19.672 37.745 1.00 19.87 46 ALA D O 1
ATOM 2320 N N . VAL E 1 71 ? -16.171 18.643 35.768 1.00 17.19 47 VAL D N 1
ATOM 2321 C CA . VAL E 1 71 ? -17.169 17.694 36.299 1.00 17.80 47 VAL D CA 1
ATOM 2322 C C . VAL E 1 71 ? -16.486 16.681 37.232 1.00 18.01 47 VAL D C 1
ATOM 2323 O O . VAL E 1 71 ? -16.992 16.389 38.306 1.00 19.98 47 VAL D O 1
ATOM 2327 N N . GLY E 1 72 ? -15.333 16.161 36.820 1.00 16.79 48 GLY D N 1
ATOM 2328 C CA . GLY E 1 72 ? -14.504 15.324 37.684 1.00 18.15 48 GLY D CA 1
ATOM 2329 C C . GLY E 1 72 ? -14.963 13.889 37.833 1.00 18.20 48 GLY D C 1
ATOM 2330 O O . GLY E 1 72 ? -14.529 13.201 38.759 1.00 21.52 48 GLY D O 1
ATOM 2331 N N . ASN E 1 73 ? -15.825 13.434 36.927 1.00 17.48 49 ASN D N 1
ATOM 2332 C CA . ASN E 1 73 ? -16.241 12.021 36.893 1.00 17.51 49 ASN D CA 1
ATOM 2333 C C . ASN E 1 73 ? -15.108 11.138 36.383 1.00 16.89 49 ASN D C 1
ATOM 2334 O O . ASN E 1 73 ? -14.182 11.620 35.729 1.00 16.87 49 ASN D O 1
ATOM 2339 N N . ALA E 1 74 ? -15.189 9.840 36.652 1.00 16.84 50 ALA D N 1
ATOM 2340 C CA . ALA E 1 74 ? -14.110 8.910 36.318 1.00 16.72 50 ALA D CA 1
ATOM 2341 C C . ALA E 1 74 ? -13.712 8.940 34.845 1.00 15.30 50 ALA D C 1
ATOM 2342 O O . ALA E 1 74 ? -12.526 8.896 34.524 1.00 15.18 50 ALA D O 1
ATOM 2344 N N . GLU E 1 75 ? -14.689 9.030 33.944 1.00 15.31 51 GLU D N 1
ATOM 2345 C CA . GLU E 1 75 ? -14.401 9.063 32.510 1.00 15.39 51 GLU D CA 1
ATOM 2346 C C . GLU E 1 75 ? -13.565 10.288 32.102 1.00 14.27 51 GLU D C 1
ATOM 2347 O O . GLU E 1 75 ? -12.887 10.262 31.072 1.00 14.12 51 GLU D O 1
ATOM 2353 N N . SER E 1 76 ? -13.597 11.333 32.927 1.00 13.45 52 SER D N 1
ATOM 2354 C CA . SER E 1 76 ? -12.863 12.569 32.663 1.00 13.23 52 SER D CA 1
ATOM 2355 C C . SER E 1 76 ? -11.433 12.563 33.189 1.00 12.75 52 SER D C 1
ATOM 2356 O O . SER E 1 76 ? -10.707 13.530 32.953 1.00 12.97 52 SER D O 1
ATOM 2359 N N . ARG E 1 77 ? -11.052 11.521 33.933 1.00 12.87 53 ARG D N 1
ATOM 2360 C CA A ARG E 1 77 ? -9.797 11.532 34.680 0.50 12.73 53 ARG D CA 1
ATOM 2361 C CA B ARG E 1 77 ? -9.795 11.502 34.698 0.50 12.81 53 ARG D CA 1
ATOM 2362 C C . ARG E 1 77 ? -8.689 10.767 33.961 1.00 11.35 53 ARG D C 1
ATOM 2363 O O . ARG E 1 77 ? -8.910 9.659 33.457 1.00 11.79 53 ARG D O 1
ATOM 2378 N N . TYR E 1 78 ? -7.497 11.365 33.927 1.00 10.47 54 TYR D N 1
ATOM 2379 C CA . TYR E 1 78 ? -6.338 10.784 33.250 1.00 10.15 54 TYR D CA 1
ATOM 2380 C C . TYR E 1 78 ? -5.113 10.869 34.139 1.00 10.09 54 TYR D C 1
ATOM 2381 O O . TYR E 1 78 ? -4.968 11.806 34.915 1.00 11.20 54 TYR D O 1
ATOM 2390 N N . VAL E 1 79 ? -4.219 9.903 33.990 1.00 9.93 55 VAL D N 1
ATOM 2391 C CA . VAL E 1 79 ? -2.964 9.879 34.732 1.00 10.03 55 VAL D CA 1
ATOM 2392 C C . VAL E 1 79 ? -1.994 10.940 34.203 1.00 9.52 55 VAL D C 1
ATOM 2393 O O . VAL E 1 79 ? -1.875 11.132 32.996 1.00 9.87 55 VAL D O 1
ATOM 2397 N N . LEU E 1 80 ? -1.301 11.591 35.135 1.00 10.51 56 LEU D N 1
ATOM 2398 C CA . LEU E 1 80 ? -0.290 12.616 34.866 1.00 11.58 56 LEU D CA 1
ATOM 2399 C C . LEU E 1 80 ? 1.037 12.159 35.489 1.00 11.40 56 LEU D C 1
ATOM 2400 O O . LEU E 1 80 ? 1.063 11.676 36.627 1.00 12.79 56 LEU D O 1
ATOM 2405 N N . THR E 1 81 ? 2.146 12.342 34.775 1.00 10.53 57 THR D N 1
ATOM 2406 C CA A THR E 1 81 ? 3.489 12.138 35.362 0.50 9.69 57 THR D CA 1
ATOM 2407 C CA B THR E 1 81 ? 3.472 12.096 35.307 0.50 9.94 57 THR D CA 1
ATOM 2408 C C . THR E 1 81 ? 4.438 13.156 34.769 1.00 8.47 57 THR D C 1
ATOM 2409 O O . THR E 1 81 ? 4.329 13.522 33.600 1.00 8.27 57 THR D O 1
ATOM 2416 N N . GLY E 1 82 ? 5.384 13.614 35.587 1.00 8.21 58 GLY D N 1
ATOM 2417 C CA . GLY E 1 82 ? 6.337 14.599 35.143 1.00 7.95 58 GLY D CA 1
ATOM 2418 C C . GLY E 1 82 ? 7.487 14.752 36.106 1.00 7.93 58 GLY D C 1
ATOM 2419 O O . GLY E 1 82 ? 7.724 13.883 36.964 1.00 8.17 58 GLY D O 1
ATOM 2420 N N . ARG E 1 83 ? 8.225 15.842 35.920 1.00 7.95 59 ARG D N 1
ATOM 2421 C CA . ARG E 1 83 ? 9.425 16.119 36.706 1.00 8.11 59 ARG D CA 1
ATOM 2422 C C . ARG E 1 83 ? 9.482 17.609 37.009 1.00 8.12 59 ARG D C 1
ATOM 2423 O O . ARG E 1 83 ? 8.943 18.427 36.255 1.00 8.30 59 ARG D O 1
ATOM 2431 N N . TYR E 1 84 ? 10.173 17.954 38.088 1.00 8.40 60 TYR D N 1
ATOM 2432 C CA . TYR E 1 84 ? 10.405 19.357 38.404 1.00 8.47 60 TYR D CA 1
ATOM 2433 C C . TYR E 1 84 ? 11.773 19.513 39.048 1.00 8.68 60 TYR D C 1
ATOM 2434 O O . TYR E 1 84 ? 12.350 18.541 39.549 1.00 9.34 60 TYR D O 1
ATOM 2443 N N . ASP E 1 85 ? 12.278 20.742 39.024 1.00 8.37 61 ASP D N 1
ATOM 2444 C CA . ASP E 1 85 ? 13.545 21.080 39.684 1.00 8.79 61 ASP D CA 1
ATOM 2445 C C . ASP E 1 85 ? 13.302 21.129 41.199 1.00 9.45 61 ASP D C 1
ATOM 2446 O O . ASP E 1 85 ? 12.668 22.055 41.707 1.00 10.21 61 ASP D O 1
ATOM 2451 N N . SER E 1 86 ? 13.816 20.132 41.914 1.00 9.94 62 SER D N 1
ATOM 2452 C CA . SER E 1 86 ? 13.621 20.043 43.352 1.00 10.79 62 SER D CA 1
ATOM 2453 C C . SER E 1 86 ? 14.591 20.903 44.161 1.00 11.61 62 SER D C 1
ATOM 2454 O O . SER E 1 86 ? 14.522 20.914 45.388 1.00 13.87 62 SER D O 1
ATOM 2457 N N . ALA E 1 87 ? 15.500 21.625 43.495 1.00 11.47 63 ALA D N 1
ATOM 2458 C CA . ALA E 1 87 ? 16.382 22.579 44.175 1.00 12.36 63 ALA D CA 1
ATOM 2459 C C . ALA E 1 87 ? 16.533 23.852 43.335 1.00 12.13 63 ALA D C 1
ATOM 2460 O O . ALA E 1 87 ? 17.612 24.135 42.813 1.00 13.14 63 ALA D O 1
ATOM 2462 N N . PRO E 1 88 ? 15.444 24.628 43.214 1.00 12.27 64 PRO D N 1
ATOM 2463 C CA . PRO E 1 88 ? 15.483 25.823 42.364 1.00 12.30 64 PRO D CA 1
ATOM 2464 C C . PRO E 1 88 ? 16.453 26.879 42.882 1.00 12.02 64 PRO D C 1
ATOM 2465 O O . PRO E 1 88 ? 16.855 26.859 44.045 1.00 12.86 64 PRO D O 1
ATOM 2469 N N . ALA E 1 89 ? 16.842 2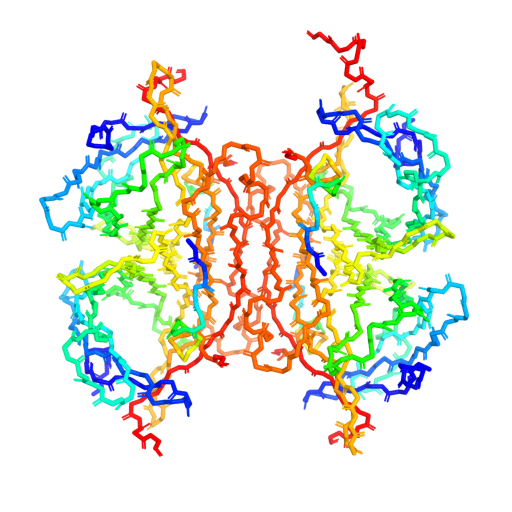7.786 42.000 1.00 11.63 65 ALA D N 1
ATOM 2470 C CA . ALA E 1 89 ? 17.757 28.863 42.361 1.00 11.94 65 ALA D CA 1
ATOM 2471 C C . ALA E 1 89 ? 17.139 29.764 43.429 1.00 12.27 65 ALA D C 1
ATOM 2472 O O . ALA E 1 89 ? 15.935 30.030 43.424 1.00 15.55 65 ALA D O 1
ATOM 2474 N N . THR E 1 90 ? 17.977 30.259 44.329 1.00 11.89 66 THR D N 1
ATOM 2475 C CA A THR E 1 90 ? 17.540 31.111 45.436 0.50 12.40 66 THR D CA 1
ATOM 2476 C CA B THR E 1 90 ? 17.539 31.106 45.433 0.50 12.00 66 THR D CA 1
ATOM 2477 C C . THR E 1 90 ? 17.803 32.567 45.063 1.00 11.49 66 THR D C 1
ATOM 2478 O O . THR E 1 90 ? 18.683 33.228 45.630 1.00 12.02 66 THR D O 1
ATOM 2485 N N . ASP E 1 91 ? 17.045 33.068 44.095 1.00 10.73 67 ASP D N 1
ATOM 2486 C CA . ASP E 1 91 ? 17.330 34.407 43.555 1.00 11.72 67 ASP D CA 1
ATOM 2487 C C . ASP E 1 91 ? 16.126 35.140 42.987 1.00 11.95 67 ASP D C 1
ATOM 2488 O O . ASP E 1 91 ? 16.290 36.183 42.347 1.00 12.26 67 ASP D O 1
ATOM 2493 N N . GLY E 1 92 ? 14.925 34.634 43.268 1.00 11.73 68 GLY D N 1
ATOM 2494 C CA . GLY E 1 92 ? 13.699 35.185 42.708 1.00 12.22 68 GLY D CA 1
ATOM 2495 C C . GLY E 1 92 ? 13.173 34.424 41.514 1.00 12.31 68 GLY D C 1
ATOM 2496 O O . GLY E 1 92 ? 12.090 34.736 41.026 1.00 15.09 68 GLY D O 1
ATOM 2497 N N . SER E 1 93 ? 13.919 33.422 41.036 1.00 11.22 69 SER D N 1
ATOM 2498 C CA . SER E 1 93 ? 13.484 32.620 39.913 1.00 11.06 69 SER D CA 1
ATOM 2499 C C . SER E 1 93 ? 12.385 31.633 40.308 1.00 10.52 69 SER D C 1
ATOM 2500 O O . SER E 1 93 ? 12.336 31.141 41.440 1.00 11.76 69 SER D O 1
ATOM 2503 N N . GLY E 1 94 ? 11.539 31.317 39.336 1.00 10.14 70 GLY D N 1
ATOM 2504 C CA . GLY E 1 94 ? 10.575 30.241 39.461 1.00 10.11 70 GLY D CA 1
ATOM 2505 C C . GLY E 1 94 ? 11.202 28.857 39.390 1.00 9.38 70 GLY D C 1
ATOM 2506 O O . GLY E 1 94 ? 12.424 28.706 39.239 1.00 9.96 70 GLY D O 1
ATOM 2507 N N . THR E 1 95 ? 10.350 27.843 39.500 1.00 9.08 71 THR D N 1
ATOM 2508 C CA . THR E 1 95 ? 10.773 26.444 39.515 1.00 9.02 71 THR D CA 1
ATOM 2509 C C . THR E 1 95 ? 10.366 25.762 38.211 1.00 8.40 71 THR D C 1
ATOM 2510 O O . THR E 1 95 ? 9.173 25.630 37.926 1.00 9.31 71 THR D O 1
ATOM 2514 N N . ALA E 1 96 ? 11.351 25.319 37.437 1.00 8.26 72 ALA D N 1
ATOM 2515 C CA . ALA E 1 96 ? 11.074 24.647 36.169 1.00 8.03 72 ALA D CA 1
ATOM 2516 C C . ALA E 1 96 ? 10.394 23.296 36.372 1.00 8.13 72 ALA D C 1
ATOM 2517 O O . ALA E 1 96 ? 10.739 22.551 37.299 1.00 8.40 72 ALA D O 1
ATOM 2519 N N . LEU E 1 97 ? 9.467 22.969 35.470 1.00 8.06 73 LEU D N 1
ATOM 2520 C CA . LEU E 1 97 ? 8.743 21.716 35.552 1.00 8.35 73 LEU D CA 1
ATOM 2521 C C . LEU E 1 97 ? 8.189 21.321 34.193 1.00 7.99 73 LEU D C 1
ATOM 2522 O O . LEU E 1 97 ? 8.183 22.109 33.235 1.00 8.45 73 LEU D O 1
ATOM 2527 N N . GLY E 1 98 ? 7.735 20.076 34.116 1.00 7.55 74 GLY D N 1
ATOM 2528 C CA . GLY E 1 98 ? 7.004 19.604 32.959 1.00 7.18 74 GLY D CA 1
ATOM 2529 C C . GLY E 1 98 ? 6.233 18.359 33.309 1.00 7.01 74 GLY D C 1
ATOM 2530 O O . GLY E 1 98 ? 6.579 17.652 34.254 1.00 7.58 74 GLY D O 1
ATOM 2531 N N . TRP E 1 99 ? 5.172 18.088 32.545 1.00 6.94 75 TRP D N 1
ATOM 2532 C CA . TRP E 1 99 ? 4.458 16.827 32.726 1.00 7.25 75 TRP D CA 1
ATOM 2533 C C . TRP E 1 99 ? 3.760 16.420 31.450 1.00 7.37 75 TRP D C 1
ATOM 2534 O O . TRP E 1 99 ? 3.614 17.223 30.526 1.00 7.28 75 TRP D O 1
ATOM 2545 N N . THR E 1 100 ? 3.328 15.157 31.419 1.00 7.46 76 THR D N 1
ATOM 2546 C CA . THR E 1 100 ? 2.630 14.546 30.291 1.00 7.44 76 THR D CA 1
ATOM 2547 C C . THR E 1 100 ? 1.316 13.910 30.750 1.00 7.62 76 THR D C 1
ATOM 2548 O O . THR E 1 100 ? 1.242 13.306 31.835 1.00 8.03 76 THR D O 1
ATOM 2552 N N . VAL E 1 101 ? 0.303 14.038 29.889 1.00 7.59 77 VAL D N 1
ATOM 2553 C CA . VAL E 1 101 ? -0.909 13.230 29.977 1.00 8.02 77 VAL D CA 1
ATOM 2554 C C . VAL E 1 101 ? -1.119 12.566 28.627 1.00 8.03 77 VAL D C 1
ATOM 2555 O O . VAL E 1 101 ? -1.192 13.255 27.604 1.00 9.04 77 VAL D O 1
ATOM 2559 N N . ALA E 1 102 ? -1.222 11.236 28.611 1.00 8.10 78 ALA D N 1
ATOM 2560 C CA . ALA E 1 102 ? -1.730 10.525 27.422 1.00 8.40 78 ALA D CA 1
ATOM 2561 C C . ALA E 1 102 ? -3.242 10.401 27.576 1.00 8.76 78 ALA D C 1
ATOM 2562 O O . ALA E 1 102 ? -3.741 9.987 28.633 1.00 9.46 78 ALA D O 1
ATOM 2564 N N . TRP E 1 103 ? -3.969 10.748 26.512 1.00 8.39 79 TRP D N 1
ATOM 2565 C CA . TRP E 1 103 ? -5.430 10.858 26.585 1.00 8.83 79 TRP D CA 1
ATOM 2566 C C . TRP E 1 103 ? -6.135 9.518 26.376 1.00 9.29 79 TRP D C 1
ATOM 2567 O O . TRP E 1 103 ? -7.050 9.380 25.541 1.00 10.04 79 TRP D O 1
ATOM 2578 N N . LYS E 1 104 ? -5.729 8.552 27.195 1.00 9.60 80 LYS D N 1
ATOM 2579 C CA . LYS E 1 104 ? -6.347 7.230 27.279 1.00 10.22 80 LYS D CA 1
ATOM 2580 C C . LYS E 1 104 ? -6.611 6.955 28.747 1.00 10.06 80 LYS D C 1
ATOM 2581 O O . LYS E 1 104 ? -5.732 7.155 29.593 1.00 10.09 80 LYS D O 1
ATOM 2587 N N . ASN E 1 105 ? -7.825 6.492 29.039 1.00 10.40 81 ASN D N 1
ATOM 2588 C CA . ASN E 1 105 ? -8.131 5.904 30.347 1.00 11.13 81 ASN D CA 1
ATOM 2589 C C . ASN E 1 105 ? -8.952 4.641 30.093 1.00 11.59 81 ASN D C 1
ATOM 2590 O O . ASN E 1 105 ? -9.006 4.159 28.969 1.00 12.43 81 ASN D O 1
ATOM 2595 N N . ASN E 1 106 ? -9.612 4.105 31.113 1.00 12.51 82 ASN D N 1
ATOM 2596 C CA . ASN E 1 106 ? -10.379 2.860 30.936 1.00 13.63 82 ASN D CA 1
ATOM 2597 C C . ASN E 1 106 ? -11.657 3.046 30.126 1.00 14.10 82 ASN D C 1
ATOM 2598 O O . ASN E 1 106 ? -12.286 2.061 29.726 1.00 17.60 82 ASN D O 1
ATOM 2603 N N . TYR E 1 107 ? -12.058 4.290 29.917 1.00 13.71 83 TYR D N 1
ATOM 2604 C CA . TYR E 1 107 ? -13.325 4.609 29.263 1.00 14.54 83 TYR D CA 1
ATOM 2605 C C . TYR E 1 107 ? -13.195 4.967 27.791 1.00 14.86 83 TYR D C 1
ATOM 2606 O O . TYR E 1 107 ? -14.080 4.638 26.998 1.00 16.35 83 TYR D O 1
ATOM 2615 N N . ARG E 1 108 ? -12.115 5.658 27.423 1.00 14.52 84 ARG D N 1
ATOM 2616 C CA . ARG E 1 108 ? -11.974 6.167 26.069 1.00 14.88 84 ARG D CA 1
ATOM 2617 C C . ARG E 1 108 ? -10.519 6.475 25.762 1.00 13.27 84 ARG D C 1
ATOM 2618 O O . ARG E 1 108 ? -9.669 6.473 26.650 1.00 13.20 84 ARG D O 1
ATOM 2626 N N . ASN E 1 109 ? -10.258 6.738 24.490 1.00 12.21 85 ASN D N 1
ATOM 2627 C CA . ASN E 1 109 ? -8.894 6.885 23.998 1.00 11.53 85 ASN D CA 1
ATOM 2628 C C . ASN E 1 109 ? -8.913 7.820 22.803 1.00 11.28 85 ASN D C 1
ATOM 2629 O O . ASN E 1 109 ? -9.489 7.497 21.760 1.00 13.42 85 ASN D O 1
ATOM 2634 N N . ALA E 1 110 ? -8.290 8.984 22.949 1.00 10.71 86 ALA D N 1
ATOM 2635 C CA . ALA E 1 110 ? -8.201 9.962 21.871 1.00 10.83 86 ALA D CA 1
ATOM 2636 C C . ALA E 1 110 ? -6.986 9.750 20.967 1.00 10.33 86 ALA D C 1
ATOM 2637 O O . ALA E 1 110 ? -6.842 10.482 19.993 1.00 11.62 86 ALA D O 1
ATOM 2639 N N . HIS E 1 111 ? -6.123 8.779 21.274 1.00 9.49 87 HIS D N 1
ATOM 2640 C CA . HIS E 1 111 ? -4.891 8.531 20.505 1.00 9.66 87 HIS D CA 1
ATOM 2641 C C . HIS E 1 111 ? -4.063 9.805 20.358 1.00 9.54 87 HIS D C 1
ATOM 2642 O O . HIS E 1 111 ? -3.714 10.232 19.254 1.00 10.32 87 HIS D O 1
ATOM 2649 N N . SER E 1 112 ? -3.784 10.405 21.500 1.00 8.90 88 SER D N 1
ATOM 2650 C CA . SER E 1 112 ? -3.041 11.659 21.567 1.00 8.69 88 SER D CA 1
ATOM 2651 C C . SER E 1 112 ? -2.472 11.817 22.957 1.00 8.45 88 SER D C 1
ATOM 2652 O O . SER E 1 112 ? -2.874 11.112 23.900 1.00 8.99 88 SER D O 1
ATOM 2655 N N . ALA E 1 113 ? -1.517 12.736 23.084 1.00 7.97 89 ALA D N 1
ATOM 2656 C CA . ALA E 1 113 ? -0.877 13.015 24.370 1.00 7.97 89 ALA D CA 1
ATOM 2657 C C . ALA E 1 113 ? -0.427 14.467 24.373 1.00 7.64 89 ALA D C 1
ATOM 2658 O O . ALA E 1 113 ? 0.015 14.964 23.342 1.00 7.79 89 ALA D O 1
ATOM 2660 N N . THR E 1 114 ? -0.489 15.098 25.538 1.00 7.34 90 THR D N 1
ATOM 2661 C CA . THR E 1 114 ? -0.056 16.476 25.711 1.00 7.16 90 THR D CA 1
ATOM 2662 C C . THR E 1 114 ? 1.070 16.550 26.721 1.00 6.97 90 THR D C 1
ATOM 2663 O O . THR E 1 114 ? 1.050 15.860 27.732 1.00 7.28 90 THR D O 1
ATOM 2667 N N . THR E 1 115 ? 2.045 17.410 26.424 1.00 6.76 91 THR D N 1
ATOM 2668 C CA . THR E 1 115 ? 3.056 17.792 27.403 1.00 7.12 91 THR D CA 1
ATOM 2669 C C . THR E 1 115 ? 2.921 19.273 27.721 1.00 6.75 91 THR D C 1
ATOM 2670 O O . THR E 1 115 ? 2.648 20.081 26.839 1.00 8.49 91 THR D O 1
ATOM 2674 N N . TRP E 1 116 ? 3.141 19.597 28.986 1.00 6.72 92 TRP D N 1
ATOM 2675 C CA . TRP E 1 116 ? 3.158 20.974 29.479 1.00 7.11 92 TRP D CA 1
ATOM 2676 C C . TRP E 1 116 ? 4.554 21.270 30.012 1.00 7.04 92 TRP D C 1
ATOM 2677 O O . TRP E 1 116 ? 5.087 20.490 30.793 1.00 7.70 92 TRP D O 1
ATOM 2688 N N . SER E 1 117 ? 5.109 22.404 29.592 1.00 7.29 93 SER D N 1
ATOM 2689 C CA . SER E 1 117 ? 6.433 22.859 30.006 1.00 7.56 93 SER D CA 1
ATOM 2690 C C . SER E 1 117 ? 6.294 24.243 30.593 1.00 7.46 93 SER D C 1
ATOM 2691 O O . SER E 1 117 ? 5.688 25.115 29.966 1.00 8.15 93 SER D O 1
ATOM 2694 N N . GLY E 1 118 ? 6.818 24.470 31.787 1.00 7.59 94 GLY D N 1
ATOM 2695 C CA . GLY E 1 118 ? 6.614 25.773 32.397 1.00 7.95 94 GLY D CA 1
ATOM 2696 C C . GLY E 1 118 ? 7.297 25.924 33.716 1.00 8.21 94 GLY D C 1
ATOM 2697 O O . GLY E 1 118 ? 8.293 25.249 34.002 1.00 8.41 94 GLY D O 1
ATOM 2698 N N . GLN E 1 119 ? 6.772 26.844 34.524 1.00 8.48 95 GLN D N 1
ATOM 2699 C CA A GLN E 1 119 ? 7.336 27.027 35.847 0.50 9.08 95 GLN D CA 1
ATOM 2700 C CA B GLN E 1 119 ? 7.350 27.227 35.817 0.50 9.20 95 GLN D CA 1
ATOM 2701 C C . GLN E 1 119 ? 6.277 27.359 36.875 1.00 9.12 95 GLN D C 1
ATOM 2702 O O . GLN E 1 119 ? 5.210 27.905 36.585 1.00 9.92 95 GLN D O 1
ATOM 2713 N N . TYR E 1 120 ? 6.595 26.949 38.100 1.00 9.27 96 TYR D N 1
ATOM 2714 C CA . TYR E 1 120 ? 5.827 27.267 39.297 1.00 9.92 96 TYR D CA 1
ATOM 2715 C C . TYR E 1 120 ? 6.384 28.561 39.874 1.00 10.62 96 TYR D C 1
ATOM 2716 O O . TYR E 1 120 ? 7.604 28.705 40.025 1.00 11.44 96 TYR D O 1
ATOM 2725 N N A VAL E 1 121 ? 5.469 29.470 40.209 1.00 11.78 97 VAL D N 1
ATOM 2726 C CA A VAL E 1 121 ? 5.767 30.795 40.734 1.00 14.30 97 VAL D CA 1
ATOM 2727 C C A VAL E 1 121 ? 5.004 30.935 42.045 1.00 15.93 97 VAL D C 1
ATOM 2728 O O A VAL E 1 121 ? 3.778 30.895 42.045 1.00 18.19 97 VAL D O 1
ATOM 2732 N N . GLY E 1 122 ? 5.711 31.091 43.162 1.00 17.90 98 GLY D N 1
ATOM 2733 C CA . GLY E 1 122 ? 5.056 31.308 44.452 1.00 19.81 98 GLY D CA 1
ATOM 2734 C C . GLY E 1 122 ? 4.605 32.751 44.613 1.00 21.88 98 GLY D C 1
ATOM 2735 O O . GLY E 1 122 ? 4.817 33.589 43.732 1.00 25.26 98 GLY D O 1
ATOM 2736 N N . GLY E 1 123 ? 4.001 33.044 45.758 1.00 23.41 99 GLY D N 1
ATOM 2737 C CA . GLY E 1 123 ? 3.565 34.399 46.093 1.00 23.53 99 GLY D CA 1
ATOM 2738 C C . GLY E 1 123 ? 2.129 34.425 46.566 1.00 23.78 99 GLY D C 1
ATOM 2739 O O . GLY E 1 123 ? 1.565 33.391 46.913 1.00 22.00 99 GLY D O 1
ATOM 2740 N N . ALA E 1 124 ? 1.540 35.621 46.560 1.00 23.66 100 ALA D N 1
ATOM 2741 C CA . ALA E 1 124 ? 0.181 35.842 47.075 1.00 25.04 100 ALA D CA 1
ATOM 2742 C C . ALA E 1 124 ? -0.875 34.910 46.458 1.00 23.42 100 ALA D C 1
ATOM 2743 O O . ALA E 1 124 ? -1.725 34.372 47.171 1.00 25.51 100 ALA D O 1
ATOM 2745 N N . GLU E 1 125 ? -0.806 34.716 45.142 1.00 20.69 101 GLU D N 1
ATOM 2746 C CA . GLU E 1 125 ? -1.554 33.648 44.468 1.00 18.47 101 GLU D CA 1
ATOM 2747 C C . GLU E 1 125 ? -0.563 32.834 43.631 1.00 16.67 101 GLU D C 1
ATOM 2748 O O . GLU E 1 125 ? -0.132 33.264 42.558 1.00 17.12 101 GLU D O 1
ATOM 2754 N N . ALA E 1 126 ? -0.197 31.658 44.130 1.00 14.71 102 ALA D N 1
ATOM 2755 C CA . ALA E 1 126 ? 0.754 30.800 43.425 1.00 13.40 102 ALA D CA 1
ATOM 2756 C C . ALA E 1 126 ? 0.190 30.425 42.064 1.00 12.46 102 ALA D C 1
ATOM 2757 O O . ALA E 1 126 ? -1.026 30.314 41.894 1.00 13.17 102 ALA D O 1
ATOM 2759 N N . ARG E 1 127 ? 1.078 30.228 41.101 1.00 11.67 103 ARG D N 1
ATOM 2760 C CA . ARG E 1 127 ? 0.677 30.008 39.727 1.00 11.41 103 ARG D CA 1
ATOM 2761 C C . ARG E 1 127 ? 1.645 29.052 39.054 1.00 10.89 103 ARG D C 1
ATOM 2762 O O . ARG E 1 127 ? 2.838 29.063 39.338 1.00 12.45 103 ARG D O 1
ATOM 2770 N N . ILE E 1 128 ? 1.115 28.228 38.153 1.00 10.13 104 ILE D N 1
ATOM 2771 C CA . ILE E 1 128 ? 1.935 27.469 37.225 1.00 10.26 104 ILE D CA 1
ATOM 2772 C C . ILE E 1 128 ? 1.592 27.962 35.824 1.00 9.97 104 ILE D C 1
ATOM 2773 O O . ILE E 1 128 ? 0.452 27.863 35.377 1.00 10.58 104 ILE D O 1
ATOM 2778 N N . ASN E 1 129 ? 2.592 28.516 35.156 1.00 9.79 105 ASN D N 1
ATOM 2779 C CA . ASN E 1 129 ? 2.447 29.036 33.797 1.00 9.37 105 ASN D CA 1
ATOM 2780 C C . ASN E 1 129 ? 3.074 28.058 32.833 1.00 9.10 105 ASN D C 1
ATOM 2781 O O . ASN E 1 129 ? 4.203 27.624 33.050 1.00 9.87 105 ASN D O 1
ATOM 2786 N N . THR E 1 130 ? 2.353 27.715 31.766 1.00 8.85 106 THR D N 1
ATOM 2787 C CA . THR E 1 130 ? 2.802 26.665 30.854 1.00 8.41 106 THR D CA 1
ATOM 2788 C C . THR E 1 130 ? 2.592 26.996 29.393 1.00 8.04 106 THR D C 1
ATOM 2789 O O . THR E 1 130 ? 1.729 27.811 29.008 1.00 9.24 106 THR D O 1
ATOM 2793 N N . GLN E 1 131 ? 3.413 26.323 28.594 1.00 7.80 107 GLN D N 1
ATOM 2794 C CA A GLN E 1 131 ? 3.118 26.156 27.190 0.50 8.03 107 GLN D CA 1
ATOM 2795 C CA B GLN E 1 131 ? 3.218 26.152 27.151 0.50 8.11 107 GLN D CA 1
ATOM 2796 C C . GLN E 1 131 ? 3.006 24.654 26.959 1.00 7.60 107 GLN D C 1
ATOM 2797 O O . GLN E 1 131 ? 3.644 23.864 27.649 1.00 8.53 107 GLN D O 1
ATOM 2808 N N . TRP E 1 132 ? 2.143 24.266 26.028 1.00 7.10 108 TRP D N 1
ATOM 2809 C CA . TRP E 1 132 ? 1.868 22.845 25.805 1.00 6.96 108 TRP D CA 1
ATOM 2810 C C . TRP E 1 132 ? 1.989 22.467 24.346 1.00 7.00 108 TRP D C 1
ATOM 2811 O O . TRP E 1 132 ? 1.871 23.307 23.443 1.00 7.49 108 TRP D O 1
ATOM 2822 N N . LEU E 1 133 ? 2.263 21.174 24.155 1.00 6.80 109 LEU D N 1
ATOM 2823 C CA . LEU E 1 133 ? 2.290 20.523 22.856 1.00 7.09 109 LEU D CA 1
ATOM 2824 C C . LEU E 1 133 ? 1.366 19.316 22.912 1.00 7.42 109 LEU D C 1
ATOM 2825 O O . LEU E 1 133 ? 1.518 18.480 23.795 1.00 8.74 109 LEU D O 1
ATOM 2830 N N . LEU E 1 134 ? 0.414 19.242 21.978 1.00 7.35 110 LEU D N 1
ATOM 2831 C CA . LEU E 1 134 ? -0.544 18.139 21.911 1.00 8.02 110 LEU D CA 1
ATOM 2832 C C . LEU E 1 134 ? -0.283 17.404 20.607 1.00 7.81 110 LEU D C 1
ATOM 2833 O O . LEU E 1 134 ? -0.469 17.973 19.531 1.00 8.22 110 LEU D O 1
ATOM 2838 N N . THR E 1 135 ? 0.164 16.149 20.703 1.00 8.18 111 THR D N 1
ATOM 2839 C CA . THR E 1 135 ? 0.441 15.337 19.527 1.00 8.44 111 THR D CA 1
ATOM 2840 C C . THR E 1 135 ? -0.567 14.209 19.402 1.00 8.30 111 THR D C 1
ATOM 2841 O O . THR E 1 135 ? -0.806 13.463 20.350 1.00 9.20 111 THR D O 1
ATOM 2845 N N . SER E 1 136 ? -1.116 14.088 18.195 1.00 8.62 112 SER D N 1
ATOM 2846 C CA A SER E 1 136 ? -1.960 12.961 17.816 0.50 9.79 112 SER D CA 1
ATOM 2847 C CA B SER E 1 136 ? -1.969 12.979 17.827 0.50 9.07 112 SER D CA 1
ATOM 2848 C C . SER E 1 136 ? -1.139 11.898 17.131 1.00 9.64 112 SER D C 1
ATOM 2849 O O . SER E 1 136 ? -0.207 12.191 16.394 1.00 10.47 112 SER D O 1
ATOM 2854 N N . GLY E 1 137 ? -1.507 10.644 17.357 1.00 9.56 113 GLY D N 1
ATOM 2855 C CA . GLY E 1 137 ? -1.010 9.581 16.499 1.00 9.82 113 GLY D CA 1
ATOM 2856 C C . GLY E 1 137 ? -1.571 9.793 15.098 1.00 10.61 113 GLY D C 1
ATOM 2857 O O . GLY E 1 137 ? -2.782 9.906 14.940 1.00 13.65 113 GLY D O 1
ATOM 2858 N N . THR E 1 138 ? -0.710 9.843 14.097 1.00 9.73 114 THR D N 1
ATOM 2859 C CA . THR E 1 138 ? -1.130 10.091 12.723 1.00 10.03 114 THR D CA 1
ATOM 2860 C C . THR E 1 138 ? -0.443 9.116 11.804 1.00 10.15 114 THR D C 1
ATOM 2861 O O . THR E 1 138 ? 0.586 8.529 12.155 1.00 10.55 114 THR D O 1
ATOM 2865 N N . THR E 1 139 ? -0.957 9.000 10.587 1.00 11.03 115 THR D N 1
ATOM 2866 C CA . THR E 1 139 ? -0.189 8.341 9.536 1.00 12.23 115 THR D CA 1
ATOM 2867 C C . THR E 1 139 ? 1.041 9.178 9.216 1.00 11.38 115 THR D C 1
ATOM 2868 O O . THR E 1 139 ? 1.125 10.361 9.554 1.00 10.88 115 THR D O 1
ATOM 2872 N N . GLU E 1 140 ? 1.994 8.569 8.533 1.00 13.17 116 GLU D N 1
ATOM 2873 C CA . GLU E 1 140 ? 3.193 9.279 8.143 1.00 14.12 116 GLU D CA 1
ATOM 2874 C C . GLU E 1 140 ? 2.861 10.473 7.224 1.00 13.64 116 GLU D C 1
ATOM 2875 O O . GLU E 1 140 ? 3.435 11.548 7.375 1.00 13.43 116 GLU D O 1
ATOM 2881 N N . ALA E 1 141 ? 1.891 10.294 6.323 1.00 13.11 117 ALA D N 1
ATOM 2882 C CA . ALA E 1 141 ? 1.464 11.370 5.431 1.00 12.80 117 ALA D CA 1
ATOM 2883 C C . ALA E 1 141 ? 0.905 12.585 6.163 1.00 11.73 117 ALA D C 1
ATOM 2884 O O . ALA E 1 141 ? 0.999 13.707 5.649 1.00 12.11 117 ALA D O 1
ATOM 2886 N N . ASN E 1 142 ? 0.301 12.365 7.337 1.00 11.14 118 ASN D N 1
ATOM 2887 C CA . ASN E 1 142 ? -0.316 13.438 8.105 1.00 10.75 118 ASN D CA 1
ATOM 2888 C C . ASN E 1 142 ? 0.526 13.905 9.278 1.00 10.20 118 ASN D C 1
ATOM 2889 O O . ASN E 1 142 ? 0.081 14.758 10.042 1.00 10.22 118 ASN D O 1
ATOM 2894 N N . ALA E 1 143 ? 1.756 13.406 9.388 1.00 9.63 119 ALA D N 1
ATOM 2895 C CA . ALA E 1 143 ? 2.592 13.739 10.550 1.00 9.98 119 ALA D CA 1
ATOM 2896 C C . ALA E 1 143 ? 2.904 15.230 10.647 1.00 9.72 119 ALA D C 1
ATOM 2897 O O . ALA E 1 143 ? 3.068 15.764 11.746 1.00 10.22 119 ALA D O 1
ATOM 2899 N N . TRP E 1 144 ? 2.986 15.911 9.511 1.00 9.88 120 TRP D N 1
ATOM 2900 C CA . TRP E 1 144 ? 3.254 17.346 9.527 1.00 10.21 120 TRP D CA 1
ATOM 2901 C C . TRP E 1 144 ? 2.209 18.128 10.308 1.00 9.65 120 TRP D C 1
ATOM 2902 O O . TRP E 1 144 ? 2.525 19.205 10.810 1.00 10.26 120 TRP D O 1
ATOM 2913 N N . LYS E 1 145 ? 0.987 17.600 10.396 1.00 9.39 121 LYS D N 1
ATOM 2914 C CA . LYS E 1 145 ? -0.102 18.236 11.137 1.00 9.85 121 LYS D CA 1
ATOM 2915 C C . LYS E 1 145 ? -0.472 17.436 12.397 1.00 9.47 121 LYS D C 1
ATOM 2916 O O . LYS E 1 145 ? -1.620 17.454 12.847 1.00 10.96 121 LYS D O 1
ATOM 2922 N N . SER E 1 146 ? 0.529 16.796 13.008 1.00 9.26 122 SER D N 1
ATOM 2923 C CA . SER E 1 146 ? 0.322 16.010 14.218 1.00 9.21 122 SER D CA 1
ATOM 2924 C C . SER E 1 146 ? 0.310 16.777 15.527 1.00 8.11 122 SER D C 1
ATOM 2925 O O . SER E 1 146 ? -0.167 16.229 16.514 1.00 8.51 122 SER D O 1
ATOM 2928 N N . THR E 1 147 ? 0.917 17.972 15.561 1.00 7.50 123 THR D N 1
ATOM 2929 C CA . THR E 1 147 ? 1.247 18.589 16.840 1.00 7.46 123 THR D CA 1
ATOM 2930 C C . THR E 1 147 ? 0.777 20.029 16.929 1.00 7.76 123 THR D C 1
ATOM 2931 O O . THR E 1 147 ? 1.260 20.910 16.210 1.00 8.22 123 THR D O 1
ATOM 2935 N N . LEU E 1 148 ? -0.188 20.252 17.824 1.00 7.84 124 LEU D N 1
ATOM 2936 C CA . LEU E 1 148 ? -0.675 21.577 18.170 1.00 7.81 124 LEU D CA 1
ATOM 2937 C C . LEU E 1 148 ? 0.159 22.185 19.288 1.00 7.55 124 LEU D C 1
ATOM 2938 O O . LEU E 1 148 ? 0.679 21.462 20.142 1.00 8.07 124 LEU D O 1
ATOM 2943 N N . VAL E 1 149 ? 0.239 23.512 19.294 1.00 7.77 125 VAL D N 1
ATOM 2944 C CA . VAL E 1 149 ? 0.888 24.251 20.366 1.00 7.78 125 VAL D CA 1
ATOM 2945 C C . VAL E 1 149 ? -0.121 25.189 21.014 1.00 7.59 125 VAL D C 1
ATOM 2946 O O . VAL E 1 149 ? -1.012 25.720 20.364 1.00 8.41 125 VAL D O 1
ATOM 2950 N N . GLY E 1 150 ? 0.046 25.406 22.313 1.00 7.45 126 GLY D N 1
ATOM 2951 C CA . GLY E 1 150 ? -0.794 26.350 23.030 1.00 8.01 126 GLY D CA 1
ATOM 2952 C C . GLY E 1 150 ? -0.219 26.685 24.378 1.00 7.96 126 GLY D C 1
ATOM 2953 O O . GLY E 1 150 ? 0.970 26.457 24.634 1.00 8.04 126 GLY D O 1
ATOM 2954 N N . HIS E 1 151 ? -1.051 27.251 25.239 1.00 8.66 127 HIS D N 1
ATOM 2955 C CA . HIS E 1 151 ? -0.588 27.700 26.553 1.00 8.83 127 HIS D CA 1
ATOM 2956 C C . HIS E 1 151 ? -1.735 27.648 27.537 1.00 8.90 127 HIS D C 1
ATOM 2957 O O . HIS E 1 151 ? -2.899 27.650 27.158 1.00 10.28 127 HIS D O 1
ATOM 2964 N N . ASP E 1 152 ? -1.392 27.596 28.822 1.00 8.95 128 ASP D N 1
ATOM 2965 C CA . ASP E 1 152 ? -2.409 27.660 29.871 1.00 9.35 128 ASP D CA 1
ATOM 2966 C C . ASP E 1 152 ? -1.751 28.030 31.182 1.00 9.43 128 ASP D C 1
ATOM 2967 O O . ASP E 1 152 ? -0.532 27.908 31.335 1.00 10.19 128 ASP D O 1
ATOM 2972 N N . THR E 1 153 ? -2.569 28.502 32.110 1.00 9.83 129 THR D N 1
ATOM 2973 C CA A THR E 1 153 ? -2.087 28.880 33.417 0.50 9.93 129 THR D CA 1
ATOM 2974 C CA B THR E 1 153 ? -2.114 28.909 33.437 0.50 10.46 129 THR D CA 1
ATOM 2975 C C . THR E 1 153 ? -3.018 28.307 34.493 1.00 10.21 129 THR D C 1
ATOM 2976 O O . THR E 1 153 ? -4.235 28.222 34.302 1.00 11.40 129 THR D O 1
ATOM 2983 N N . PHE E 1 154 ? -2.423 27.901 35.611 1.00 9.80 130 PHE D N 1
ATOM 2984 C CA . PHE E 1 154 ? -3.143 27.219 36.686 1.00 10.32 130 PHE D CA 1
ATOM 2985 C C . PHE E 1 154 ? -2.915 27.952 38.001 1.00 10.75 130 PHE D C 1
ATOM 2986 O O . PHE E 1 154 ? -1.832 28.481 38.242 1.00 11.16 130 PHE D O 1
ATOM 2994 N N . THR E 1 155 ? -3.946 27.962 38.839 1.00 11.06 131 THR D N 1
ATOM 2995 C CA . THR E 1 155 ? -3.846 28.436 40.223 1.00 11.73 131 THR D CA 1
ATOM 2996 C C . THR E 1 155 ? -4.548 27.438 41.129 1.00 12.13 131 THR D C 1
ATOM 2997 O O . THR E 1 155 ? -5.221 26.512 40.665 1.00 12.83 131 THR D O 1
ATOM 3001 N N . LYS E 1 156 ? -4.426 27.648 42.434 1.00 13.05 132 LYS D N 1
ATOM 3002 C CA . LYS E 1 156 ? -5.072 26.780 43.414 1.00 14.35 132 LYS D CA 1
ATOM 3003 C C . LYS E 1 156 ? -6.500 27.241 43.774 1.00 15.23 132 LYS D C 1
ATOM 3004 O O . LYS E 1 156 ? -7.121 26.676 44.670 1.00 16.97 132 LYS D O 1
ATOM 3010 N N . VAL E 1 157 ? -7.032 28.236 43.066 1.00 15.79 133 VAL D N 1
ATOM 3011 C CA . VAL E 1 157 ? -8.391 28.737 43.310 1.00 17.46 133 VAL D CA 1
ATOM 3012 C C . VAL E 1 157 ? -9.386 28.166 42.300 1.00 18.78 133 VAL D C 1
ATOM 3013 O O . VAL E 1 157 ? -9.218 28.325 41.093 1.00 18.93 133 VAL D O 1
ATOM 3017 N N . LYS E 1 158 ? -10.440 27.528 42.803 1.00 19.50 134 LYS D N 1
ATOM 3018 C CA . LYS E 1 158 ? -11.481 26.946 41.948 1.00 17.87 134 LYS D CA 1
ATOM 3019 C C . LYS E 1 158 ? -12.249 28.084 41.281 1.00 21.10 134 LYS D C 1
ATOM 3020 O O . LYS E 1 158 ? -12.665 28.993 41.975 1.00 22.18 134 LYS D O 1
ATOM 3026 N N . PRO E 1 159 ? -12.443 28.051 39.944 1.00 21.88 135 PRO D N 1
ATOM 3027 C CA . PRO E 1 159 ? -13.159 29.148 39.254 1.00 23.81 135 PRO D CA 1
ATOM 3028 C C . PRO E 1 159 ? -14.532 29.540 39.806 1.00 25.35 135 PRO D C 1
ATOM 3029 O O . PRO E 1 159 ? -14.866 30.723 39.783 1.00 25.36 135 PRO D O 1
ATOM 3033 N N . SER E 1 160 ? -15.310 28.588 40.312 1.00 28.39 136 SER D N 1
ATOM 3034 C CA . SER E 1 160 ? -16.601 28.926 40.955 1.00 29.40 136 SER D CA 1
ATOM 3035 C C . SER E 1 160 ? -16.454 29.827 42.197 1.00 27.78 136 SER D C 1
ATOM 3036 O O . SER E 1 160 ? -17.379 30.571 42.533 1.00 26.39 136 SER D O 1
ATOM 3039 N N . ALA E 1 161 ? -15.303 29.753 42.873 1.00 28.13 137 ALA D N 1
ATOM 3040 C CA . ALA E 1 161 ? -14.985 30.630 44.016 1.00 29.40 137 ALA D CA 1
ATOM 3041 C C . ALA E 1 161 ? -14.145 31.868 43.647 1.00 28.16 137 ALA D C 1
ATOM 3042 O O . ALA E 1 161 ? -13.900 32.720 44.503 1.00 27.16 137 ALA D O 1
ATOM 3044 N N . ALA E 1 162 ? -13.714 31.978 42.391 1.00 27.00 138 ALA D N 1
ATOM 3045 C CA . ALA E 1 162 ? -12.798 33.048 41.976 1.00 26.65 138 ALA D CA 1
ATOM 3046 C C . ALA E 1 162 ? -13.476 34.423 41.912 1.00 26.94 138 ALA D C 1
ATOM 3047 O O . ALA E 1 162 ? -14.654 34.532 41.554 1.00 25.52 138 ALA D O 1
ATOM 3049 N N . SER E 1 163 ? -12.721 35.457 42.284 1.00 26.05 139 SER D N 1
ATOM 3050 C CA . SER E 1 163 ? -13.134 36.861 42.141 1.00 25.79 139 SER D CA 1
ATOM 3051 C C . SER E 1 163 ? -11.888 37.746 42.019 1.00 27.80 139 SER D C 1
ATOM 3052 O O . SER E 1 163 ? -11.981 38.977 42.048 1.00 24.85 139 SER D O 1
ATOM 3055 N N . ALA F 2 1 ? -6.152 11.823 17.698 1.00 14.42 1 ALA F N 1
ATOM 3056 C CA . ALA F 2 1 ? -7.242 12.793 17.383 1.00 14.54 1 ALA F CA 1
ATOM 3057 C C . ALA F 2 1 ? -7.233 13.938 18.388 1.00 13.99 1 ALA F C 1
ATOM 3058 O O . ALA F 2 1 ? -6.626 13.827 19.472 1.00 13.89 1 ALA F O 1
ATOM 3060 N N . PHE F 2 2 ? -7.925 15.020 18.013 1.00 13.92 2 PHE F N 1
ATOM 3061 C CA . PHE F 2 2 ? -8.090 16.201 18.855 1.00 14.42 2 PHE F CA 1
ATOM 3062 C C . PHE F 2 2 ? -9.590 16.419 19.110 1.00 14.69 2 PHE F C 1
ATOM 3063 O O . PHE F 2 2 ? -10.150 17.456 18.720 1.00 15.71 2 PHE F O 1
ATOM 3071 N N . PRO F 2 3 ? -10.266 15.451 19.761 1.00 15.04 3 PRO F N 1
ATOM 3072 C CA . PRO F 2 3 ? -11.711 15.610 19.945 1.00 15.17 3 PRO F CA 1
ATOM 3073 C C . PRO F 2 3 ? -12.076 16.803 20.815 1.00 14.98 3 PRO F C 1
ATOM 3074 O O . PRO F 2 3 ? -11.305 17.220 21.683 1.00 15.07 3 PRO F O 1
ATOM 3078 N N . ASP F 2 4 ? -13.274 17.316 20.593 1.00 15.57 4 ASP F N 1
ATOM 3079 C CA . ASP F 2 4 ? -13.752 18.492 21.306 1.00 15.97 4 ASP F CA 1
ATOM 3080 C C . ASP F 2 4 ? -13.756 18.347 22.826 1.00 15.35 4 ASP F C 1
ATOM 3081 O O . ASP F 2 4 ? -13.572 19.337 23.527 1.00 15.17 4 ASP F O 1
ATOM 3086 N N . TYR F 2 5 ? -13.962 17.140 23.354 1.00 14.98 5 TYR F N 1
ATOM 3087 C CA . TYR F 2 5 ? -13.979 16.980 24.810 1.00 15.49 5 TYR F CA 1
ATOM 3088 C C . TYR F 2 5 ? -12.626 17.292 25.451 1.00 14.02 5 TYR F C 1
ATOM 3089 O O . TYR F 2 5 ? -12.561 17.551 26.651 1.00 15.56 5 TYR F O 1
ATOM 3098 N N . LEU F 2 6 ? -11.550 17.298 24.659 1.00 12.60 6 LEU F N 1
ATOM 3099 C CA . LEU F 2 6 ? -10.242 17.721 25.170 1.00 12.25 6 LEU F CA 1
ATOM 3100 C C . LEU F 2 6 ? -10.077 19.226 25.325 1.00 11.52 6 LEU F C 1
ATOM 3101 O O . LEU F 2 6 ? -9.100 19.666 25.941 1.00 11.50 6 LEU F O 1
ATOM 3106 N N . ALA F 2 7 ? -10.998 20.026 24.794 1.00 11.77 7 ALA F N 1
ATOM 3107 C CA . ALA F 2 7 ? -10.808 21.474 24.765 1.00 12.05 7 ALA F CA 1
ATOM 3108 C C . ALA F 2 7 ? -10.518 22.066 26.138 1.00 11.59 7 ALA F C 1
ATOM 3109 O O . ALA F 2 7 ? -9.550 22.810 26.305 1.00 11.62 7 ALA F O 1
ATOM 3111 N N . GLU F 2 8 ? -11.346 21.745 27.128 1.00 12.48 8 GLU F N 1
ATOM 3112 C CA . GLU F 2 8 ? -11.226 22.406 28.432 1.00 12.91 8 GLU F CA 1
ATOM 3113 C C . GLU F 2 8 ? -9.887 22.127 29.092 1.00 12.09 8 GLU F C 1
ATOM 3114 O O . GLU F 2 8 ? -9.299 23.006 29.730 1.00 12.70 8 GLU F O 1
ATOM 3120 N N . TYR F 2 9 ? -9.360 20.928 28.866 1.00 11.30 9 TYR F N 1
ATOM 3121 C CA . TYR F 2 9 ? -8.087 20.525 29.465 1.00 11.23 9 TYR F CA 1
ATOM 3122 C C . TYR F 2 9 ? -6.915 21.336 28.910 1.00 10.80 9 TYR F C 1
ATOM 3123 O O . TYR F 2 9 ? -5.845 21.384 29.537 1.00 10.91 9 TYR F O 1
ATOM 3132 N N . HIS F 2 10 ? -7.126 21.928 27.731 1.00 10.34 10 HIS F N 1
ATOM 3133 C CA . HIS F 2 10 ? -6.128 22.738 27.034 1.00 10.39 10 HIS F CA 1
ATOM 3134 C C . HIS F 2 10 ? -6.392 24.234 27.170 1.00 11.51 10 HIS F C 1
ATOM 3135 O O . HIS F 2 10 ? -5.701 25.025 26.542 1.00 12.48 10 HIS F O 1
ATOM 3142 N N . GLY F 2 11 ? -7.364 24.615 28.005 1.00 11.90 11 GLY F N 1
ATOM 3143 C CA . GLY F 2 11 ? -7.669 26.008 28.258 1.00 13.33 11 GLY F CA 1
ATOM 3144 C C . GLY F 2 11 ? -8.651 26.619 27.283 1.00 14.12 11 GLY F C 1
ATOM 3145 O O . GLY F 2 11 ? -8.837 27.838 27.302 1.00 15.95 11 GLY F O 1
ATOM 3146 N N . GLY F 2 12 ? -9.315 25.813 26.457 1.00 13.87 12 GLY F N 1
ATOM 3147 C CA . GLY F 2 12 ? -10.212 26.356 25.430 1.00 15.75 12 GLY F CA 1
ATOM 3148 C C . GLY F 2 12 ? -11.564 25.693 25.318 1.00 16.71 12 GLY F C 1
ATOM 3149 O O . GLY F 2 12 ? -12.283 25.902 24.340 1.00 18.78 12 GLY F O 1
ATOM 3151 N N . ALA G 1 39 ? 25.868 34.883 -3.550 1.00 37.64 15 ALA G N 1
ATOM 3152 C CA . ALA G 1 39 ? 25.670 34.657 -2.085 1.00 35.41 15 ALA G CA 1
ATOM 3153 C C . ALA G 1 39 ? 24.647 35.632 -1.504 1.00 32.96 15 ALA G C 1
ATOM 3154 O O . ALA G 1 39 ? 24.587 36.797 -1.914 1.00 38.03 15 ALA G O 1
ATOM 3156 N N . GLY G 1 40 ? 23.847 35.143 -0.558 0.50 25.43 16 GLY G N 1
ATOM 3157 C CA . GLY G 1 40 ? 22.838 35.948 0.125 1.00 20.99 16 GLY G CA 1
ATOM 3158 C C . GLY G 1 40 ? 21.478 35.289 0.137 1.00 18.38 16 GLY G C 1
ATOM 3159 O O . GLY G 1 40 ? 21.275 34.230 -0.456 1.00 19.16 16 GLY G O 1
ATOM 3160 N N . ILE G 1 41 ? 20.538 35.939 0.807 1.00 16.29 17 ILE G N 1
ATOM 3161 C CA . ILE G 1 41 ? 19.169 35.419 0.905 1.00 14.69 17 ILE G CA 1
ATOM 3162 C C . ILE G 1 41 ? 18.418 35.505 -0.429 1.00 14.08 17 ILE G C 1
ATOM 3163 O O . ILE G 1 41 ? 17.658 34.602 -0.772 1.00 14.28 17 ILE G O 1
ATOM 3168 N N . THR G 1 42 ? 18.614 36.583 -1.175 1.00 12.66 18 THR G N 1
ATOM 3169 C CA . THR G 1 42 ? 17.957 36.715 -2.468 1.00 13.74 18 THR G CA 1
ATOM 3170 C C . THR G 1 42 ? 18.245 35.514 -3.356 1.00 13.82 18 THR G C 1
ATOM 3171 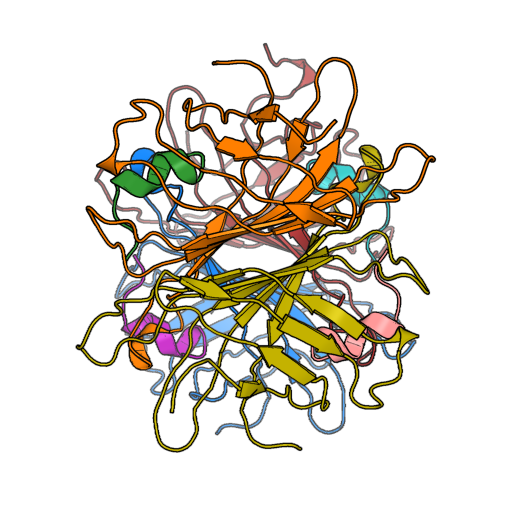O O . THR G 1 42 ? 19.402 35.121 -3.542 1.00 15.47 18 THR G O 1
ATOM 3175 N N . GLY G 1 43 ? 17.186 34.940 -3.913 1.00 13.28 19 GLY G N 1
ATOM 3176 C CA . GLY G 1 43 ? 17.317 33.788 -4.788 1.00 13.31 19 GLY G CA 1
ATOM 3177 C C . GLY G 1 43 ? 16.132 32.857 -4.698 1.00 12.21 19 GLY G C 1
ATOM 3178 O O . GLY G 1 43 ? 15.059 33.222 -4.200 1.00 12.41 19 GLY G O 1
ATOM 3179 N N . THR G 1 44 ? 16.346 31.646 -5.202 1.00 11.99 20 THR G N 1
ATOM 3180 C CA . THR G 1 44 ? 15.343 30.595 -5.245 1.00 11.90 20 THR G CA 1
ATOM 3181 C C . THR G 1 44 ? 15.747 29.482 -4.294 1.00 11.88 20 THR G C 1
ATOM 3182 O O . THR G 1 44 ? 16.867 28.955 -4.373 1.00 12.64 20 THR G O 1
ATOM 3186 N N . TRP G 1 45 ? 14.816 29.131 -3.412 1.00 11.11 21 TRP G N 1
ATOM 3187 C CA . TRP G 1 45 ? 15.050 28.195 -2.325 1.00 10.94 21 TRP G CA 1
ATOM 3188 C C . TRP G 1 45 ? 14.063 27.038 -2.427 1.00 10.65 21 TRP G C 1
ATOM 3189 O O . TRP G 1 45 ? 12.933 27.217 -2.872 1.00 11.48 21 TRP G O 1
ATOM 3200 N N . TYR G 1 46 ? 14.505 25.864 -1.973 1.00 10.60 22 TYR G N 1
ATOM 3201 C CA A TYR G 1 46 ? 13.727 24.627 -2.054 0.50 10.83 22 TYR G CA 1
ATOM 3202 C CA B TYR G 1 46 ? 13.719 24.630 -2.052 0.50 10.81 22 TYR G CA 1
ATOM 3203 C C . TYR G 1 46 ? 13.759 23.902 -0.724 1.00 10.23 22 TYR G C 1
ATOM 3204 O O . TYR G 1 46 ? 14.813 23.846 -0.081 1.00 11.07 22 TYR G O 1
ATOM 3221 N N . ASN G 1 47 ? 12.638 23.310 -0.314 1.00 10.34 23 ASN G N 1
ATOM 3222 C CA . ASN G 1 47 ? 12.710 22.316 0.761 1.00 10.76 23 ASN G CA 1
ATOM 3223 C C . ASN G 1 47 ? 12.998 20.954 0.126 1.00 11.64 23 ASN G C 1
ATOM 3224 O O . ASN G 1 47 ? 13.175 20.844 -1.091 1.00 12.86 23 ASN G O 1
ATOM 3229 N N . GLN G 1 48 ? 13.064 19.914 0.948 1.00 12.84 24 GLN G N 1
ATOM 3230 C CA . GLN G 1 48 ? 13.423 18.572 0.469 1.00 14.97 24 GLN G CA 1
ATOM 3231 C C . GLN G 1 48 ? 12.369 17.963 -0.451 1.00 14.81 24 GLN G C 1
ATOM 3232 O O . GLN G 1 48 ? 12.661 17.032 -1.213 1.00 18.40 24 GLN G O 1
ATOM 3238 N N . LEU G 1 49 ? 11.155 18.506 -0.401 1.00 13.32 25 LEU G N 1
ATOM 3239 C CA . LEU G 1 49 ? 10.068 18.060 -1.252 1.00 13.61 25 LEU G CA 1
ATOM 3240 C C . LEU G 1 49 ? 9.921 18.891 -2.524 1.00 13.16 25 LEU G C 1
ATOM 3241 O O . LEU G 1 49 ? 9.020 18.653 -3.326 1.00 14.94 25 LEU G O 1
ATOM 3246 N N . GLY G 1 50 ? 10.815 19.850 -2.726 1.00 11.88 26 GLY G N 1
ATOM 3247 C CA . GLY G 1 50 ? 10.796 20.649 -3.922 1.00 12.20 26 GLY G CA 1
ATOM 3248 C C . GLY G 1 50 ? 9.844 21.820 -3.906 1.00 11.19 26 GLY G C 1
ATOM 3249 O O . GLY G 1 50 ? 9.744 22.513 -4.916 1.00 11.09 26 GLY G O 1
ATOM 3250 N N . SER G 1 51 ? 9.137 22.070 -2.799 1.00 10.76 27 SER G N 1
ATOM 3251 C CA . SER G 1 51 ? 8.378 23.321 -2.681 1.00 10.31 27 SER G CA 1
ATOM 3252 C C . SER G 1 51 ? 9.384 24.461 -2.766 1.00 10.09 27 SER G C 1
ATOM 3253 O O . SER G 1 51 ? 10.485 24.361 -2.221 1.00 11.23 27 SER G O 1
ATOM 3256 N N . THR G 1 52 ? 9.017 25.507 -3.501 1.00 10.01 28 THR G N 1
ATOM 3257 C CA . THR G 1 52 ? 9.979 26.478 -4.003 1.00 11.04 28 THR G CA 1
ATOM 3258 C C . THR G 1 52 ? 9.562 27.893 -3.692 1.00 10.35 28 THR G C 1
ATOM 3259 O O . THR G 1 52 ? 8.460 28.304 -4.093 1.00 10.84 28 THR G O 1
ATOM 3263 N N . PHE G 1 53 ? 10.411 28.646 -2.990 1.00 10.53 29 PHE G N 1
ATOM 3264 C CA . PHE G 1 53 ? 10.174 30.076 -2.864 1.00 11.35 29 PHE G CA 1
ATOM 3265 C C . PHE G 1 53 ? 11.235 30.881 -3.579 1.00 11.45 29 PHE G C 1
ATOM 3266 O O . PHE G 1 53 ? 12.414 30.527 -3.625 1.00 12.01 29 PHE G O 1
ATOM 3274 N N . ILE G 1 54 ? 10.763 31.959 -4.180 1.00 11.91 30 ILE G N 1
ATOM 3275 C CA . ILE G 1 54 ? 11.580 32.893 -4.924 1.00 11.97 30 ILE G CA 1
ATOM 3276 C C . ILE G 1 54 ? 11.463 34.195 -4.161 1.00 12.19 30 ILE G C 1
ATOM 3277 O O . ILE G 1 54 ? 10.362 34.704 -4.006 1.00 13.49 30 ILE G O 1
ATOM 3282 N N . VAL G 1 55 ? 12.586 34.706 -3.663 1.00 12.06 31 VAL G N 1
ATOM 3283 C CA . VAL G 1 55 ? 12.565 35.828 -2.728 1.00 12.40 31 VAL G CA 1
ATOM 3284 C C . VAL G 1 55 ? 13.622 36.855 -3.082 1.00 12.58 31 VAL G C 1
ATOM 3285 O O . VAL G 1 55 ? 14.682 36.521 -3.605 1.00 13.07 31 VAL G O 1
ATOM 3289 N N . THR G 1 56 ? 13.293 38.110 -2.792 1.00 12.96 32 THR G N 1
ATOM 3290 C CA A THR G 1 56 ? 14.239 39.218 -2.837 0.50 13.75 32 THR G CA 1
ATOM 3291 C CA B THR G 1 56 ? 14.250 39.200 -2.831 0.50 13.97 32 THR G CA 1
ATOM 3292 C C . THR G 1 56 ? 14.399 39.744 -1.418 1.00 13.52 32 THR G C 1
ATOM 3293 O O . THR G 1 56 ? 13.407 39.984 -0.727 1.00 13.90 32 THR G O 1
ATOM 3300 N N . ALA G 1 57 ? 15.642 39.906 -0.992 1.00 13.77 33 ALA G N 1
ATOM 3301 C CA . ALA G 1 57 ? 15.974 40.478 0.303 1.00 14.12 33 ALA G CA 1
ATOM 3302 C C . ALA G 1 57 ? 16.436 41.913 0.039 1.00 14.78 33 ALA G C 1
ATOM 3303 O O . ALA G 1 57 ? 17.526 42.124 -0.510 1.00 17.54 33 ALA G O 1
ATOM 3305 N N . GLY G 1 58 ? 15.586 42.875 0.402 1.00 14.59 34 GLY G N 1
ATOM 3306 C CA . GLY G 1 58 ? 15.843 44.297 0.149 1.00 16.38 34 GLY G CA 1
ATOM 3307 C C . GLY G 1 58 ? 16.853 44.883 1.114 1.00 16.73 34 GLY G C 1
ATOM 3308 O O . GLY G 1 58 ? 17.056 44.370 2.209 1.00 16.48 34 GLY G O 1
ATOM 3309 N N . ALA G 1 59 ? 17.486 45.978 0.701 1.00 18.23 35 ALA G N 1
ATOM 3310 C CA . ALA G 1 59 ? 18.584 46.587 1.463 1.00 20.02 35 ALA G CA 1
ATOM 3311 C C . ALA G 1 59 ? 18.222 46.989 2.894 1.00 21.01 35 ALA G C 1
ATOM 3312 O O . ALA G 1 59 ? 19.099 47.010 3.763 1.00 23.68 35 ALA G O 1
ATOM 3314 N N . ASP G 1 60 ? 16.952 47.309 3.143 1.00 21.05 36 ASP G N 1
ATOM 3315 C CA . ASP G 1 60 ? 16.518 47.716 4.491 1.00 22.10 36 ASP G CA 1
ATOM 3316 C C . ASP G 1 60 ? 15.565 46.720 5.138 1.00 20.44 36 ASP G C 1
ATOM 3317 O O . ASP G 1 60 ? 14.680 47.091 5.917 1.00 24.76 36 ASP G O 1
ATOM 3322 N N . GLY G 1 61 ? 15.772 45.446 4.828 1.00 15.30 37 GLY G N 1
ATOM 3323 C CA . GLY G 1 61 ? 15.225 44.368 5.635 1.00 13.82 37 GLY G CA 1
ATOM 3324 C C . GLY G 1 61 ? 13.975 43.671 5.145 1.00 11.97 37 GLY G C 1
ATOM 3325 O O . GLY G 1 61 ? 13.483 42.785 5.839 1.00 12.40 37 GLY G O 1
ATOM 3326 N N . ALA G 1 62 ? 13.461 44.040 3.972 1.00 11.76 38 ALA G N 1
ATOM 3327 C CA . ALA G 1 62 ? 12.256 43.405 3.447 1.00 12.68 38 ALA G CA 1
ATOM 3328 C C . ALA G 1 62 ? 12.574 42.069 2.785 1.00 12.18 38 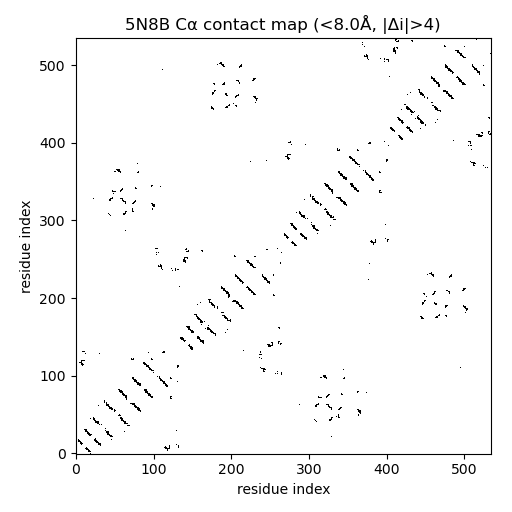ALA G C 1
ATOM 3329 O O . ALA G 1 62 ? 13.568 41.941 2.067 1.00 13.87 38 ALA G O 1
ATOM 3331 N N . LEU G 1 63 ? 11.724 41.079 3.042 1.00 11.45 39 LEU G N 1
ATOM 3332 C CA . LEU G 1 63 ? 11.656 39.851 2.245 1.00 11.20 39 LEU G CA 1
ATOM 3333 C C . LEU G 1 63 ? 10.357 39.888 1.462 1.00 10.77 39 LEU G C 1
ATOM 3334 O O . LEU G 1 63 ? 9.279 40.060 2.048 1.00 11.26 39 LEU G O 1
ATOM 3339 N N . THR G 1 64 ? 10.441 39.718 0.144 1.00 10.98 40 THR G N 1
ATOM 3340 C CA . THR G 1 64 ? 9.258 39.710 -0.709 1.00 11.70 40 THR G CA 1
ATOM 3341 C C . THR G 1 64 ? 9.419 38.634 -1.758 1.00 10.91 40 THR G C 1
ATOM 3342 O O . THR G 1 64 ? 10.486 38.488 -2.357 1.00 11.85 40 THR G O 1
ATOM 3346 N N . GLY G 1 65 ? 8.357 37.884 -2.002 1.00 11.07 41 GLY G N 1
ATOM 3347 C CA . GLY G 1 65 ? 8.407 36.892 -3.051 1.00 11.53 41 GLY G CA 1
ATOM 3348 C C . GLY G 1 65 ? 7.169 36.044 -3.135 1.00 10.52 41 GLY G C 1
ATOM 3349 O O . GLY G 1 65 ? 6.064 36.491 -2.813 1.00 10.36 41 GLY G O 1
ATOM 3350 N N . THR G 1 66 ? 7.367 34.818 -3.602 1.00 10.18 42 THR G N 1
ATOM 3351 C CA . THR G 1 66 ? 6.290 33.861 -3.788 1.00 10.46 42 THR G CA 1
ATOM 3352 C C . THR G 1 66 ? 6.741 32.503 -3.287 1.00 10.74 42 THR G C 1
ATOM 3353 O O . THR G 1 66 ? 7.938 32.210 -3.255 1.00 12.47 42 THR G O 1
ATOM 3357 N N . TYR G 1 67 ? 5.777 31.686 -2.916 1.00 9.63 43 TYR G N 1
ATOM 3358 C CA . TYR G 1 67 ? 6.018 30.297 -2.537 1.00 9.33 43 TYR G CA 1
ATOM 3359 C C . TYR G 1 67 ? 5.067 29.432 -3.345 1.00 9.55 43 TYR G C 1
ATOM 3360 O O . TYR G 1 67 ? 3.864 29.727 -3.409 1.00 10.10 43 TYR G O 1
ATOM 3369 N N . GLU G 1 68 ? 5.582 28.377 -3.960 1.00 9.71 44 GLU G N 1
ATOM 3370 C CA . GLU G 1 68 ? 4.783 27.523 -4.829 1.00 10.04 44 GLU G CA 1
ATOM 3371 C C . GLU G 1 68 ? 5.150 26.071 -4.642 1.00 10.04 44 GLU G C 1
ATOM 3372 O O . GLU G 1 68 ? 6.171 25.735 -4.039 1.00 10.16 44 GLU G O 1
ATOM 3378 N N . SER G 1 69 ? 4.301 25.196 -5.168 1.00 10.05 45 SER G N 1
ATOM 3379 C CA . SER G 1 69 ? 4.555 23.769 -5.096 1.00 10.59 45 SER G CA 1
ATOM 3380 C C . SER G 1 69 ? 5.659 23.354 -6.060 1.00 10.56 45 SER G C 1
ATOM 3381 O O . SER G 1 69 ? 6.052 24.102 -6.966 1.00 11.24 45 SER G O 1
ATOM 3384 N N . ALA G 1 70 ? 6.136 22.131 -5.867 1.00 10.64 46 ALA G N 1
ATOM 3385 C CA . ALA G 1 70 ? 7.110 21.558 -6.765 1.00 11.98 46 ALA G CA 1
ATOM 3386 C C . ALA G 1 70 ? 6.631 21.548 -8.221 1.00 12.53 46 ALA G C 1
ATOM 3387 O O . ALA G 1 70 ? 7.432 21.746 -9.124 1.00 14.16 46 ALA G O 1
ATOM 3389 N N . VAL G 1 71 ? 5.332 21.329 -8.461 1.00 12.14 47 VAL G N 1
ATOM 3390 C CA A VAL G 1 71 ? 4.748 21.371 -9.823 0.50 13.69 47 VAL G CA 1
ATOM 3391 C CA B VAL G 1 71 ? 4.845 21.354 -9.851 0.50 13.73 47 VAL G CA 1
ATOM 3392 C C . VAL G 1 71 ? 4.746 22.787 -10.380 1.00 13.75 47 VAL G C 1
ATOM 3393 O O . VAL G 1 71 ? 4.935 22.996 -11.570 1.00 17.13 47 VAL G O 1
ATOM 3400 N N . GLY G 1 72 ? 4.471 23.758 -9.511 1.00 12.47 48 GLY G N 1
ATOM 3401 C CA . GLY G 1 72 ? 4.542 25.177 -9.873 1.00 13.30 48 GLY G CA 1
ATOM 3402 C C . GLY G 1 72 ? 3.412 25.721 -10.715 1.00 13.75 48 GLY G C 1
ATOM 3403 O O . GLY G 1 72 ? 3.591 26.711 -11.409 1.00 16.69 48 GLY G O 1
ATOM 3404 N N . ASN G 1 73 ? 2.247 25.086 -10.644 1.00 13.45 49 ASN G N 1
ATOM 3405 C CA . ASN G 1 73 ? 1.043 25.577 -11.331 1.00 14.05 49 ASN G CA 1
ATOM 3406 C C . ASN G 1 73 ? 0.502 26.807 -10.602 1.00 13.07 49 ASN G C 1
ATOM 3407 O O . ASN G 1 73 ? 0.753 26.990 -9.412 1.00 12.86 49 ASN G O 1
ATOM 3412 N N . ALA G 1 74 ? -0.253 27.642 -11.310 1.00 13.49 50 ALA G N 1
ATOM 3413 C CA . ALA G 1 74 ? -0.735 28.916 -10.745 1.00 13.44 50 ALA G CA 1
ATOM 3414 C C . ALA G 1 74 ? -1.538 28.761 -9.461 1.00 12.21 50 ALA G C 1
ATOM 3415 O O . ALA G 1 74 ? -1.404 29.551 -8.535 1.00 12.13 50 ALA G O 1
ATOM 3417 N N . GLU G 1 75 ? -2.357 27.716 -9.393 1.00 12.19 51 GLU G N 1
ATOM 3418 C CA . GLU G 1 75 ? -3.184 27.468 -8.229 1.00 13.11 51 GLU G CA 1
ATOM 3419 C C . GLU G 1 75 ? -2.340 27.208 -6.974 1.00 11.85 51 GLU G C 1
ATOM 3420 O O . GLU G 1 75 ? -2.846 27.323 -5.856 1.00 12.87 51 GLU G O 1
ATOM 3426 N N . SER G 1 76 ? -1.070 26.841 -7.180 1.00 10.91 52 SER G N 1
ATOM 3427 C CA . SER G 1 76 ? -0.159 26.466 -6.110 1.00 10.57 52 SER G CA 1
ATOM 3428 C C . SER G 1 76 ? 0.691 27.621 -5.584 1.00 9.81 52 SER G C 1
ATOM 3429 O O . SER G 1 76 ? 1.492 27.409 -4.666 1.00 9.98 52 SER G O 1
ATOM 3432 N N . ARG G 1 77 ? 0.541 28.819 -6.148 1.00 9.66 53 ARG G N 1
ATOM 3433 C CA . ARG G 1 77 ? 1.462 29.915 -5.874 1.00 9.98 53 ARG G CA 1
ATOM 3434 C C . ARG G 1 77 ? 0.828 30.944 -4.951 1.00 9.48 53 ARG G C 1
ATOM 3435 O O . ARG G 1 77 ? -0.335 31.347 -5.146 1.00 10.04 53 ARG G O 1
ATOM 3443 N N . TYR G 1 78 ? 1.591 31.352 -3.930 1.00 9.17 54 TYR G N 1
ATOM 3444 C CA . TYR G 1 78 ? 1.115 32.283 -2.912 1.00 9.08 54 TYR G CA 1
ATOM 3445 C C . TYR G 1 78 ? 2.151 33.365 -2.647 1.00 8.94 54 TYR G C 1
ATOM 3446 O O . TYR G 1 78 ? 3.352 33.159 -2.834 1.00 9.91 54 TYR G O 1
ATOM 3455 N N . VAL G 1 79 ? 1.685 34.524 -2.197 1.00 8.94 55 VAL G N 1
ATOM 3456 C CA . VAL G 1 79 ? 2.567 35.625 -1.830 1.00 9.17 55 VAL G CA 1
ATOM 3457 C C . VAL G 1 79 ? 3.275 35.323 -0.502 1.00 9.37 55 VAL G C 1
ATOM 3458 O O . VAL G 1 79 ? 2.667 34.821 0.436 1.00 9.38 55 VAL G O 1
ATOM 3462 N N . LEU G 1 80 ? 4.569 35.651 -0.456 1.00 9.76 56 LEU G N 1
ATOM 3463 C CA . LEU G 1 80 ? 5.396 35.510 0.727 1.00 9.76 56 LEU G CA 1
ATOM 3464 C C . LEU G 1 80 ? 5.942 36.888 1.088 1.00 9.70 56 LEU G C 1
ATOM 3465 O O . LEU G 1 80 ? 6.476 37.585 0.220 1.00 10.94 56 LEU G O 1
ATOM 3470 N N . THR G 1 81 ? 5.826 37.277 2.358 1.00 9.86 57 THR G N 1
ATOM 3471 C CA A THR G 1 81 ? 6.287 38.570 2.831 0.50 10.19 57 THR G CA 1
ATOM 3472 C CA B THR G 1 81 ? 6.439 38.534 2.808 0.50 10.20 57 THR G CA 1
ATOM 3473 C C . THR G 1 81 ? 6.938 38.405 4.221 1.00 9.58 57 THR G C 1
ATOM 3474 O O . THR G 1 81 ? 6.359 37.717 5.053 1.00 9.41 57 THR G O 1
ATOM 3481 N N . GLY G 1 82 ? 8.065 39.063 4.472 1.00 9.70 58 GLY G N 1
ATOM 3482 C CA . GLY G 1 82 ? 8.683 38.987 5.780 1.00 9.49 58 GLY G CA 1
ATOM 3483 C C . GLY G 1 82 ? 9.772 40.015 5.963 1.00 9.76 58 GLY G C 1
ATOM 3484 O O . GLY G 1 82 ? 9.845 41.023 5.257 1.00 10.33 58 GLY G O 1
ATOM 3485 N N . ARG G 1 83 ? 10.619 39.746 6.947 1.00 9.56 59 ARG G N 1
ATOM 3486 C CA . ARG G 1 83 ? 11.680 40.668 7.354 1.00 10.33 59 ARG G CA 1
ATOM 3487 C C . ARG G 1 83 ? 12.930 39.875 7.691 1.00 10.25 59 ARG G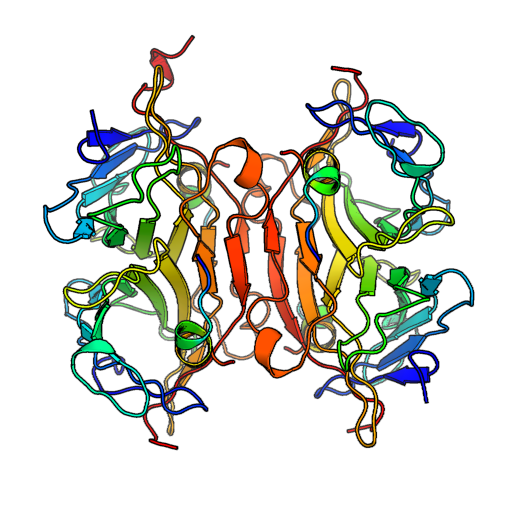 C 1
ATOM 3488 O O . ARG G 1 83 ? 12.848 38.708 8.111 1.00 10.44 59 ARG G O 1
ATOM 3496 N N . TYR G 1 84 ? 14.089 40.511 7.543 1.00 10.46 60 TYR G N 1
ATOM 3497 C CA . TYR G 1 84 ? 15.343 39.899 7.965 1.00 10.66 60 TYR G CA 1
ATOM 3498 C C . TYR G 1 84 ? 16.270 40.973 8.516 1.00 10.85 60 TYR G C 1
ATOM 3499 O O . TYR G 1 84 ? 16.078 42.152 8.240 1.00 11.63 60 TYR G O 1
ATOM 3508 N N . ASP G 1 85 ? 17.252 40.543 9.300 1.00 10.96 61 ASP G N 1
ATOM 3509 C CA . ASP G 1 85 ? 18.305 41.430 9.815 1.00 11.65 61 ASP G CA 1
ATOM 3510 C C . ASP G 1 85 ? 19.267 41.783 8.692 1.00 12.59 61 ASP G C 1
ATOM 3511 O O . ASP G 1 85 ? 20.047 40.952 8.247 1.00 12.97 61 ASP G O 1
ATOM 3516 N N . SER G 1 86 ? 19.186 43.028 8.233 1.00 13.36 62 SER G N 1
ATOM 3517 C CA . SER G 1 86 ? 20.013 43.493 7.116 1.00 15.04 62 SER G CA 1
ATOM 3518 C C . SER G 1 86 ? 21.433 43.895 7.519 1.00 15.57 62 SER G C 1
ATOM 3519 O O . SER G 1 86 ? 22.232 44.271 6.654 1.00 18.16 62 SER G O 1
ATOM 3522 N N . ALA G 1 87 ? 21.748 43.825 8.812 1.00 14.88 63 ALA G N 1
ATOM 3523 C CA . ALA G 1 87 ? 23.107 44.065 9.281 1.00 16.37 63 ALA G CA 1
ATOM 3524 C C . ALA G 1 87 ? 23.463 43.041 10.354 1.00 15.33 63 ALA G C 1
ATOM 3525 O O . ALA G 1 87 ? 23.600 43.386 11.523 1.00 16.13 63 ALA G O 1
ATOM 3527 N N . PRO G 1 88 ? 23.600 41.759 9.959 1.00 15.64 64 PRO G N 1
ATOM 3528 C CA . PRO G 1 88 ? 23.845 40.707 10.939 1.00 15.99 64 PRO G CA 1
ATOM 3529 C C . PRO G 1 88 ? 25.199 40.832 11.620 1.00 16.00 64 PRO G C 1
ATOM 3530 O O . PRO G 1 88 ? 26.072 41.572 11.155 1.00 17.65 64 PRO G O 1
ATOM 3534 N N . ALA G 1 89 ? 25.346 40.102 12.721 1.00 16.19 65 ALA G N 1
ATOM 3535 C CA . ALA G 1 89 ? 26.635 40.049 13.403 1.00 18.12 65 ALA G CA 1
ATOM 3536 C C . ALA G 1 89 ? 27.677 39.483 12.450 1.00 19.96 65 ALA G C 1
ATOM 3537 O O . ALA G 1 89 ? 27.345 38.748 11.516 1.00 21.15 65 ALA G O 1
ATOM 3539 N N . THR G 1 90 ? 28.932 39.849 12.695 1.00 22.15 66 THR G N 1
ATOM 3540 C CA . THR G 1 90 ? 30.073 39.412 11.888 1.00 23.66 66 THR G CA 1
ATOM 3541 C C . THR G 1 90 ? 30.944 38.406 12.656 1.00 23.43 66 THR G C 1
ATOM 3542 O O . THR G 1 90 ? 32.156 38.353 12.447 1.00 27.08 66 THR G O 1
ATOM 3546 N N . ASP G 1 91 ? 30.325 37.593 13.510 1.00 22.18 67 ASP G N 1
ATOM 3547 C CA . ASP G 1 91 ? 31.024 36.642 14.385 1.00 22.18 67 ASP G CA 1
ATOM 3548 C C . ASP G 1 91 ? 30.746 35.175 14.032 1.00 19.76 67 ASP G C 1
ATOM 3549 O O . ASP G 1 91 ? 30.997 34.288 14.848 1.00 20.74 67 ASP G O 1
ATOM 3554 N N . GLY G 1 92 ? 30.223 34.927 12.830 1.00 18.08 68 GLY G N 1
ATOM 3555 C CA . GLY G 1 92 ? 29.815 33.581 12.420 1.00 18.06 68 GLY G CA 1
ATOM 3556 C C . GLY G 1 92 ? 28.353 33.245 12.697 1.00 16.94 68 GLY G C 1
ATOM 3557 O O . GLY G 1 92 ? 27.882 32.155 12.342 1.00 18.84 68 GLY G O 1
ATOM 3558 N N . SER G 1 93 ? 27.625 34.162 13.331 1.00 14.61 69 SER G N 1
ATOM 3559 C CA . SER G 1 93 ? 26.206 33.959 13.589 1.00 14.18 69 SER G CA 1
ATOM 3560 C C . SER G 1 93 ? 25.422 33.998 12.293 1.00 13.18 69 SER G C 1
ATOM 3561 O O . SER G 1 93 ? 25.787 34.695 11.342 1.00 13.61 69 SER G O 1
ATOM 3564 N N . GLY G 1 94 ? 24.315 33.257 12.269 1.00 11.97 70 GLY G N 1
ATOM 3565 C CA . GLY G 1 94 ? 23.364 33.350 11.178 1.00 11.68 70 GLY G CA 1
ATOM 3566 C C . GLY G 1 94 ? 22.618 34.670 11.181 1.00 11.02 70 GLY G C 1
ATOM 3567 O O . GLY G 1 94 ? 22.785 35.503 12.082 1.00 11.66 70 GLY G O 1
ATOM 3568 N N . THR G 1 95 ? 21.806 34.843 10.145 1.00 10.91 71 THR G N 1
ATOM 3569 C CA . THR G 1 95 ? 21.005 36.039 9.941 1.00 10.78 71 THR G CA 1
ATOM 3570 C C . THR G 1 95 ? 19.555 35.741 10.295 1.00 10.40 71 THR G C 1
ATOM 3571 O O . THR G 1 95 ? 18.908 34.931 9.634 1.00 10.23 71 THR G O 1
ATOM 3575 N N . ALA G 1 96 ? 19.059 36.397 11.339 1.00 9.79 72 ALA G N 1
ATOM 3576 C CA . ALA G 1 96 ? 17.678 36.177 11.785 1.00 9.55 72 ALA G CA 1
ATOM 3577 C C . ALA G 1 96 ? 16.692 36.668 10.743 1.00 9.57 72 ALA G C 1
ATOM 3578 O O . ALA G 1 96 ? 16.880 37.712 10.103 1.00 9.94 72 ALA G O 1
ATOM 3580 N N . LEU G 1 97 ? 15.608 35.908 10.596 1.00 9.27 73 LEU G N 1
ATOM 3581 C CA . LEU G 1 97 ? 14.572 36.244 9.628 1.00 9.47 73 LEU G CA 1
ATOM 3582 C C . LEU G 1 97 ? 13.232 35.632 10.013 1.00 8.75 73 LEU G C 1
ATOM 3583 O O . LEU G 1 97 ? 13.141 34.762 10.904 1.00 9.14 73 LEU G O 1
ATOM 3588 N N . GLY G 1 98 ? 12.192 36.073 9.311 1.00 8.44 74 GLY G N 1
ATOM 3589 C CA . GLY G 1 98 ? 10.888 35.434 9.403 1.00 8.26 74 GLY G CA 1
ATOM 3590 C C . GLY G 1 98 ? 10.046 35.830 8.216 1.00 8.25 74 GLY G C 1
ATOM 3591 O O . GLY G 1 98 ? 10.297 36.863 7.583 1.00 8.52 74 GLY G O 1
ATOM 3592 N N . TRP G 1 99 ? 9.069 34.996 7.890 1.00 7.57 75 TRP G N 1
ATOM 3593 C CA . TRP G 1 99 ? 8.113 35.358 6.856 1.00 7.98 75 TRP G CA 1
ATOM 3594 C C . TRP G 1 99 ? 6.774 34.682 7.076 1.00 7.62 75 TRP G C 1
ATOM 3595 O O . TRP G 1 99 ? 6.663 33.750 7.866 1.00 7.95 75 TRP G O 1
ATOM 3606 N N . THR G 1 100 ? 5.769 35.174 6.345 1.00 7.75 76 THR G N 1
ATOM 3607 C CA . THR G 1 100 ? 4.396 34.683 6.417 1.00 7.65 76 THR G CA 1
ATOM 3608 C C . THR G 1 100 ? 3.918 34.376 5.013 1.00 7.54 76 THR G C 1
ATOM 3609 O O . THR G 1 100 ? 4.212 35.112 4.061 1.00 8.15 76 THR G O 1
ATOM 3613 N N . VAL G 1 101 ? 3.132 33.309 4.899 1.00 7.63 77 VAL G N 1
ATOM 3614 C CA . VAL G 1 101 ? 2.296 33.036 3.739 1.00 7.85 77 VAL G CA 1
ATOM 3615 C C . VAL G 1 101 ? 0.873 32.797 4.250 1.00 8.18 77 VAL G C 1
ATOM 3616 O O . VAL G 1 101 ? 0.641 31.909 5.078 1.00 8.85 77 VAL G O 1
ATOM 3620 N N . ALA G 1 102 ? -0.084 33.593 3.766 1.00 8.43 78 ALA G N 1
ATOM 3621 C CA . ALA G 1 102 ? -1.499 33.295 3.962 1.00 8.80 78 ALA G CA 1
ATOM 3622 C C . ALA G 1 102 ? -1.930 32.418 2.795 1.00 8.80 78 ALA G C 1
ATOM 3623 O O . ALA G 1 102 ? -1.672 32.727 1.620 1.00 9.13 78 ALA G O 1
ATOM 3625 N N . TRP G 1 103 ? -2.645 31.338 3.108 1.00 8.91 79 TRP G N 1
ATOM 3626 C CA . TRP G 1 103 ? -2.964 30.303 2.118 1.00 8.76 79 TRP G CA 1
ATOM 3627 C C . TRP G 1 103 ? -4.228 30.636 1.326 1.00 9.19 79 TRP G C 1
ATOM 3628 O O . TRP G 1 103 ? -5.140 29.811 1.185 1.00 9.59 79 TRP G O 1
ATOM 3639 N N . LYS G 1 104 ? -4.251 31.852 0.793 1.00 9.41 80 LYS G N 1
ATOM 3640 C CA . LYS G 1 104 ? -5.271 32.301 -0.127 1.00 10.07 80 LYS G CA 1
ATOM 3641 C C . LYS G 1 104 ? -4.583 32.833 -1.362 1.00 9.83 80 LYS G C 1
ATOM 3642 O O . LYS G 1 104 ? -3.636 33.622 -1.262 1.00 10.25 80 LYS G O 1
ATOM 3648 N N . ASN G 1 105 ? -5.064 32.425 -2.523 1.00 10.26 81 ASN G N 1
ATOM 3649 C CA . ASN G 1 105 ? -4.711 33.083 -3.769 1.00 10.53 81 ASN G CA 1
ATOM 3650 C C . ASN G 1 105 ? -5.997 33.258 -4.566 1.00 10.48 81 ASN G C 1
ATOM 3651 O O . ASN G 1 105 ? -7.099 33.098 -4.024 1.00 11.59 81 ASN G O 1
ATOM 3656 N N . ASN G 1 106 ? -5.907 33.590 -5.845 1.00 10.66 82 ASN G N 1
ATOM 3657 C CA . ASN G 1 106 ? -7.120 33.870 -6.601 1.00 11.38 82 ASN G CA 1
ATOM 3658 C C . ASN G 1 106 ? -7.836 32.593 -7.055 1.00 11.55 82 ASN G C 1
ATOM 3659 O O . ASN G 1 106 ? -8.890 32.693 -7.687 1.00 12.18 82 ASN G O 1
ATOM 3664 N N . TYR G 1 107 ? -7.273 31.421 -6.725 1.00 11.48 83 TYR G N 1
ATOM 3665 C CA . TYR G 1 107 ? -7.815 30.113 -7.105 1.00 12.04 83 TYR G CA 1
ATOM 3666 C C . TYR G 1 107 ? -8.445 29.354 -5.942 1.00 12.32 83 TYR G C 1
ATOM 3667 O O . TYR G 1 107 ? -9.425 28.650 -6.141 1.00 14.39 83 TYR G O 1
ATOM 3676 N N . ARG G 1 108 ? -7.879 29.461 -4.747 1.00 12.04 84 ARG G N 1
ATOM 3677 C CA . ARG G 1 108 ? -8.373 28.705 -3.599 1.00 12.35 84 ARG G CA 1
ATOM 3678 C C . ARG G 1 108 ? -7.974 29.385 -2.305 1.00 11.43 84 ARG G C 1
ATOM 3679 O O . ARG G 1 108 ? -7.145 30.307 -2.284 1.00 11.37 84 ARG G O 1
ATOM 3687 N N . ASN G 1 109 ? -8.600 28.935 -1.228 1.00 11.06 85 ASN G N 1
ATOM 3688 C CA . ASN G 1 109 ? -8.420 29.548 0.072 1.00 10.83 85 ASN G CA 1
ATOM 3689 C C . ASN G 1 109 ? -8.594 28.491 1.147 1.00 10.99 85 ASN G C 1
ATOM 3690 O O . ASN G 1 109 ? -9.669 27.925 1.292 1.00 12.67 85 ASN G O 1
ATOM 3695 N N . ALA G 1 110 ? -7.534 28.261 1.917 1.00 10.49 86 ALA G N 1
ATOM 3696 C CA . ALA G 1 110 ? -7.545 27.304 3.019 1.00 10.17 86 ALA G CA 1
ATOM 3697 C C . ALA G 1 110 ? -7.924 27.917 4.352 1.00 9.68 86 ALA G C 1
ATOM 3698 O O . ALA G 1 110 ? -7.982 27.204 5.343 1.00 11.49 86 ALA G O 1
ATOM 3700 N N . HIS G 1 111 ? -8.142 29.232 4.406 1.00 9.77 87 HIS G N 1
ATOM 3701 C CA . HIS G 1 111 ? -8.461 29.931 5.659 1.00 9.98 87 HIS G CA 1
ATOM 3702 C C . HIS G 1 111 ? -7.436 29.638 6.745 1.00 9.64 87 HIS G C 1
ATOM 3703 O O . HIS G 1 111 ? -7.763 29.216 7.858 1.00 10.63 87 HIS G O 1
ATOM 3710 N N . SER G 1 112 ? -6.177 29.866 6.394 1.00 9.38 88 SER G N 1
ATOM 3711 C CA . SER G 1 112 ? -5.055 29.591 7.284 1.00 8.81 88 SER G CA 1
ATOM 3712 C C . SER G 1 112 ? -3.836 30.364 6.796 1.00 8.47 88 SER G C 1
ATOM 3713 O O . SER G 1 112 ? -3.823 30.872 5.676 1.00 8.76 88 SER G O 1
ATOM 3716 N N . ALA G 1 113 ? -2.850 30.478 7.673 1.00 8.12 89 ALA G N 1
ATOM 3717 C CA . ALA G 1 113 ? -1.625 31.201 7.360 1.00 8.02 89 ALA G CA 1
ATOM 3718 C C . ALA G 1 113 ? -0.501 30.597 8.177 1.00 7.29 89 ALA G C 1
ATOM 3719 O O . ALA G 1 113 ? -0.700 30.214 9.328 1.00 7.67 89 ALA G O 1
ATOM 3721 N N . THR G 1 114 ? 0.696 30.555 7.590 1.00 7.33 90 THR G N 1
ATOM 3722 C CA . THR G 1 114 ? 1.881 30.018 8.251 1.00 7.15 90 THR G CA 1
ATOM 3723 C C . THR G 1 114 ? 2.944 31.085 8.386 1.00 6.79 90 THR G C 1
ATOM 3724 O O . THR G 1 114 ? 3.152 31.876 7.475 1.00 7.44 90 THR G O 1
ATOM 3728 N N . THR G 1 115 ? 3.607 31.087 9.540 1.00 6.76 91 THR G N 1
ATOM 3729 C CA . THR G 1 115 ? 4.817 31.882 9.729 1.00 7.13 91 THR G CA 1
ATOM 3730 C C . THR G 1 115 ? 6.000 30.961 9.944 1.00 7.32 91 THR G C 1
ATOM 3731 O O . THR G 1 115 ? 5.897 29.949 10.631 1.00 8.88 91 THR G O 1
ATOM 3735 N N . TRP G 1 116 ? 7.128 31.348 9.368 1.00 7.13 92 TRP G N 1
ATOM 3736 C CA . TRP G 1 116 ? 8.402 30.668 9.554 1.00 7.33 92 TRP G CA 1
ATOM 3737 C C . TRP G 1 116 ? 9.358 31.618 10.247 1.00 7.17 92 TRP G C 1
ATOM 3738 O O . TRP G 1 116 ? 9.513 32.766 9.817 1.00 7.93 92 TRP G O 1
ATOM 3749 N N . SER G 1 117 ? 10.008 31.127 11.298 1.00 7.37 93 SER G N 1
ATOM 3750 C CA . SER G 1 117 ? 10.977 31.876 12.085 1.00 7.64 93 SER G CA 1
ATOM 3751 C C . SER G 1 117 ? 12.288 31.114 12.048 1.00 7.70 93 SER G C 1
ATOM 3752 O O . SER G 1 117 ? 12.318 29.912 12.328 1.00 8.57 93 SER G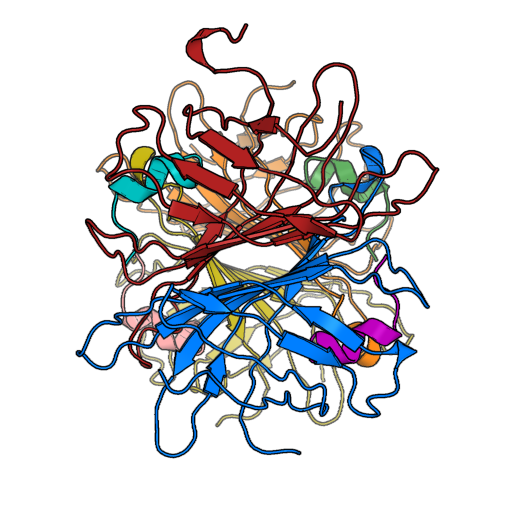 O 1
ATOM 3755 N N . GLY G 1 118 ? 13.391 31.774 11.719 1.00 8.13 94 GLY G N 1
ATOM 3756 C CA . GLY G 1 118 ? 14.641 31.047 11.613 1.00 8.54 94 GLY G CA 1
ATOM 3757 C C . GLY G 1 118 ? 15.818 31.895 11.267 1.00 8.73 94 GLY G C 1
ATOM 3758 O O . GLY G 1 118 ? 15.826 33.095 11.535 1.00 8.80 94 GLY G O 1
ATOM 3759 N N . GLN G 1 119 ? 16.830 31.247 10.706 1.00 9.43 95 GLN G N 1
ATOM 3760 C CA A GLN G 1 119 ? 17.999 31.989 10.301 0.50 10.14 95 GLN G CA 1
ATOM 3761 C CA B GLN G 1 119 ? 18.120 31.874 10.389 0.50 10.21 95 GLN G CA 1
ATOM 3762 C C . GLN G 1 119 ? 18.616 31.438 9.030 1.00 10.51 95 GLN G C 1
ATOM 3763 O O . GLN G 1 119 ? 18.508 30.250 8.704 1.00 10.93 95 GLN G O 1
ATOM 3774 N N . TYR G 1 120 ? 19.206 32.376 8.300 1.00 10.63 96 TYR G N 1
ATOM 3775 C CA . TYR G 1 120 ? 19.986 32.096 7.109 1.00 11.24 96 TYR G CA 1
ATOM 3776 C C . TYR G 1 120 ? 21.449 31.890 7.528 1.00 11.97 96 TYR G C 1
ATOM 3777 O O . TYR G 1 120 ? 22.014 32.688 8.287 1.00 12.30 96 TYR G O 1
ATOM 3786 N N A VAL G 1 121 ? 22.039 30.816 7.010 1.00 13.06 97 VAL G N 1
ATOM 3787 C CA A VAL G 1 121 ? 23.433 30.444 7.250 1.00 15.97 97 VAL G CA 1
ATOM 3788 C C A VAL G 1 121 ? 24.100 30.427 5.884 1.00 16.91 97 VAL G C 1
ATOM 3789 O O A VAL G 1 121 ? 23.709 29.647 5.014 1.00 18.11 97 VAL G O 1
ATOM 3793 N N . GLY G 1 122 ? 25.090 31.291 5.686 1.00 19.30 98 GLY G N 1
ATOM 3794 C CA . GLY G 1 122 ? 25.767 31.399 4.402 1.00 21.84 98 GLY G CA 1
ATOM 3795 C C . GLY G 1 122 ? 26.845 30.349 4.232 1.00 24.53 98 GLY G C 1
ATOM 3796 O O . GLY G 1 122 ? 26.969 29.430 5.039 1.00 25.83 98 GLY G O 1
ATOM 3797 N N . GLY G 1 123 ? 27.624 30.495 3.166 1.00 29.29 99 GLY G N 1
ATOM 3798 C CA . GLY G 1 123 ? 28.733 29.587 2.869 1.00 30.55 99 GLY G CA 1
ATOM 3799 C C . GLY G 1 123 ? 28.480 28.743 1.637 1.00 32.71 99 GLY G C 1
ATOM 3800 O O . GLY G 1 123 ? 27.582 29.039 0.845 1.00 32.54 99 GLY G O 1
ATOM 3801 N N . ALA G 1 124 ? 29.280 27.686 1.489 1.00 32.78 100 ALA G N 1
ATOM 3802 C CA . ALA G 1 124 ? 29.278 26.840 0.285 1.00 32.64 100 ALA G CA 1
ATOM 3803 C C . ALA G 1 124 ? 27.938 26.158 0.026 1.00 31.49 100 ALA G C 1
ATOM 3804 O O . ALA G 1 124 ? 27.543 25.991 -1.128 1.00 33.27 100 ALA G O 1
ATOM 3806 N N . GLU G 1 125 ? 27.263 25.756 1.101 1.00 28.38 101 GLU G N 1
ATOM 3807 C CA . GLU G 1 125 ? 25.919 25.194 1.025 1.00 26.75 101 GLU G CA 1
ATOM 3808 C C . GLU G 1 125 ? 25.006 26.019 1.930 1.00 22.66 101 GLU G C 1
ATOM 3809 O O . GLU G 1 125 ? 24.680 25.628 3.057 1.00 22.42 101 GLU G O 1
ATOM 3815 N N . ALA G 1 126 ? 24.605 27.178 1.416 1.00 18.45 102 ALA G N 1
ATOM 3816 C CA . ALA G 1 126 ? 23.734 28.087 2.151 1.00 16.09 102 ALA G CA 1
ATOM 3817 C C . ALA G 1 126 ? 22.423 27.393 2.524 1.00 15.07 102 ALA G C 1
ATOM 3818 O O . ALA G 1 126 ? 21.921 26.553 1.792 1.00 15.16 102 ALA G O 1
ATOM 3820 N N . ARG G 1 127 ? 21.900 27.730 3.690 1.00 13.17 103 ARG G N 1
ATOM 3821 C CA . ARG G 1 127 ? 20.711 27.062 4.215 1.00 12.69 103 ARG G CA 1
ATOM 3822 C C . ARG G 1 127 ? 19.893 28.050 5.014 1.00 11.63 103 ARG G C 1
ATOM 3823 O O . ARG G 1 127 ? 20.441 28.982 5.623 1.00 12.97 103 ARG G O 1
ATOM 3831 N N . ILE G 1 128 ? 18.572 27.857 5.006 1.00 10.82 104 ILE G N 1
ATOM 3832 C CA . ILE G 1 128 ? 17.678 28.550 5.919 1.00 10.85 104 ILE G CA 1
ATOM 3833 C C . ILE G 1 128 ? 16.995 27.481 6.763 1.00 9.97 104 ILE G C 1
ATOM 3834 O O . ILE G 1 128 ? 16.289 26.616 6.244 1.00 10.54 104 ILE G O 1
ATOM 3839 N N . ASN G 1 129 ? 17.219 27.548 8.070 1.00 9.63 105 ASN G N 1
ATOM 3840 C CA . ASN G 1 129 ? 16.632 26.607 9.025 1.00 9.72 105 ASN G CA 1
ATOM 3841 C C . ASN G 1 129 ? 15.514 27.311 9.748 1.00 8.93 105 ASN G C 1
ATOM 3842 O O . ASN G 1 129 ? 15.705 28.433 10.221 1.00 9.92 105 ASN G O 1
ATOM 3847 N N . THR G 1 130 ? 14.341 26.669 9.825 1.00 8.65 106 THR G N 1
ATOM 3848 C CA . THR G 1 130 ? 13.138 27.309 10.367 1.00 8.47 106 THR G CA 1
ATOM 3849 C C . THR G 1 130 ? 12.348 26.409 11.297 1.00 8.22 106 THR G C 1
ATOM 3850 O O . THR G 1 130 ? 12.401 25.172 11.229 1.00 8.80 106 THR G O 1
ATOM 3854 N N . GLN G 1 131 ? 11.564 27.074 12.137 1.00 7.78 107 GLN G N 1
ATOM 3855 C CA . GLN G 1 131 ? 10.426 26.482 12.820 1.00 7.66 107 GLN G CA 1
ATOM 3856 C C . GLN G 1 131 ? 9.210 27.277 12.349 1.00 7.26 107 GLN G C 1
ATOM 3857 O O . GLN G 1 131 ? 9.315 28.483 12.082 1.00 8.68 107 GLN G O 1
ATOM 3863 N N . TRP G 1 132 ? 8.084 26.593 12.197 1.00 7.10 108 TRP G N 1
ATOM 3864 C CA . TRP G 1 132 ? 6.880 27.245 11.690 1.00 7.18 108 TRP G CA 1
ATOM 3865 C C . TRP G 1 132 ? 5.681 27.053 12.602 1.00 7.02 108 TRP G C 1
ATOM 3866 O O . TRP G 1 132 ? 5.621 26.106 13.391 1.00 7.38 108 TRP G O 1
ATOM 3877 N N . LEU G 1 133 ? 4.740 27.990 12.471 1.00 7.09 109 LEU G N 1
ATOM 3878 C CA . LEU G 1 133 ? 3.430 27.963 13.102 1.00 7.30 109 LEU G CA 1
ATOM 3879 C C . LEU G 1 133 ? 2.382 28.133 12.019 1.00 7.42 109 LEU G C 1
ATOM 3880 O O . LEU G 1 133 ? 2.452 29.086 11.249 1.00 8.71 109 LEU G O 1
ATOM 3885 N N . LEU G 1 134 ? 1.424 27.205 11.961 1.00 7.38 110 LEU G N 1
ATOM 3886 C CA . LEU G 1 134 ? 0.343 27.214 10.965 1.00 7.70 110 LEU G CA 1
ATOM 3887 C C . LEU G 1 134 ? -0.956 27.413 11.731 1.00 7.85 110 LEU G C 1
ATOM 3888 O O . LEU G 1 134 ? -1.335 26.543 12.523 1.00 8.52 110 LEU G O 1
ATOM 3893 N N . THR G 1 135 ? -1.594 28.563 11.525 1.00 8.22 111 THR G N 1
ATOM 3894 C CA . THR G 1 135 ? -2.840 28.870 12.205 1.00 8.55 111 THR G CA 1
ATOM 3895 C C . THR G 1 135 ? -4.000 28.878 11.238 1.00 8.82 111 THR G C 1
ATOM 3896 O O . THR G 1 135 ? -3.962 29.512 10.188 1.00 8.98 111 THR G O 1
ATOM 3900 N N . SER G 1 136 ? -5.058 28.174 11.632 1.00 9.05 112 SER G N 1
ATOM 3901 C CA A SER G 1 136 ? -6.334 28.176 10.925 0.50 9.91 112 SER G CA 1
ATOM 3902 C CA B SER G 1 136 ? -6.347 28.196 10.932 0.50 9.85 112 SER G CA 1
ATOM 3903 C C . SER G 1 136 ? -7.293 29.205 11.544 1.00 10.03 112 SER G C 1
ATOM 3904 O O . SER G 1 136 ? -7.285 29.406 12.754 1.00 11.01 112 SER G O 1
ATOM 3909 N N . GLY G 1 137 ? -8.118 29.830 10.709 1.00 10.35 113 GLY G N 1
ATOM 3910 C CA . GLY G 1 137 ? -9.255 30.571 11.233 1.00 11.11 113 GLY G CA 1
ATOM 3911 C C . GLY G 1 137 ? -10.228 29.558 11.817 1.00 11.82 113 GLY G C 1
ATOM 3912 O O . GLY G 1 137 ? -10.598 28.598 11.141 1.00 15.28 113 GLY G O 1
ATOM 3913 N N . THR G 1 138 ? -10.617 29.751 13.075 1.00 11.61 114 THR G N 1
ATOM 3914 C CA . THR G 1 138 ? -11.489 28.811 13.788 1.00 12.40 114 THR G CA 1
ATOM 3915 C C . THR G 1 138 ? -12.558 29.561 14.550 1.00 12.51 114 THR G C 1
ATOM 3916 O O . THR G 1 138 ? -12.418 30.755 14.825 1.00 12.83 114 THR G O 1
ATOM 3920 N N . THR G 1 139 ? -13.607 28.851 14.948 1.00 13.27 115 THR G N 1
ATOM 3921 C CA . THR G 1 139 ? -14.515 29.399 15.943 1.00 14.37 115 THR G CA 1
ATOM 3922 C C . THR G 1 139 ? -13.782 29.572 17.274 1.00 13.94 115 THR G C 1
ATOM 3923 O O . THR G 1 139 ? -12.718 28.982 17.500 1.00 13.19 115 THR G O 1
ATOM 3927 N N . GLU G 1 140 ? -14.383 30.346 18.169 1.00 15.12 116 GLU G N 1
ATOM 3928 C CA . GLU G 1 140 ? -13.812 30.541 19.500 1.00 15.98 116 GLU G CA 1
ATOM 3929 C C . GLU G 1 140 ? -13.706 29.201 20.243 1.00 15.00 116 GLU G C 1
ATOM 3930 O O . GLU G 1 140 ? -12.698 28.927 20.898 1.00 15.13 116 GLU G O 1
ATOM 3936 N N . ALA G 1 141 ? -14.726 28.349 20.096 1.00 14.76 117 ALA G N 1
ATOM 3937 C CA . ALA G 1 141 ? -14.719 27.026 20.731 1.00 14.66 117 ALA G CA 1
ATOM 3938 C C . ALA G 1 141 ? -13.556 26.142 20.281 1.00 13.82 117 ALA G C 1
ATOM 3939 O O . ALA G 1 141 ? -13.098 25.300 21.049 1.00 14.18 117 ALA G O 1
ATOM 3941 N N . ASN G 1 142 ? -13.130 26.314 19.032 1.00 12.76 118 ASN G N 1
ATOM 3942 C CA . ASN G 1 142 ? -12.037 25.519 18.466 1.00 12.26 118 ASN G CA 1
ATOM 3943 C C . ASN G 1 142 ? -10.671 26.221 18.454 1.00 11.42 118 ASN G C 1
ATOM 3944 O O . ASN G 1 142 ? -9.694 25.667 17.924 1.00 11.33 118 ASN G O 1
ATOM 3949 N N . ALA G 1 143 ? -10.578 27.419 19.036 1.00 11.39 119 ALA G N 1
ATOM 3950 C CA . ALA G 1 143 ? -9.332 28.195 18.975 1.00 11.71 119 ALA G CA 1
ATOM 3951 C C . ALA G 1 143 ? -8.154 27.476 19.638 1.00 11.10 119 ALA G C 1
ATOM 3952 O O . ALA G 1 143 ? -7.001 27.624 19.218 1.00 11.19 119 ALA G O 1
ATOM 3954 N N . TRP G 1 144 ? -8.428 26.660 20.647 1.00 11.25 120 TRP G N 1
ATOM 3955 C CA . TRP G 1 144 ? -7.379 25.890 21.327 1.00 11.42 120 TRP G CA 1
ATOM 3956 C C . TRP G 1 144 ? -6.636 24.970 20.373 1.00 10.60 120 TRP G C 1
ATOM 3957 O O . TRP G 1 144 ? -5.476 24.652 20.623 1.00 11.66 120 TRP G O 1
ATOM 3968 N N . LYS G 1 145 ? -7.294 24.546 19.286 1.00 10.36 121 LYS G N 1
ATOM 3969 C CA . LYS G 1 145 ? -6.675 23.666 18.286 1.00 10.86 121 LYS G CA 1
ATOM 3970 C C . LYS G 1 145 ? -6.483 24.380 16.946 1.00 10.38 121 LYS G C 1
ATOM 3971 O O . LYS G 1 145 ? -6.499 23.766 15.880 1.00 11.78 121 LYS G O 1
ATOM 3977 N N . SER G 1 146 ? -6.201 25.680 17.022 1.00 9.84 122 SER G N 1
ATOM 3978 C CA . SER G 1 146 ? -6.014 26.489 15.817 1.00 10.44 122 SER G CA 1
ATOM 3979 C C . SER G 1 146 ? -4.593 26.490 15.261 1.00 8.72 122 SER G C 1
ATOM 3980 O O . SER G 1 146 ? -4.443 26.858 14.102 1.00 8.80 122 SER G O 1
ATOM 3983 N N . THR G 1 147 ? -3.583 26.141 16.069 1.00 7.89 123 THR G N 1
ATOM 3984 C CA . THR G 1 147 ? -2.201 26.376 15.658 1.00 7.61 123 THR G CA 1
ATOM 3985 C C . THR G 1 147 ? -1.303 25.141 15.785 1.00 7.46 123 THR G C 1
ATOM 3986 O O . THR G 1 147 ? -1.074 24.648 16.884 1.00 7.92 123 THR G O 1
ATOM 3990 N N . LEU G 1 148 ? -0.829 24.679 14.633 1.00 7.65 124 LEU G N 1
ATOM 3991 C CA . LEU G 1 148 ? 0.150 23.607 14.527 1.00 7.69 124 LEU G CA 1
ATOM 3992 C C . LEU G 1 148 ? 1.570 24.153 14.540 1.00 7.56 124 LEU G C 1
ATOM 3993 O O . LEU G 1 148 ? 1.811 25.276 14.091 1.00 8.20 124 LEU G O 1
ATOM 3998 N N . VAL G 1 149 ? 2.507 23.345 15.040 1.00 7.64 125 VAL G N 1
ATOM 3999 C CA . VAL G 1 149 ? 3.917 23.688 15.033 1.00 7.77 125 VAL G CA 1
ATOM 4000 C C . VAL G 1 149 ? 4.695 22.644 14.243 1.00 7.56 125 VAL G C 1
ATOM 4001 O O . VAL G 1 149 ? 4.355 21.464 14.226 1.00 7.98 125 VAL G O 1
ATOM 4005 N N . GLY G 1 150 ? 5.778 23.095 13.620 1.00 7.31 126 GLY G N 1
ATOM 4006 C CA . GLY G 1 150 ? 6.647 22.210 12.878 1.00 7.47 126 GLY G CA 1
ATOM 4007 C C . GLY G 1 150 ? 7.945 22.874 12.515 1.00 7.61 126 GLY G C 1
ATOM 4008 O O . GLY G 1 150 ? 8.312 23.909 13.089 1.00 7.72 126 GLY G O 1
ATOM 4009 N N . HIS G 1 151 ? 8.659 22.265 11.579 1.00 8.13 127 HIS G N 1
ATOM 4010 C CA . HIS G 1 151 ? 9.987 22.732 11.212 1.00 8.55 127 HIS G CA 1
ATOM 4011 C C . HIS G 1 151 ? 10.286 22.368 9.772 1.00 8.86 127 HIS G C 1
ATOM 4012 O O . HIS G 1 151 ? 9.720 21.422 9.226 1.00 9.68 127 HIS G O 1
ATOM 4019 N N . ASP G 1 152 ? 11.211 23.103 9.162 1.00 8.48 128 ASP G N 1
ATOM 4020 C CA . ASP G 1 152 ? 11.664 22.764 7.817 1.00 8.88 128 ASP G CA 1
ATOM 4021 C C . ASP G 1 152 ? 12.976 23.478 7.538 1.00 9.21 128 ASP G C 1
ATOM 4022 O O . ASP G 1 152 ? 13.333 24.445 8.220 1.00 10.09 128 ASP G O 1
ATOM 4027 N N . THR G 1 153 ? 13.682 22.976 6.531 1.00 9.62 129 THR G N 1
ATOM 4028 C CA A THR G 1 153 ? 14.952 23.546 6.112 0.50 9.81 129 THR G CA 1
ATOM 4029 C CA B THR G 1 153 ? 14.966 23.514 6.089 0.50 10.09 129 THR G CA 1
ATOM 4030 C C . THR G 1 153 ? 14.948 23.702 4.594 1.00 9.84 129 THR G C 1
ATOM 4031 O O . THR G 1 153 ? 14.407 22.873 3.875 1.00 10.43 129 THR G O 1
ATOM 4038 N N . PHE G 1 154 ? 15.575 24.780 4.138 1.00 9.57 130 PHE G N 1
ATOM 4039 C CA . PHE G 1 154 ? 15.615 25.155 2.732 1.00 10.03 130 PHE G CA 1
ATOM 4040 C C . PHE G 1 154 ? 17.068 25.335 2.279 1.00 10.22 130 PHE G C 1
ATOM 4041 O O . PHE G 1 154 ? 17.915 25.799 3.046 1.00 10.76 130 PHE G O 1
ATOM 4049 N N . THR G 1 155 ? 17.326 24.972 1.026 1.00 10.83 131 THR G N 1
ATOM 4050 C CA . THR G 1 155 ? 18.617 25.241 0.371 1.00 11.93 131 THR G CA 1
ATOM 4051 C C . THR G 1 155 ? 18.373 25.788 -1.030 1.00 11.68 131 THR G C 1
ATOM 4052 O O . THR G 1 155 ? 17.252 25.775 -1.525 1.00 12.17 131 THR G O 1
ATOM 4056 N N . LYS G 1 156 ? 19.436 26.266 -1.673 1.00 12.54 132 LYS G N 1
ATOM 4057 C CA . LYS G 1 156 ? 19.330 26.740 -3.062 1.00 14.01 132 LYS G CA 1
ATOM 4058 C C . LYS G 1 156 ? 19.514 25.627 -4.101 1.00 14.53 132 LYS G C 1
ATOM 4059 O O . LYS G 1 156 ? 19.490 25.891 -5.305 1.00 16.15 132 LYS G O 1
ATOM 4065 N N . VAL G 1 157 ? 19.709 24.392 -3.653 1.00 15.66 133 VAL G N 1
ATOM 4066 C CA . VAL G 1 157 ? 19.947 23.269 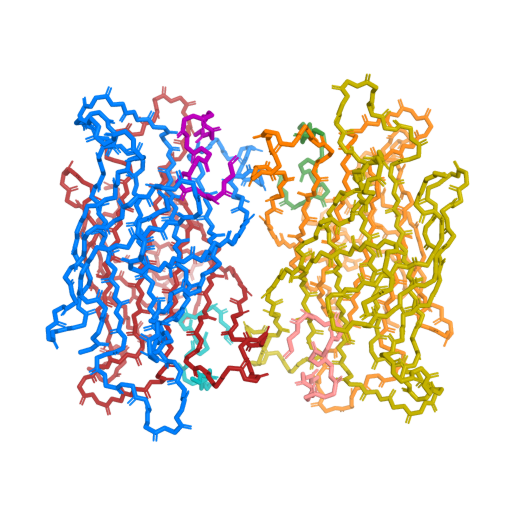-4.554 1.00 18.32 133 VAL G CA 1
ATOM 4067 C C . VAL G 1 157 ? 18.609 22.591 -4.826 1.00 18.87 133 VAL G C 1
ATOM 4068 O O . VAL G 1 157 ? 17.945 22.099 -3.906 1.00 18.36 133 VAL G O 1
ATOM 4072 N N . LYS G 1 158 ? 18.221 22.566 -6.098 1.00 20.42 134 LYS G N 1
ATOM 4073 C CA . LYS G 1 158 ? 16.968 21.959 -6.508 1.00 23.01 134 LYS G CA 1
ATOM 4074 C C . LYS G 1 158 ? 17.060 20.443 -6.306 1.00 23.21 134 LYS G C 1
ATOM 4075 O O . LYS G 1 158 ? 17.980 19.823 -6.828 1.00 25.11 134 LYS G O 1
ATOM 4081 N N . PRO G 1 159 ? 16.134 19.852 -5.521 1.00 22.84 135 PRO G N 1
ATOM 4082 C CA . PRO G 1 159 ? 16.150 18.395 -5.352 1.00 25.84 135 PRO G CA 1
ATOM 4083 C C . PRO G 1 159 ? 15.555 17.692 -6.570 1.00 29.69 135 PRO G C 1
ATOM 4084 O O . PRO G 1 159 ? 15.714 16.482 -6.706 1.00 36.42 135 PRO G O 1
ATOM 4088 N N . ALA H 2 1 ? -8.517 26.050 7.788 1.00 13.65 1 ALA H N 1
ATOM 4089 C CA . ALA H 2 1 ? -8.335 24.576 7.616 1.00 13.46 1 ALA H CA 1
ATOM 4090 C C . ALA H 2 1 ? -6.885 24.203 7.342 1.00 12.56 1 ALA H C 1
ATOM 4091 O O . ALA H 2 1 ? -6.064 25.067 7.014 1.00 13.53 1 ALA H O 1
ATOM 4093 N N . PHE H 2 2 ? -6.594 22.905 7.468 1.00 12.90 2 PHE H N 1
ATOM 4094 C CA . PHE H 2 2 ? -5.265 22.341 7.220 1.00 13.38 2 PHE H CA 1
ATOM 4095 C C . PHE H 2 2 ? -5.360 21.276 6.110 1.00 13.64 2 PHE H C 1
ATOM 4096 O O . PHE H 2 2 ? -5.070 20.095 6.336 1.00 14.08 2 PHE H O 1
ATOM 4104 N N . PRO H 2 3 ? -5.782 21.668 4.901 1.00 13.77 3 PRO H N 1
ATOM 4105 C CA . PRO H 2 3 ? -5.967 20.662 3.864 1.00 14.33 3 PRO H CA 1
ATOM 4106 C C . PRO H 2 3 ? -4.676 19.965 3.457 1.00 13.60 3 PRO H C 1
ATOM 4107 O O . PRO H 2 3 ? -3.578 20.525 3.555 1.00 13.56 3 PRO H O 1
ATOM 4111 N N . ASP H 2 4 ? -4.834 18.732 2.993 1.00 15.46 4 ASP H N 1
ATOM 4112 C CA . ASP H 2 4 ? -3.694 17.904 2.627 1.00 15.54 4 ASP H CA 1
ATOM 4113 C C . ASP H 2 4 ? -2.789 18.544 1.588 1.00 13.64 4 ASP H C 1
ATOM 4114 O O . ASP H 2 4 ? -1.578 18.315 1.603 1.00 13.25 4 ASP H O 1
ATOM 4119 N N . TYR H 2 5 ? -3.343 19.371 0.693 1.00 13.25 5 TYR H N 1
ATOM 4120 C CA . TYR H 2 5 ? -2.513 19.987 -0.320 1.00 13.26 5 TYR H CA 1
ATOM 4121 C C . TYR H 2 5 ? -1.468 20.950 0.258 1.00 11.56 5 TYR H C 1
ATOM 4122 O O . TYR H 2 5 ? -0.494 21.273 -0.417 1.00 13.22 5 TYR H O 1
ATOM 4131 N N . LEU H 2 6 ? -1.621 21.363 1.515 1.00 10.67 6 LEU H N 1
ATOM 4132 C CA . LEU H 2 6 ? -0.613 22.194 2.159 1.00 10.14 6 LEU H CA 1
ATOM 4133 C C . LEU H 2 6 ? 0.592 21.404 2.674 1.00 9.45 6 LEU H C 1
ATOM 4134 O O . LEU H 2 6 ? 1.594 22.014 3.050 1.00 9.75 6 LEU H O 1
ATOM 4139 N N . ALA H 2 7 ? 0.526 20.076 2.703 1.00 9.35 7 ALA H N 1
ATOM 4140 C CA . ALA H 2 7 ? 1.578 19.291 3.345 1.00 9.52 7 ALA H CA 1
ATOM 4141 C C . ALA H 2 7 ? 2.988 19.610 2.821 1.00 8.91 7 ALA H C 1
ATOM 4142 O O . ALA H 2 7 ? 3.897 19.849 3.617 1.00 9.00 7 ALA H O 1
ATOM 4144 N N . GLU H 2 8 ? 3.170 19.614 1.500 1.00 9.02 8 GLU H N 1
ATOM 4145 C CA . GLU H 2 8 ? 4.536 19.738 0.968 1.00 9.36 8 GLU H CA 1
ATOM 4146 C C . GLU H 2 8 ? 5.182 21.050 1.383 1.00 9.01 8 GLU H C 1
ATOM 4147 O O . GLU H 2 8 ? 6.388 21.094 1.653 1.00 9.80 8 GLU H O 1
ATOM 4153 N N . TYR H 2 9 ? 4.375 22.111 1.452 1.00 8.66 9 TYR H N 1
ATOM 4154 C CA . TYR H 2 9 ? 4.887 23.432 1.785 1.00 8.59 9 TYR H CA 1
ATOM 4155 C C . TYR H 2 9 ? 5.418 23.499 3.212 1.00 8.52 9 TYR H C 1
ATOM 4156 O O . TYR H 2 9 ? 6.179 24.415 3.540 1.00 9.20 9 TYR H O 1
ATOM 4165 N N . HIS H 2 10 ? 4.978 22.551 4.047 1.00 8.13 10 HIS H N 1
ATOM 4166 C CA . HIS H 2 10 ? 5.344 22.446 5.454 1.00 8.30 10 HIS H CA 1
ATOM 4167 C C . HIS H 2 10 ? 6.363 21.334 5.690 1.00 8.68 10 HIS H C 1
ATOM 4168 O O . HIS H 2 10 ? 6.703 21.062 6.840 1.00 9.88 10 HIS H O 1
ATOM 4175 N N . GLY H 2 11 ? 6.864 20.723 4.614 1.00 9.16 11 GLY H N 1
ATOM 4176 C CA . GLY H 2 11 ? 7.864 19.664 4.721 1.00 9.93 11 GLY H CA 1
ATOM 4177 C C . GLY H 2 11 ? 7.299 18.274 4.902 1.00 10.48 11 GLY H C 1
ATOM 4178 O O . GLY H 2 11 ? 8.055 17.329 5.179 1.00 12.26 11 GLY H O 1
ATOM 4179 N N . GLY H 2 12 ? 5.990 18.126 4.727 1.00 10.22 12 GLY H N 1
ATOM 4180 C CA . GLY H 2 12 ? 5.313 16.866 5.028 1.00 11.27 12 GLY H CA 1
ATOM 4181 C C . GLY H 2 12 ? 4.600 16.191 3.889 1.00 11.73 12 GLY H C 1
ATOM 4182 O O . GLY H 2 12 ? 3.903 15.181 4.105 1.00 14.58 12 GLY H O 1
#

CATH classification: 2.40.128.30

Sequence (535 aa):
AGITGTWYYNQLGSTTFIIVTAGADGALTTGTYESAVGNAESRYVLTTGRYDSAPATDGSGTALGWTVAWKKNNYRNAHSATTWSGQYVGGAEARINTQQWLLTSSGTTEANAWKSTLVGHDTTFTKVKPAFPDYLAEYHGGGITGTWYYNQLLGSTTFIVTAGADGALTTGTTYESAVGNAESRYVLTTGRYDSAPATDGSGTALGWTVAWKNNYRNAHSATTWSGQYVGGAEARINTQQWLLTSSGTTEANAWKSTLVGHDTTFTKVKPAFPDYLAEYHGGAGITGTWYYNQLGSTFIVTAGADGALTTGTYESAVGNAESRRYVLTTGRYDSAPATTDGSGTALGWTVAWKNNYRNAHSATTWSGQQYVGGAEARINTQQWLLTSSGTTEANAWKSTLVGHDTTFTKVKPSAASAFPDYLAEYHGGAGITGTWYYNQLGSTFIVTTAGADGALTGTYESAVVGNAESRYVLTTGRYDSAPATDGSGTALGWTVAWKNNYRNAHSATTWSGQQYVGGAEARINTQWLLTSSGTTEANAWKSTLVGHDTTFTKVKPAFPDYLAEYHGG

Organism: Streptomyces avidinii (NCBI:txid1895)

Radius of gyration: 22.01 Å; Cα contacts (8 Å, |Δi|>4): 1783; chains: 8; bounding box: 50×59×61 Å

Solvent-accessible surface area: 20334 Å² total; per-residue (Å²): 92,34,2,73,21,47,0,30,3,145,88,9,0,15,3,103,5,72,15,19,107,103,2,22,3,72,23,46,0,37,8,50,131,7,65,50,68,3,117,4,78,3,18,0,20,9,2,44,48,52,30,144,100,63,24,8,10,1,0,0,3,0,0,3,0,42,22,130,130,66,42,4,50,1,0,0,0,0,1,3,8,28,30,48,57,120,143,18,96,1,58,8,14,3,0,0,1,6,12,20,48,112,74,52,29,20,46,10,4,1,2,5,72,13,32,0,25,89,97,140,101,62,42,35,102,79,0,13,48,2,3,36,38,76,10,70,24,53,0,34,4,153,85,10,0,17,2,98,6,71,25,21,98,123,2,34,1,70,18,45,0,49,10,62,129,12,65,34,69,3,111,3,73,1,19,0,18,26,2,44,49,52,31,146,103,58,24,8,13,1,1,0,3,0,0,3,0,52,24,138,128,70,42,4,52,0,0,0,0,0,0,3,8,32,35,42,63,115,150,13,86,2,59,8,15,3,0,0,0,5,11,20,47,135,75,52,39,22,49,10,4,0,2,4,70,18,42,0,28,87,111,150,107,63,42,36,98,76,0,13,46,1,3,35,38,154,22,14,73,24,48,0,38,2,144,85,8,0,12,2,79,5,76,21,26,103,93,0,39,2,72,22,39,0,21,8,61,126,16,74,47,62,4,85,3,73,3,18,0,24,26,2,33,52,51,30,142,98,66,29,11,14,1,1,0,3,0,0,3,0,58,24,150,130,66,41,4,50,1,0,0,0,0,0,3,8,28,36,45,64,127,90,18,79,1,47,7,19,2,0,0,0,6,11,20,44,134,72,52,40,20,47,12,5,1,3,5,72,14,34,0,16,76,63,111,45,99,76,62,163,62,42,35,99,77,0,15,48,2,4,35,33,156,23,11,72,23,47,0,32,3,147,84,11,0,14,2,84,6,76,21,23,95,121,1,37,2,71,22,43,0,22,10,61,128,20,64,47,72,4,84,3,68,1,17,1,21,25,2,35,48,50,30,144,101,66,24,8,13,1,1,0,2,0,0,2,1,54,25,143,132,72,42,5,53,1,0,0,0,0,0,4,8,26,34,39,66,117,142,15,87,0,58,7,19,3,0,0,0,7,10,19,46,131,71,53,41,20,47,11,6,1,4,5,73,16,35,0,26,74,105,160,106,60,42,34,100,80,0,16,48,2,3,36,37

Foldseek 3Di:
DPPAAWKAFPQQFIWGWDQDLVFKIWTWTAHNVRPPLGIWTKIWGWDNDDDPPQDFIWIKIKTQQDDPNDHPQKMKMWTFTWHDDPWIKTWTKMKIAHDDDPVCRVVGIDIGITMMTNDGD/DCDPVCVVVVPD/DPAAKKAFPQQWIWGWDQDPQFKIWTWTAGNVRDPLGIWIKIWGWDNDDDPPQDFIWIKIKTQNDDPRDHQQKMKMWTFTWHDDPWIKTWTKMKIAHDDDPVCRVVGIDIGITMMTNDGD/DCDPVCVVVVPD/DDDAAWKAFLQQFIWGWDADQCWKIWTWTAGNVRDPLRIWTKIWTWDNDDDPDQDFIWIKMKTQQDDPNDHQQKMKMWTFTWHDDPWIKTWTKMKMAHDDPPVCRVVGIDIDITMMTNDGNVRDD/DCDPVCVVVVVD/DDDAAWKAFPQQFIWGWDQDQQWKIWTWTAHNVRDPLGIWIKIWGWDNDDDPPQDFIWIKIKTQNDDPNDHPQKMKMWTFTWHDDPWIKTWTKMKIAHDDDPVCRVVGIDIGITMMTNDGD/DDDPVCVVVVVD